Protein AF-Q4UHV6-F1 (afdb_monomer_lite)

Radius of gyration: 37.47 Å; chains: 1; bounding box: 93×58×111 Å

Structure (mmCIF, N/CA/C/O backbone):
data_AF-Q4UHV6-F1
#
_entry.id   AF-Q4UHV6-F1
#
loop_
_atom_site.group_PDB
_atom_site.id
_atom_site.type_symbol
_atom_site.label_atom_id
_atom_site.label_alt_id
_atom_site.label_comp_id
_atom_site.label_asym_id
_atom_site.label_entity_id
_atom_site.label_seq_id
_atom_site.pdbx_PDB_ins_code
_atom_site.Cartn_x
_atom_site.Cartn_y
_atom_site.Cartn_z
_atom_site.occupancy
_atom_site.B_iso_or_equiv
_atom_site.auth_seq_id
_atom_site.auth_comp_id
_atom_site.auth_asym_id
_atom_site.auth_atom_id
_atom_site.pdbx_PDB_model_num
ATOM 1 N N . MET A 1 1 ? -41.661 10.835 11.053 1.00 37.72 1 MET A N 1
ATOM 2 C CA . MET A 1 1 ? -41.386 9.582 11.796 1.00 37.72 1 MET A CA 1
ATOM 3 C C . MET A 1 1 ? -41.170 9.925 13.264 1.00 37.72 1 MET A C 1
ATOM 5 O O . MET A 1 1 ? -40.203 10.606 13.575 1.00 37.72 1 MET A O 1
ATOM 9 N N . ILE A 1 2 ? -42.080 9.527 14.154 1.00 36.09 2 ILE A N 1
ATOM 10 C CA . ILE A 1 2 ? -41.953 9.750 15.603 1.00 36.09 2 ILE A CA 1
ATOM 11 C C . ILE A 1 2 ? -40.998 8.675 16.144 1.00 36.09 2 ILE A C 1
ATOM 13 O O . ILE A 1 2 ? -41.341 7.493 16.120 1.00 36.09 2 ILE A O 1
ATOM 17 N N . ARG A 1 3 ? -39.787 9.051 16.585 1.00 42.56 3 ARG A N 1
ATOM 18 C CA . ARG A 1 3 ? -38.888 8.129 17.303 1.00 42.56 3 ARG A CA 1
ATOM 19 C C . ARG A 1 3 ? -39.591 7.716 18.600 1.00 42.56 3 ARG A C 1
ATOM 21 O O . ARG A 1 3 ? -39.816 8.559 19.463 1.00 42.56 3 ARG A O 1
ATOM 28 N N . ARG A 1 4 ? -39.970 6.440 18.734 1.00 50.12 4 ARG A N 1
ATOM 29 C CA . ARG A 1 4 ? -40.450 5.893 20.012 1.00 50.12 4 ARG A CA 1
ATOM 30 C C . ARG A 1 4 ? -39.335 6.077 21.044 1.00 50.12 4 ARG A C 1
ATOM 32 O O . ARG A 1 4 ? -38.224 5.607 20.822 1.00 50.12 4 ARG A O 1
ATOM 39 N N . TYR A 1 5 ? -39.625 6.775 22.139 1.00 57.53 5 TYR A N 1
ATOM 40 C CA . TYR A 1 5 ? -38.704 6.898 23.266 1.00 57.53 5 TYR A CA 1
ATOM 41 C C . TYR A 1 5 ? -38.498 5.516 23.888 1.00 57.53 5 TYR A C 1
ATOM 43 O O . TYR A 1 5 ? -39.408 4.965 24.508 1.00 57.53 5 TYR A O 1
ATOM 51 N N . GLN A 1 6 ? -37.314 4.945 23.690 1.00 74.44 6 GLN A N 1
ATOM 52 C CA . GLN A 1 6 ? -36.908 3.704 24.333 1.00 74.44 6 GLN A CA 1
ATOM 53 C C . GLN A 1 6 ? -36.461 4.029 25.764 1.00 74.44 6 GLN A C 1
ATOM 55 O O . GLN A 1 6 ? -35.695 4.968 25.975 1.00 74.44 6 GLN A O 1
ATOM 60 N N . LYS A 1 7 ? -37.004 3.313 26.753 1.00 81.81 7 LYS A N 1
ATOM 61 C CA . LYS A 1 7 ? -36.675 3.492 28.175 1.00 81.81 7 LYS A CA 1
ATOM 62 C C . LYS A 1 7 ? -35.759 2.361 28.630 1.00 81.81 7 LYS A C 1
ATOM 64 O O . LYS A 1 7 ? -36.013 1.206 28.297 1.00 81.81 7 LYS A O 1
ATOM 69 N N . TRP A 1 8 ? -34.748 2.703 29.421 1.00 88.06 8 TRP A N 1
ATOM 70 C CA . TRP A 1 8 ? -33.783 1.762 29.990 1.00 88.06 8 TRP A CA 1
ATOM 71 C C . TRP A 1 8 ? -34.006 1.665 31.505 1.00 88.06 8 TRP A C 1
ATOM 73 O O . TRP A 1 8 ? -34.128 2.709 32.150 1.00 88.06 8 TRP A O 1
ATOM 83 N N . PRO A 1 9 ? -34.116 0.461 32.090 1.00 89.81 9 PRO A N 1
ATOM 84 C CA . PRO A 1 9 ? -34.363 0.319 33.521 1.00 89.81 9 PRO A CA 1
ATOM 85 C C . PRO A 1 9 ? -33.141 0.742 34.353 1.00 89.81 9 PRO A C 1
ATOM 87 O O . PRO A 1 9 ? -32.004 0.416 34.013 1.00 89.81 9 PRO A O 1
ATOM 90 N N . ILE A 1 10 ? -33.387 1.450 35.460 1.00 90.25 10 ILE A N 1
ATOM 91 C CA . ILE A 1 10 ? -32.371 1.885 36.430 1.00 90.25 10 ILE A CA 1
ATOM 92 C C . ILE A 1 10 ? -32.625 1.167 37.757 1.00 90.25 10 ILE A C 1
ATOM 94 O O . ILE A 1 10 ? -33.736 1.210 38.287 1.00 90.25 10 ILE A O 1
ATOM 98 N N . TYR A 1 11 ? -31.595 0.533 38.307 1.00 89.19 11 TYR A N 1
ATOM 99 C CA . TYR A 1 11 ? -31.649 -0.213 39.563 1.00 89.19 11 TYR A CA 1
ATOM 100 C C . TYR A 1 11 ? -31.012 0.600 40.692 1.00 89.19 11 TYR A C 1
ATOM 102 O O . TYR A 1 11 ? -29.924 0.290 41.158 1.00 89.19 11 TYR A O 1
ATOM 110 N N . ALA A 1 12 ? -31.702 1.652 41.133 1.00 83.12 12 ALA A N 1
ATOM 111 C CA . ALA A 1 12 ? -31.141 2.659 42.038 1.00 83.12 12 ALA A CA 1
ATOM 112 C C . ALA A 1 12 ? -30.793 2.166 43.458 1.00 83.12 12 ALA A C 1
ATOM 114 O O . ALA A 1 12 ? -30.045 2.830 44.165 1.00 83.12 12 ALA A O 1
ATOM 115 N N . THR A 1 13 ? -31.354 1.037 43.901 1.00 84.56 13 THR A N 1
ATOM 116 C CA . THR A 1 13 ? -31.171 0.513 45.268 1.00 84.56 13 THR A CA 1
ATOM 117 C C . THR A 1 13 ? -30.154 -0.623 45.357 1.00 84.56 13 THR A C 1
ATOM 119 O O . THR A 1 13 ? -30.028 -1.229 46.417 1.00 84.56 13 THR A O 1
ATOM 122 N N . LYS A 1 14 ? -29.497 -0.979 44.251 1.00 86.81 14 LYS A N 1
ATOM 123 C CA . LYS A 1 14 ? -28.551 -2.098 44.183 1.00 86.81 14 LYS A CA 1
ATOM 124 C C . LYS A 1 14 ? -27.164 -1.590 43.830 1.00 86.81 14 LYS A C 1
ATOM 126 O O . LYS A 1 14 ? -27.046 -0.606 43.114 1.00 86.81 14 LYS A O 1
ATOM 131 N N . ARG A 1 15 ? -26.123 -2.279 44.296 1.00 88.31 15 ARG A N 1
ATOM 132 C CA . ARG A 1 15 ? -24.733 -1.956 43.931 1.00 88.31 15 ARG A CA 1
ATOM 133 C C . ARG A 1 15 ? -24.425 -2.385 42.496 1.00 88.31 15 ARG A C 1
ATOM 135 O O . ARG A 1 15 ? -25.055 -3.316 41.986 1.00 88.31 15 ARG A O 1
ATOM 142 N N . LEU A 1 16 ? -23.408 -1.788 41.865 1.00 90.81 16 LEU A N 1
ATOM 143 C CA . LEU A 1 16 ? -23.008 -2.162 40.500 1.00 90.81 16 LEU A CA 1
ATOM 144 C C . LEU A 1 16 ? -22.632 -3.646 40.413 1.00 90.81 16 LEU A C 1
ATOM 146 O O . LEU A 1 16 ? -23.067 -4.330 39.483 1.00 90.81 16 LEU A O 1
ATOM 150 N N . VAL A 1 17 ? -21.921 -4.161 41.421 1.00 91.31 17 VAL A N 1
ATOM 151 C CA . VAL A 1 17 ? -21.483 -5.566 41.486 1.00 91.31 17 VAL A CA 1
ATOM 152 C C . VAL A 1 17 ? -22.651 -6.560 41.512 1.00 91.31 17 VAL A C 1
ATOM 154 O O . VAL A 1 17 ? -22.508 -7.695 41.069 1.00 91.31 17 VAL A O 1
ATOM 157 N N . GLU A 1 18 ? -23.837 -6.143 41.960 1.00 88.44 18 GLU A N 1
ATOM 158 C CA . GLU A 1 18 ? -25.024 -7.003 42.036 1.00 88.44 18 GLU A CA 1
ATOM 159 C C . GLU A 1 18 ? -25.808 -7.048 40.717 1.00 88.44 18 GLU A C 1
ATOM 161 O O . GLU A 1 18 ? -26.431 -8.063 40.399 1.00 88.44 18 GLU A O 1
ATOM 166 N N . ILE A 1 19 ? -25.808 -5.947 39.955 1.00 91.88 19 ILE A N 1
ATOM 167 C CA . ILE A 1 19 ? -26.666 -5.782 38.769 1.00 91.88 19 ILE A CA 1
ATOM 168 C C . ILE A 1 19 ? -25.907 -5.934 37.457 1.00 91.88 19 ILE A C 1
ATOM 170 O O . ILE A 1 19 ? -26.386 -6.608 36.545 1.00 91.88 19 ILE A O 1
ATOM 174 N N . ILE A 1 20 ? -24.727 -5.321 37.337 1.00 93.00 20 ILE A N 1
ATOM 175 C CA . ILE A 1 20 ? -24.004 -5.226 36.068 1.00 93.00 20 ILE A CA 1
ATOM 176 C C . ILE A 1 20 ? -23.612 -6.615 35.559 1.00 93.00 20 ILE A C 1
ATOM 178 O O . ILE A 1 20 ? -23.829 -6.863 34.371 1.00 93.00 20 ILE A O 1
ATOM 182 N N . PRO A 1 21 ? -23.146 -7.563 36.400 1.00 90.56 21 PRO A N 1
ATOM 183 C CA . PRO A 1 21 ? -22.825 -8.902 35.923 1.00 90.56 21 PRO A CA 1
ATOM 184 C C . PRO A 1 21 ? -24.024 -9.638 35.317 1.00 90.56 21 PRO A C 1
ATOM 186 O O . PRO A 1 21 ? -23.878 -10.329 34.308 1.00 90.56 21 PRO A O 1
ATOM 189 N N . GLN A 1 22 ? -25.222 -9.464 35.883 1.00 88.56 22 GLN A N 1
ATOM 190 C CA . GLN A 1 22 ? -26.449 -10.069 35.357 1.00 88.56 22 GLN A CA 1
ATOM 191 C C . GLN A 1 22 ? -26.863 -9.420 34.032 1.00 88.56 22 GLN A C 1
ATOM 193 O O . GLN A 1 22 ? -27.198 -10.118 33.077 1.00 88.56 22 GLN A O 1
ATOM 198 N N . LEU A 1 23 ? -26.792 -8.090 33.952 1.00 90.31 23 LEU A N 1
ATOM 199 C CA . LEU A 1 23 ? -27.124 -7.339 32.740 1.00 90.31 23 LEU A CA 1
ATOM 200 C C . LEU A 1 23 ? -26.161 -7.642 31.581 1.00 90.31 23 LEU A C 1
ATOM 202 O O . LEU A 1 23 ? -26.598 -7.717 30.431 1.00 90.31 23 LEU A O 1
ATOM 206 N N . CYS A 1 24 ? -24.878 -7.867 31.882 1.00 90.38 24 CYS A N 1
ATOM 207 C CA . CYS A 1 24 ? -23.876 -8.312 30.914 1.00 90.38 24 CYS A CA 1
ATOM 208 C C . CYS A 1 24 ? -24.222 -9.699 30.352 1.00 90.38 24 CYS A C 1
ATOM 210 O O . CYS A 1 24 ? -24.294 -9.862 29.137 1.00 90.38 24 CYS A O 1
ATOM 212 N N . LEU A 1 25 ? -24.549 -10.678 31.208 1.00 84.81 25 LEU A N 1
ATOM 213 C CA . LEU A 1 25 ? -24.976 -12.015 30.757 1.00 84.81 25 LEU A CA 1
ATOM 214 C C . LEU A 1 25 ? -26.257 -11.990 29.910 1.00 84.81 25 LEU A C 1
ATOM 216 O O . LEU A 1 25 ? -26.430 -12.820 29.023 1.00 84.81 25 LEU A O 1
ATOM 220 N N . GLN A 1 26 ? -27.156 -11.042 30.174 1.00 86.69 26 GLN A N 1
ATOM 221 C CA . GLN A 1 26 ? -28.383 -10.851 29.398 1.00 86.69 26 GLN A CA 1
ATOM 222 C C . GLN A 1 26 ? -28.167 -10.078 28.086 1.00 86.69 26 GLN A C 1
ATOM 224 O O . GLN A 1 26 ? -29.124 -9.869 27.341 1.00 86.69 26 GLN A O 1
ATOM 229 N N . GLY A 1 27 ? -26.950 -9.607 27.799 1.00 86.12 27 GLY A N 1
ATOM 230 C CA . GLY A 1 27 ? -26.658 -8.850 26.583 1.00 86.12 27 GLY A CA 1
ATOM 231 C C . GLY A 1 27 ? -27.177 -7.403 26.581 1.00 86.12 27 GLY A C 1
ATOM 232 O O . GLY A 1 27 ? -27.245 -6.778 25.521 1.00 86.12 27 GLY A O 1
ATOM 233 N N . GLN A 1 28 ? -27.572 -6.841 27.731 1.00 89.12 28 GLN A N 1
ATOM 234 C CA . GLN A 1 28 ? -28.275 -5.552 27.801 1.00 89.12 28 GLN A CA 1
ATOM 235 C C . GLN A 1 28 ? -27.330 -4.335 27.807 1.00 89.12 28 GLN A C 1
ATOM 237 O O . GLN A 1 28 ? -27.234 -3.614 28.803 1.00 89.12 28 GLN A O 1
ATOM 242 N N . LYS A 1 29 ? -26.661 -4.064 26.677 1.00 92.06 29 LYS A N 1
ATOM 243 C CA . LYS A 1 29 ? -25.672 -2.970 26.545 1.00 92.06 29 LYS A CA 1
ATOM 244 C C . LYS A 1 29 ? -26.196 -1.606 27.014 1.00 92.06 29 LYS A C 1
ATOM 246 O O . LYS A 1 29 ? -25.578 -0.965 27.860 1.00 92.06 29 LYS A O 1
ATOM 251 N N . HIS A 1 30 ? -27.354 -1.173 26.512 1.00 93.94 30 HIS A N 1
ATOM 252 C CA . HIS A 1 30 ? -27.938 0.129 26.860 1.00 93.94 30 HIS A CA 1
ATOM 253 C C . HIS A 1 30 ? -28.314 0.242 28.341 1.00 93.94 30 HIS A C 1
ATOM 255 O O . HIS A 1 30 ? -28.083 1.282 28.953 1.00 93.94 30 HIS A O 1
ATOM 261 N N . THR A 1 31 ? -28.838 -0.832 28.941 1.00 93.94 31 THR A N 1
ATOM 262 C CA . THR A 1 31 ? -29.169 -0.872 30.373 1.00 93.94 31 THR A CA 1
ATOM 263 C C . THR A 1 31 ? -27.913 -0.793 31.240 1.00 93.94 31 THR A C 1
ATOM 265 O O . THR A 1 31 ? -27.913 -0.082 32.244 1.00 93.94 31 THR A O 1
ATOM 268 N N . VAL A 1 32 ? -26.827 -1.471 30.849 1.00 94.88 32 VAL A N 1
ATOM 269 C CA . VAL A 1 32 ? -25.524 -1.375 31.531 1.00 94.88 32 VAL A CA 1
ATOM 270 C C . VAL A 1 32 ? -25.020 0.067 31.521 1.00 94.88 32 VAL A C 1
ATOM 272 O O . VAL A 1 32 ? -24.715 0.610 32.580 1.00 94.88 32 VAL A O 1
ATOM 275 N N . VAL A 1 33 ? -25.025 0.724 30.356 1.00 94.44 33 VAL A N 1
ATOM 276 C CA . VAL A 1 33 ? -24.608 2.131 30.232 1.00 94.44 33 VAL A CA 1
ATOM 277 C C . VAL A 1 33 ? -25.484 3.059 31.078 1.00 94.44 33 VAL A C 1
ATOM 279 O O . VAL A 1 33 ? -24.951 3.911 31.784 1.00 94.44 33 VAL A O 1
ATOM 282 N N . ALA A 1 34 ? -26.808 2.872 31.067 1.00 93.31 34 ALA A N 1
ATOM 283 C CA . ALA A 1 34 ? -27.735 3.678 31.862 1.00 93.31 34 ALA A CA 1
ATOM 284 C C . ALA A 1 34 ? -27.472 3.559 33.371 1.00 93.31 34 ALA A C 1
ATOM 286 O O . ALA A 1 34 ? -27.480 4.563 34.081 1.00 93.31 34 ALA A O 1
ATOM 287 N N . ASN A 1 35 ? -27.209 2.344 33.859 1.00 94.19 35 ASN A N 1
ATOM 288 C CA . ASN A 1 35 ? -26.928 2.122 35.274 1.00 94.19 35 ASN A CA 1
ATOM 289 C C . ASN A 1 35 ? -25.551 2.657 35.670 1.00 94.19 35 ASN A C 1
ATOM 291 O O . ASN A 1 35 ? -25.449 3.293 36.711 1.00 94.19 35 ASN A O 1
ATOM 295 N N . ILE A 1 36 ? -24.516 2.481 34.846 1.00 94.06 36 ILE A N 1
ATOM 296 C CA . ILE A 1 36 ? -23.184 3.040 35.130 1.00 94.06 36 ILE A CA 1
ATOM 297 C C . ILE A 1 36 ? -23.235 4.574 35.177 1.00 94.06 36 ILE A C 1
ATOM 299 O O . ILE A 1 36 ? -22.705 5.176 36.107 1.00 94.06 36 ILE A O 1
ATOM 303 N N . LEU A 1 37 ? -23.939 5.202 34.230 1.00 91.31 37 LEU A N 1
ATOM 304 C CA . LEU A 1 37 ? -24.195 6.644 34.241 1.00 91.31 37 LEU A CA 1
ATOM 305 C C . LEU A 1 37 ? -24.893 7.099 35.525 1.00 91.31 37 LEU A C 1
ATOM 307 O O . LEU A 1 37 ? -24.465 8.072 36.140 1.00 91.31 37 LEU A O 1
ATOM 311 N N . PHE A 1 38 ? -25.960 6.401 35.918 1.00 89.62 38 PHE A N 1
ATOM 312 C CA . PHE A 1 38 ? -26.745 6.738 37.103 1.00 89.62 38 PHE A CA 1
ATOM 313 C C . PHE A 1 38 ? -25.935 6.627 38.400 1.00 89.62 38 PHE A C 1
ATOM 315 O O . PHE A 1 38 ? -26.073 7.474 39.273 1.00 89.62 38 PHE A O 1
ATOM 322 N N . HIS A 1 39 ? -25.086 5.604 38.528 1.00 88.06 39 HIS A N 1
ATOM 323 C CA . HIS A 1 39 ? -24.294 5.386 39.743 1.00 88.06 39 HIS A CA 1
ATOM 324 C C . HIS A 1 39 ? -23.100 6.336 39.870 1.00 88.06 39 HIS A C 1
ATOM 326 O O . HIS A 1 39 ? -22.595 6.518 40.974 1.00 88.06 39 HIS A O 1
ATOM 332 N N . LEU A 1 40 ? -22.638 6.930 38.766 1.00 86.00 40 LEU A N 1
ATOM 333 C CA . LEU A 1 40 ? -21.572 7.927 38.809 1.00 86.00 40 LEU A CA 1
ATOM 334 C C . LEU A 1 40 ? -22.102 9.353 38.981 1.00 86.00 40 LEU A C 1
ATOM 336 O O . LEU A 1 40 ? -21.521 10.139 39.728 1.00 86.00 40 LEU A O 1
ATOM 340 N N . LEU A 1 41 ? -23.143 9.728 38.233 1.00 79.50 41 LEU A N 1
ATOM 341 C CA . LEU A 1 41 ? -23.603 11.111 38.196 1.00 79.50 41 LEU A CA 1
ATOM 342 C C . LEU A 1 41 ? -24.514 11.397 39.399 1.00 79.50 41 LEU A C 1
ATOM 344 O O . LEU A 1 41 ? -25.556 10.753 39.530 1.00 79.50 41 LEU A O 1
ATOM 348 N N . PRO A 1 42 ? -24.181 12.380 40.256 1.00 65.94 42 PRO A N 1
ATOM 349 C CA . PRO A 1 42 ? -25.038 12.734 41.377 1.00 65.94 42 PRO A CA 1
ATOM 350 C C . PRO A 1 42 ? -26.391 13.238 40.865 1.00 65.94 42 PRO A C 1
ATOM 352 O O . PRO A 1 42 ? -26.470 13.988 39.891 1.00 65.94 42 PRO A O 1
ATOM 355 N N . THR A 1 43 ? -27.470 12.870 41.554 1.00 57.75 43 THR A N 1
ATOM 356 C CA . THR A 1 43 ? -28.850 13.228 41.185 1.00 57.75 43 THR A CA 1
ATOM 357 C C . THR A 1 43 ? -29.140 14.737 41.209 1.00 57.75 43 THR A C 1
ATOM 359 O O . THR A 1 43 ? -30.160 15.154 40.669 1.00 57.75 43 THR A O 1
ATOM 362 N N . ASN A 1 44 ? -28.247 15.565 41.770 1.00 50.34 44 ASN A N 1
ATOM 363 C CA . ASN A 1 44 ? -28.416 17.014 41.927 1.00 50.34 44 ASN A CA 1
ATOM 364 C C . ASN A 1 44 ? -27.239 17.797 41.313 1.00 50.34 44 ASN A C 1
ATOM 366 O O . ASN A 1 44 ? -26.340 18.235 42.017 1.00 50.34 44 ASN A O 1
ATOM 370 N N . SER A 1 45 ? -27.231 18.021 39.998 1.00 45.12 45 SER A N 1
ATOM 371 C CA . SER A 1 45 ? -26.162 18.774 39.313 1.00 45.12 45 SER A CA 1
ATOM 372 C C . SER A 1 45 ? -26.364 20.303 39.285 1.00 45.12 45 SER A C 1
ATOM 374 O O . SER A 1 45 ? -25.945 20.955 38.329 1.00 45.12 45 SER A O 1
ATOM 376 N N . HIS A 1 46 ? -27.031 20.891 40.286 1.00 42.62 46 HIS A N 1
ATOM 377 C CA . HIS A 1 46 ? -27.346 22.333 40.326 1.00 42.62 46 HIS A CA 1
ATOM 378 C C . HIS A 1 46 ? -26.809 23.093 41.549 1.00 42.62 46 HIS A C 1
ATOM 380 O O . HIS A 1 46 ? -27.180 24.248 41.748 1.00 42.62 46 HIS A O 1
ATOM 386 N N . THR A 1 47 ? -25.917 22.512 42.349 1.00 39.53 47 THR A N 1
ATOM 387 C CA . THR A 1 47 ? -25.412 23.163 43.567 1.00 39.53 47 THR A CA 1
ATOM 388 C C . THR A 1 47 ? -23.989 23.706 43.415 1.00 39.53 47 THR A C 1
ATOM 390 O O . THR A 1 47 ? -23.100 23.111 42.814 1.00 39.53 47 THR A O 1
ATOM 393 N N . SER A 1 48 ? -23.828 24.935 43.899 1.00 37.50 48 SER A N 1
ATOM 394 C CA . SER A 1 48 ? -22.684 25.838 43.779 1.00 37.50 48 SER A CA 1
ATOM 395 C C . SER A 1 48 ? -21.421 25.357 44.500 1.00 37.50 48 SER A C 1
ATOM 397 O O . SER A 1 48 ? -21.501 24.997 45.665 1.00 37.50 48 SER A O 1
ATOM 399 N N . SER A 1 49 ? -20.278 25.445 43.806 1.00 39.03 49 SER A N 1
ATOM 400 C CA . SER A 1 49 ? -18.879 25.742 44.211 1.00 39.03 49 SER A CA 1
ATOM 401 C C . SER A 1 49 ? -18.249 25.279 45.546 1.00 39.03 49 SER A C 1
ATOM 403 O O . SER A 1 49 ? -17.044 25.469 45.696 1.00 39.03 49 SER A O 1
ATOM 405 N N . THR A 1 50 ? -18.945 24.636 46.483 1.00 40.47 50 THR A N 1
ATOM 406 C CA . THR A 1 50 ? -18.374 24.108 47.743 1.00 40.47 50 THR A CA 1
ATOM 407 C C . THR A 1 50 ? -18.263 22.575 47.787 1.00 40.47 50 THR A C 1
ATOM 409 O O . THR A 1 50 ? -17.716 22.031 48.741 1.00 40.47 50 THR A O 1
ATOM 412 N N . GLU A 1 51 ? -18.685 21.859 46.739 1.00 44.47 51 GLU A N 1
ATOM 413 C CA . GLU A 1 51 ? -18.763 20.382 46.695 1.00 44.47 51 GLU A CA 1
ATOM 414 C C . GLU A 1 51 ? -17.583 19.673 45.998 1.00 44.47 51 GLU A C 1
ATOM 416 O O . GLU A 1 51 ? -17.684 18.500 45.644 1.00 44.47 51 GLU A O 1
ATOM 421 N N . ILE A 1 52 ? -16.432 20.328 45.811 1.00 46.19 52 ILE A N 1
ATOM 422 C CA . ILE A 1 52 ? -15.273 19.681 45.156 1.00 46.19 52 ILE A CA 1
ATOM 423 C C . ILE A 1 52 ? -14.765 18.475 45.979 1.00 46.19 52 ILE A C 1
ATOM 425 O O . ILE A 1 52 ? -14.354 17.473 45.399 1.00 46.19 52 ILE A O 1
ATOM 429 N N . ALA A 1 53 ? -14.881 18.520 47.313 1.00 39.53 53 ALA A N 1
ATOM 430 C CA . ALA A 1 53 ? -14.506 17.416 48.206 1.00 39.53 53 ALA A CA 1
ATOM 431 C C . ALA A 1 53 ? -15.552 16.279 48.265 1.00 39.53 53 ALA A C 1
ATOM 433 O O . ALA A 1 53 ? -15.192 15.105 48.281 1.00 39.53 53 ALA A O 1
ATOM 434 N N . HIS A 1 54 ? -16.853 16.593 48.220 1.00 46.41 54 HIS A N 1
ATOM 435 C CA . HIS A 1 54 ? -17.894 15.557 48.148 1.00 46.41 54 HIS A CA 1
ATOM 436 C C . HIS A 1 54 ? -17.884 14.839 46.792 1.00 46.41 54 HIS A C 1
ATOM 438 O O . HIS A 1 54 ? -18.092 13.630 46.731 1.00 46.41 54 HIS A O 1
ATOM 444 N N . CYS A 1 55 ? -17.562 15.554 45.712 1.00 55.22 55 CYS A N 1
ATOM 445 C CA . CYS A 1 55 ? -17.411 14.970 44.384 1.00 55.22 55 CYS A CA 1
ATOM 446 C C . CYS A 1 55 ? -16.250 13.954 44.325 1.00 55.22 55 CYS A C 1
ATOM 448 O O . CYS A 1 55 ? -16.383 12.924 43.665 1.00 55.22 55 CYS A O 1
ATOM 450 N N . SER A 1 56 ? -15.144 14.172 45.058 1.00 63.84 56 SER A N 1
ATOM 451 C CA . SER A 1 56 ? -14.035 13.207 45.092 1.00 63.84 56 SER A CA 1
ATOM 452 C C . SER A 1 56 ? -14.371 11.919 45.843 1.00 63.84 56 SER A C 1
ATOM 454 O O . SER A 1 56 ? -14.007 10.843 45.372 1.00 63.84 56 SER A O 1
ATOM 456 N N . ASP A 1 57 ? -15.091 11.994 46.965 1.00 70.25 57 ASP A N 1
ATOM 457 C CA . ASP A 1 57 ? -15.442 10.801 47.752 1.00 70.25 57 ASP A CA 1
ATOM 458 C C . ASP A 1 57 ? -16.473 9.923 47.038 1.00 70.25 57 ASP A C 1
ATOM 460 O O . ASP A 1 57 ? -16.309 8.703 46.966 1.00 70.25 57 ASP A O 1
ATOM 464 N N . TRP A 1 58 ? -17.489 10.541 46.428 1.00 73.06 58 TRP A N 1
ATOM 465 C CA . TRP A 1 58 ? -18.463 9.834 45.592 1.00 73.06 58 TRP A CA 1
ATOM 466 C C . TRP A 1 58 ? -17.805 9.171 44.384 1.00 73.06 58 TRP A C 1
ATOM 468 O O . TRP A 1 58 ? -18.073 8.006 44.088 1.00 73.06 58 TRP A O 1
ATOM 478 N N . ASN A 1 59 ? -16.886 9.877 43.725 1.00 81.06 59 ASN A N 1
ATOM 479 C CA . ASN A 1 59 ? -16.142 9.311 42.611 1.00 81.06 59 ASN A CA 1
ATOM 480 C C . ASN A 1 59 ? -15.252 8.136 43.055 1.00 81.06 59 ASN A C 1
ATOM 482 O O . ASN A 1 59 ? -15.192 7.113 42.377 1.00 81.06 59 ASN A O 1
ATOM 486 N N . ASN A 1 60 ? -14.608 8.234 44.223 1.00 83.88 60 ASN A N 1
ATOM 487 C CA . ASN A 1 60 ? -13.813 7.142 44.790 1.00 83.88 60 ASN A CA 1
ATOM 488 C C . ASN A 1 60 ? -14.667 5.902 45.099 1.00 83.88 60 ASN A C 1
ATOM 490 O O . ASN A 1 60 ? -14.240 4.785 44.799 1.00 83.88 60 ASN A O 1
ATOM 494 N N . LEU A 1 61 ? -15.868 6.087 45.658 1.00 86.12 61 LEU A N 1
ATOM 495 C CA . LEU A 1 61 ? -16.823 5.003 45.907 1.00 86.12 61 LEU A CA 1
ATOM 496 C C . LEU A 1 61 ? -17.246 4.321 44.606 1.00 86.12 61 LEU A C 1
ATOM 498 O O . LEU A 1 61 ? -17.141 3.099 44.508 1.00 86.12 61 LEU A O 1
ATOM 502 N N . PHE A 1 62 ? -17.642 5.100 43.594 1.00 90.31 62 PHE A N 1
ATOM 503 C CA . PHE A 1 62 ? -17.968 4.568 42.271 1.00 90.31 62 PHE A CA 1
ATOM 504 C C . PHE A 1 62 ? -16.792 3.789 41.673 1.00 90.31 62 PHE A C 1
ATOM 506 O O . PHE A 1 62 ? -16.968 2.660 41.220 1.00 90.31 62 PHE A O 1
ATOM 513 N N . CYS A 1 63 ? -15.581 4.357 41.703 1.00 89.38 63 CYS A N 1
ATOM 514 C CA . CYS A 1 63 ? -14.398 3.713 41.136 1.00 89.38 63 CYS A CA 1
ATOM 515 C C . CYS A 1 63 ? -14.101 2.372 41.822 1.00 89.38 63 CYS A C 1
ATOM 517 O O . CYS A 1 63 ? -13.763 1.392 41.157 1.00 89.38 63 CYS A O 1
ATOM 519 N N . ASN A 1 64 ? -14.249 2.305 43.148 1.00 89.62 64 ASN A N 1
ATOM 520 C CA . ASN A 1 64 ? -14.076 1.067 43.903 1.00 89.62 64 ASN A CA 1
ATOM 521 C C . ASN A 1 64 ? -15.160 0.034 43.563 1.00 89.62 64 ASN A C 1
ATOM 523 O O . ASN A 1 64 ? -14.819 -1.121 43.312 1.00 89.62 64 ASN A O 1
ATOM 527 N N . ASP A 1 65 ? -16.431 0.441 43.486 1.00 91.62 65 ASP A N 1
ATOM 528 C CA . ASP A 1 65 ? -17.549 -0.454 43.146 1.00 91.62 65 ASP A CA 1
ATOM 529 C C . ASP A 1 65 ? -17.434 -0.982 41.704 1.00 91.62 65 ASP A C 1
ATOM 531 O O . ASP A 1 65 ? -17.669 -2.162 41.431 1.00 91.62 65 ASP A O 1
ATOM 535 N N . TYR A 1 66 ? -16.981 -0.141 40.770 1.00 94.06 66 TYR A N 1
ATOM 536 C CA . TYR A 1 66 ? -16.720 -0.535 39.387 1.00 94.06 66 TYR A CA 1
ATOM 537 C C . TYR A 1 66 ? -15.545 -1.521 39.280 1.00 9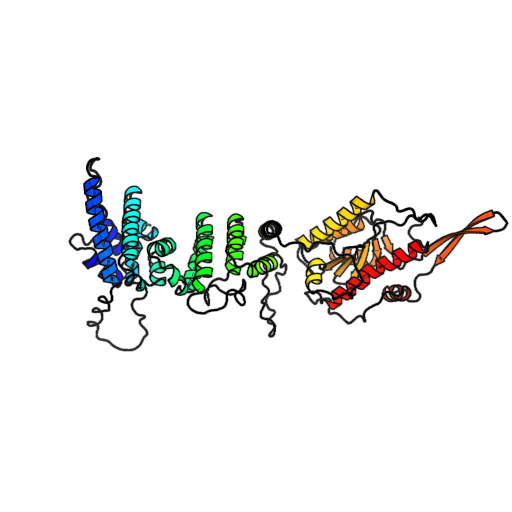4.06 66 TYR A C 1
ATOM 539 O O . TYR A 1 66 ? -15.648 -2.532 38.582 1.00 94.06 66 TYR A O 1
ATOM 547 N N . MET A 1 67 ? -14.448 -1.295 40.014 1.00 92.88 67 MET A N 1
ATOM 548 C CA . MET A 1 67 ? -13.336 -2.254 40.097 1.00 92.88 67 MET A CA 1
ATOM 549 C C . MET A 1 67 ? -13.750 -3.587 40.728 1.00 92.88 67 MET A C 1
ATOM 551 O O . MET A 1 67 ? -13.340 -4.640 40.242 1.00 92.88 67 MET A O 1
ATOM 555 N N . GLU A 1 68 ? -14.555 -3.560 41.793 1.00 91.69 68 GLU A N 1
ATOM 556 C CA . GLU A 1 68 ? -15.096 -4.766 42.431 1.00 91.69 68 GLU A CA 1
ATOM 557 C C . GLU A 1 68 ? -15.973 -5.548 41.448 1.00 91.69 68 GLU A C 1
ATOM 559 O O . GLU A 1 68 ? -15.828 -6.763 41.326 1.00 91.69 68 GLU A O 1
ATOM 564 N N . THR A 1 69 ? -16.796 -4.845 40.665 1.00 93.12 69 THR A N 1
ATOM 565 C CA . THR A 1 69 ? -17.616 -5.428 39.593 1.00 93.12 69 THR A CA 1
ATOM 566 C C . THR A 1 69 ? -16.762 -6.095 38.511 1.00 93.12 69 THR A C 1
ATOM 568 O O . THR A 1 69 ? -17.056 -7.221 38.103 1.00 93.12 69 THR A O 1
ATOM 571 N N . LEU A 1 70 ? -15.686 -5.441 38.055 1.00 92.81 70 LEU A N 1
ATOM 572 C CA . LEU A 1 70 ? -14.742 -6.017 37.088 1.00 92.81 70 LEU A CA 1
ATOM 573 C C . LEU A 1 70 ? -14.059 -7.266 37.650 1.00 92.81 70 LEU A C 1
ATOM 575 O O . LEU A 1 70 ? -14.028 -8.305 36.990 1.00 92.81 70 LEU A O 1
ATOM 579 N N . ASN A 1 71 ? -13.549 -7.190 38.881 1.00 90.62 71 ASN A N 1
ATOM 580 C CA . ASN A 1 71 ? -12.941 -8.337 39.545 1.00 90.62 71 ASN A CA 1
ATOM 581 C C . ASN A 1 71 ? -13.947 -9.487 39.667 1.00 90.62 71 ASN A C 1
ATOM 583 O O . ASN A 1 71 ? -13.625 -10.619 39.335 1.00 90.62 71 ASN A O 1
ATOM 587 N N . TYR A 1 72 ? -15.187 -9.203 40.057 1.00 89.12 72 TYR A N 1
ATOM 588 C CA . TYR A 1 72 ? -16.238 -10.207 40.164 1.00 89.12 72 TYR A CA 1
ATOM 589 C C . TYR A 1 72 ? -16.554 -10.890 38.820 1.00 89.12 72 TYR A C 1
ATOM 591 O O . TYR A 1 72 ? -16.631 -12.115 38.764 1.00 89.12 72 TYR A O 1
ATOM 599 N N . LEU A 1 73 ? -16.670 -10.128 37.725 1.00 89.56 73 LEU A N 1
ATOM 600 C CA . LEU A 1 73 ? -16.938 -10.653 36.377 1.00 89.56 73 LEU A CA 1
ATOM 601 C C . LEU A 1 73 ? -15.832 -11.577 35.848 1.00 89.56 73 LEU A C 1
ATOM 603 O O . LEU A 1 73 ? -16.113 -12.613 35.226 1.00 89.56 73 LEU A O 1
ATOM 607 N N . TYR A 1 74 ? -14.577 -11.177 36.049 1.00 88.44 74 TYR A N 1
ATOM 608 C CA . TYR A 1 74 ? -13.417 -11.830 35.443 1.00 88.44 74 TYR A CA 1
ATOM 609 C C . TYR A 1 74 ? -12.719 -12.819 36.376 1.00 88.44 74 TYR A C 1
ATOM 611 O O . TYR A 1 74 ? -11.923 -13.630 35.907 1.00 88.44 74 TYR A O 1
ATOM 619 N N . ASN A 1 75 ? -13.017 -12.820 37.674 1.00 84.62 75 ASN A N 1
ATOM 620 C CA . ASN A 1 75 ? -12.529 -13.844 38.586 1.00 84.62 75 ASN A CA 1
ATOM 621 C C . ASN A 1 75 ? -13.307 -15.160 38.374 1.00 84.62 75 ASN A C 1
ATOM 623 O O . ASN A 1 75 ? -14.503 -15.175 38.073 1.00 84.62 75 ASN A O 1
ATOM 627 N N . ASN A 1 76 ? -12.621 -16.295 38.529 1.00 61.78 76 ASN A N 1
ATOM 628 C CA . ASN A 1 76 ? -13.096 -17.637 38.162 1.00 61.78 76 ASN A CA 1
ATOM 629 C C . ASN A 1 76 ? -14.383 -18.094 38.882 1.00 61.78 76 ASN A C 1
ATOM 631 O O . ASN A 1 76 ? -14.967 -19.104 38.494 1.00 61.78 76 ASN A O 1
ATOM 635 N N . HIS A 1 77 ? -14.847 -17.355 39.893 1.00 54.22 77 HIS A N 1
ATOM 636 C CA . HIS A 1 77 ? -16.089 -17.621 40.620 1.00 54.22 77 HIS A CA 1
ATOM 637 C C . HIS A 1 77 ? -17.359 -17.407 39.786 1.00 54.22 77 HIS A C 1
ATOM 639 O O . HIS A 1 77 ? -18.388 -17.991 40.108 1.00 54.22 77 HIS A O 1
ATOM 645 N N . TYR A 1 78 ? -17.303 -16.624 38.703 1.00 57.59 78 TYR A N 1
ATOM 646 C CA . TYR A 1 78 ? -18.478 -16.333 37.872 1.00 57.59 78 TYR A CA 1
ATOM 647 C C . TYR A 1 78 ? -18.717 -17.355 36.739 1.00 57.59 78 TYR A C 1
ATOM 649 O O . TYR A 1 78 ? -19.500 -17.103 35.823 1.00 57.59 78 TYR A O 1
ATOM 657 N N . LYS A 1 79 ? -18.051 -18.522 36.764 1.00 52.16 79 LYS A N 1
ATOM 658 C CA . LYS A 1 79 ? -18.369 -19.636 35.852 1.00 52.16 79 LYS A CA 1
ATOM 659 C C . LYS A 1 79 ? -19.728 -20.249 36.227 1.00 52.16 79 LYS A C 1
ATOM 661 O O . LYS A 1 79 ? -19.799 -21.103 37.098 1.00 52.16 79 LYS A O 1
ATOM 666 N N . LEU A 1 80 ? -20.781 -19.800 35.539 1.00 45.56 80 LEU A N 1
ATOM 667 C CA . LEU A 1 80 ? -22.050 -20.498 35.283 1.00 45.56 80 LEU A CA 1
ATOM 668 C C . LEU A 1 80 ? -22.685 -21.266 36.470 1.00 45.56 80 LEU A C 1
ATOM 670 O O . LEU A 1 80 ? -22.656 -22.491 36.527 1.00 45.56 80 LEU A O 1
ATOM 674 N N . ASN A 1 81 ? -23.423 -20.554 37.323 1.00 37.19 81 ASN A N 1
ATOM 675 C CA . ASN A 1 81 ? -24.562 -21.138 38.055 1.00 37.19 81 ASN A CA 1
ATOM 676 C C . ASN A 1 81 ? -25.905 -20.923 37.313 1.00 37.19 81 ASN A C 1
ATOM 678 O O . ASN A 1 81 ? -26.968 -21.074 37.905 1.00 37.19 81 ASN A O 1
ATOM 682 N N . SER A 1 82 ? -25.896 -20.546 36.026 1.00 41.97 82 SER A N 1
ATOM 683 C CA . SER A 1 82 ? -27.099 -20.062 35.322 1.00 41.97 82 SER A CA 1
ATOM 684 C C . SER A 1 82 ? -27.710 -20.997 34.266 1.00 41.97 82 SER A C 1
ATOM 686 O O . SER A 1 82 ? -28.660 -20.584 33.609 1.00 41.97 82 SER A O 1
ATOM 688 N N . VAL A 1 83 ? -27.252 -22.248 34.102 1.00 41.94 83 VAL A N 1
ATOM 689 C CA . VAL A 1 83 ? -27.842 -23.177 33.099 1.00 41.94 83 VAL A CA 1
ATOM 690 C C . VAL A 1 83 ? -28.721 -24.285 33.705 1.00 41.94 83 VAL A C 1
ATOM 692 O O . VAL A 1 83 ? -29.444 -24.967 32.986 1.00 41.94 83 VAL A O 1
ATOM 695 N N . SER A 1 84 ? -28.796 -24.444 35.026 1.00 35.38 84 SER A N 1
ATOM 696 C CA . SER A 1 84 ? -29.546 -25.558 35.630 1.00 35.38 84 SER A CA 1
ATOM 697 C C . SER A 1 84 ? -31.035 -25.292 35.900 1.00 35.38 84 SER A C 1
ATOM 699 O O . SER A 1 84 ? -31.554 -25.826 36.871 1.00 35.38 84 SER A O 1
ATOM 701 N N . ASN A 1 85 ? -31.734 -24.506 35.069 1.00 32.44 85 ASN A N 1
ATOM 702 C CA . ASN A 1 85 ? -33.209 -24.423 35.113 1.00 32.44 85 ASN A CA 1
ATOM 703 C C . ASN A 1 85 ? -33.909 -24.494 33.742 1.00 32.44 85 ASN A C 1
ATOM 705 O O . ASN A 1 85 ? -35.116 -24.279 33.663 1.00 32.44 85 ASN A O 1
ATOM 709 N N . SER A 1 86 ? -33.206 -24.851 32.666 1.00 34.91 86 SER A N 1
ATOM 710 C CA . SER A 1 86 ? -33.859 -25.228 31.407 1.00 34.91 86 SER A CA 1
ATOM 711 C C . SER A 1 86 ? -33.438 -26.635 31.008 1.00 34.91 86 SER A C 1
ATOM 713 O O . SER A 1 86 ? -32.445 -26.854 30.316 1.00 34.91 86 SER A O 1
ATOM 715 N N . THR A 1 87 ? -34.207 -27.605 31.484 1.00 36.16 87 THR A N 1
ATOM 716 C CA . THR A 1 87 ? -34.265 -28.969 30.970 1.00 36.16 87 THR A CA 1
ATOM 717 C C . THR A 1 87 ? -34.592 -28.905 29.481 1.00 36.16 87 THR A C 1
ATOM 719 O O . THR A 1 87 ? -35.724 -28.610 29.139 1.00 36.16 87 THR A O 1
ATOM 722 N N . TYR A 1 88 ? -33.603 -29.102 28.612 1.00 33.22 88 TYR A N 1
ATOM 723 C CA . TYR A 1 88 ? -33.676 -29.901 27.383 1.00 33.22 88 TYR A CA 1
ATOM 724 C C . TYR A 1 88 ? -32.272 -29.952 26.780 1.00 33.22 88 TYR A C 1
ATOM 726 O O . TYR A 1 88 ? -31.708 -28.962 26.323 1.00 33.22 88 TYR A O 1
ATOM 734 N N . SER A 1 89 ? -31.684 -31.136 26.867 1.00 32.69 89 SER A N 1
ATOM 735 C CA . SER A 1 89 ? -30.356 -31.457 26.379 1.00 32.69 89 SER A CA 1
ATOM 736 C C . SER A 1 89 ? -30.357 -31.767 24.884 1.00 32.69 89 SER A C 1
ATOM 738 O O . SER A 1 89 ? -31.299 -32.391 24.401 1.00 32.69 89 SER A O 1
ATOM 740 N N . LEU A 1 90 ? -29.189 -31.513 24.285 1.00 31.52 90 LEU A N 1
ATOM 741 C CA . LEU A 1 90 ? -28.521 -32.231 23.188 1.00 31.52 90 LEU A CA 1
ATOM 742 C C . LEU A 1 90 ? -28.407 -31.494 21.842 1.00 31.52 90 LEU A C 1
ATOM 744 O O . LEU A 1 90 ? -29.345 -31.412 21.062 1.00 31.52 90 LEU A O 1
ATOM 748 N N . ILE A 1 91 ? -27.141 -31.139 21.575 1.00 33.03 91 ILE A N 1
ATOM 749 C CA . ILE A 1 91 ? -26.486 -31.016 20.265 1.00 33.03 91 ILE A CA 1
ATOM 750 C C . ILE A 1 91 ? -26.782 -29.707 19.517 1.00 33.03 91 ILE A C 1
ATOM 752 O O . ILE A 1 91 ? -27.564 -29.674 18.582 1.00 33.03 91 ILE A O 1
ATOM 756 N N . ASP A 1 92 ? -26.091 -28.632 19.917 1.00 28.75 92 ASP A N 1
ATOM 757 C CA . ASP A 1 92 ? -25.253 -27.837 19.003 1.00 28.75 92 ASP A CA 1
ATOM 758 C C . ASP A 1 92 ? -24.472 -26.739 19.754 1.00 28.75 92 ASP A C 1
ATOM 760 O O . ASP A 1 92 ? -25.037 -25.826 20.341 1.00 28.75 92 ASP A O 1
ATOM 764 N N . ARG A 1 93 ? -23.139 -26.869 19.752 1.00 29.25 93 ARG A N 1
ATOM 765 C CA . ARG A 1 93 ? -22.091 -25.823 19.809 1.00 29.25 93 ARG A CA 1
ATOM 766 C C . ARG A 1 93 ? -22.463 -24.412 20.326 1.00 29.25 93 ARG A C 1
ATOM 768 O O . ARG A 1 93 ? -22.164 -23.421 19.657 1.00 29.25 93 ARG A O 1
ATOM 775 N N . VAL A 1 94 ? -22.993 -24.272 21.540 1.00 33.56 94 VAL A N 1
ATOM 776 C CA . VAL A 1 94 ? -23.040 -22.958 22.203 1.00 33.56 94 VAL A CA 1
ATOM 777 C C . VAL A 1 94 ? -21.622 -22.631 22.676 1.00 33.56 94 VAL A C 1
ATOM 779 O O . VAL A 1 94 ? -21.122 -23.219 23.634 1.00 33.56 94 VAL A O 1
ATOM 782 N N . LYS A 1 95 ? -20.932 -21.744 21.945 1.00 37.19 95 LYS A N 1
ATOM 783 C CA . LYS A 1 95 ? -19.643 -21.172 22.365 1.00 37.19 95 LYS A CA 1
ATOM 784 C C . LYS A 1 95 ? -19.794 -20.598 23.786 1.00 37.19 95 LYS A C 1
ATOM 786 O O . LYS A 1 95 ? -20.773 -19.895 24.023 1.00 37.19 95 LYS A O 1
ATOM 791 N N . PRO A 1 96 ? -18.849 -20.852 24.705 1.00 41.50 96 PRO A N 1
ATOM 792 C CA . PRO A 1 96 ? -18.917 -20.307 26.057 1.00 41.50 96 PRO A CA 1
ATOM 793 C C . PRO A 1 96 ? -18.840 -18.778 25.980 1.00 41.50 96 PRO A C 1
ATOM 795 O O . PRO A 1 96 ? -17.887 -18.284 25.392 1.00 41.50 96 PRO A O 1
ATOM 798 N N . ASP A 1 97 ? -19.846 -18.068 26.504 1.00 54.59 97 ASP A N 1
ATOM 799 C CA . ASP A 1 97 ? -19.889 -16.648 26.923 1.00 54.59 97 ASP A CA 1
ATOM 800 C C . ASP A 1 97 ? -19.083 -15.585 26.134 1.00 54.59 97 ASP A C 1
ATOM 802 O O . ASP A 1 97 ? -18.769 -14.527 26.679 1.00 54.59 97 ASP A O 1
ATOM 806 N N . CYS A 1 98 ? -18.739 -15.829 24.868 1.00 60.19 98 CYS A N 1
ATOM 807 C CA . CYS A 1 98 ? -17.786 -15.021 24.105 1.00 60.19 98 CYS A CA 1
ATOM 808 C C . CYS A 1 98 ? -18.298 -13.581 23.968 1.00 60.19 98 CYS A C 1
ATOM 810 O O . CYS A 1 98 ? -19.258 -13.315 23.244 1.00 60.19 98 CYS A O 1
ATOM 812 N N . GLY A 1 99 ? -17.675 -12.663 24.709 1.00 72.06 99 GLY A N 1
ATOM 813 C CA . GLY A 1 99 ? -17.924 -11.228 24.649 1.00 72.06 99 GLY A CA 1
ATOM 814 C C . GLY A 1 99 ? -19.050 -10.658 25.514 1.00 72.06 99 GLY A C 1
ATOM 815 O O . GLY A 1 99 ? -19.273 -9.448 25.465 1.00 72.06 99 GLY A O 1
ATOM 816 N N . MET A 1 100 ? -19.781 -11.470 26.289 1.00 85.75 100 MET A N 1
ATOM 817 C CA . MET A 1 100 ? -20.902 -10.955 27.097 1.00 85.75 100 MET A CA 1
ATOM 818 C C . MET A 1 100 ? -20.431 -10.176 28.327 1.00 85.75 100 MET A C 1
ATOM 820 O O . MET A 1 100 ? -21.055 -9.187 28.704 1.00 85.75 100 MET A O 1
ATOM 824 N N . LYS A 1 101 ? -19.316 -10.581 28.946 1.00 90.06 101 LYS A N 1
ATOM 825 C CA . LYS A 1 101 ? -18.747 -9.890 30.119 1.00 90.06 101 LYS A CA 1
ATOM 826 C C . LYS A 1 101 ? -18.214 -8.513 29.748 1.00 90.06 101 LYS A C 1
ATOM 828 O O . LYS A 1 101 ? -18.331 -7.564 30.518 1.00 90.06 101 LYS A O 1
ATOM 833 N N . GLU A 1 102 ? -17.699 -8.397 28.535 1.00 93.44 102 GLU A N 1
ATOM 834 C CA . GLU A 1 102 ? -17.087 -7.202 27.979 1.00 93.44 102 GLU A CA 1
ATOM 835 C C . GLU A 1 102 ? -18.106 -6.082 27.722 1.00 93.44 102 GLU A C 1
ATOM 837 O O . GLU A 1 102 ? -17.723 -4.925 27.545 1.00 93.44 102 GLU A O 1
ATOM 842 N N . ILE A 1 103 ? -19.408 -6.376 27.817 1.00 94.00 103 ILE A N 1
ATOM 843 C CA . ILE A 1 103 ? -20.475 -5.372 27.796 1.00 94.00 103 ILE A CA 1
ATOM 844 C C . ILE A 1 103 ? -20.302 -4.335 28.910 1.00 94.00 103 ILE A C 1
ATOM 846 O O . ILE A 1 103 ? -20.718 -3.191 28.717 1.00 94.00 103 ILE A O 1
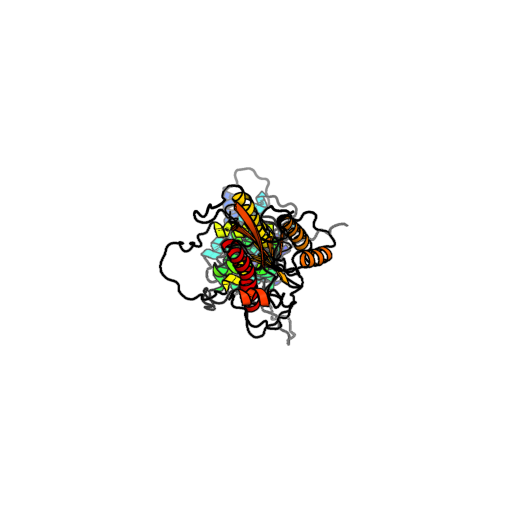ATOM 850 N N . ILE A 1 104 ? -19.636 -4.669 30.021 1.00 94.69 104 ILE A N 1
ATOM 851 C CA . ILE A 1 104 ? -19.297 -3.698 31.070 1.00 94.69 104 ILE A CA 1
ATOM 852 C C . ILE A 1 104 ? -18.533 -2.480 30.527 1.00 94.69 104 ILE A C 1
ATOM 854 O O . ILE A 1 104 ? -18.709 -1.378 31.035 1.00 94.69 104 ILE A O 1
ATOM 858 N N . PHE A 1 105 ? -17.765 -2.643 29.444 1.00 95.69 105 PHE A N 1
ATOM 859 C CA . PHE A 1 105 ? -17.014 -1.564 28.800 1.00 95.69 105 PHE A CA 1
ATOM 860 C C . PHE A 1 105 ? -17.852 -0.716 27.828 1.00 95.69 105 PHE A C 1
ATOM 862 O O . PHE A 1 105 ? -17.373 0.302 27.332 1.00 95.69 105 PHE A O 1
ATOM 869 N N . SER A 1 106 ? -19.121 -1.061 27.583 1.00 94.75 106 SER A N 1
ATOM 870 C CA . SER A 1 106 ? -20.018 -0.313 26.682 1.00 94.75 106 SER A CA 1
ATOM 871 C C . SER A 1 106 ? -20.152 1.196 26.965 1.00 94.75 106 SER A C 1
ATOM 873 O O . SER A 1 106 ? -20.445 1.911 26.010 1.00 94.75 106 SER A O 1
ATOM 875 N N . PRO A 1 107 ? -19.945 1.739 28.188 1.00 94.44 107 PRO A N 1
ATOM 876 C CA . PRO A 1 107 ? -19.960 3.191 28.397 1.00 94.44 107 PRO A CA 1
ATOM 877 C C . PRO A 1 107 ? -18.910 3.961 27.589 1.00 94.44 107 PRO A C 1
ATOM 879 O O . PRO A 1 107 ? -19.117 5.139 27.310 1.00 94.44 107 PRO A O 1
ATOM 882 N N . PHE A 1 108 ? -17.818 3.306 27.177 1.00 94.25 108 PHE A N 1
ATOM 883 C CA . PHE A 1 108 ? -16.823 3.892 26.275 1.00 94.25 108 PHE A CA 1
ATOM 884 C C . PHE A 1 108 ? -17.322 3.994 24.828 1.00 94.25 108 PHE A C 1
ATOM 886 O O . PHE A 1 108 ? -16.785 4.770 24.045 1.00 94.25 108 PHE A O 1
ATOM 893 N N . ASN A 1 109 ? -18.375 3.258 24.461 1.00 93.25 109 ASN A N 1
ATOM 894 C CA . ASN A 1 109 ? -18.991 3.370 23.149 1.00 93.25 109 ASN A CA 1
ATOM 895 C C . ASN A 1 109 ? -19.866 4.628 23.086 1.00 93.25 109 ASN A C 1
ATOM 897 O O . ASN A 1 109 ? -21.037 4.631 23.481 1.00 93.25 109 ASN A O 1
ATOM 901 N N . MET A 1 110 ? -19.304 5.696 22.526 1.00 89.31 110 MET A N 1
ATOM 902 C CA . MET A 1 110 ? -19.953 7.005 22.437 1.00 89.31 110 MET A CA 1
ATOM 903 C C . MET A 1 110 ? -21.298 6.982 21.706 1.00 89.31 110 MET A C 1
ATOM 905 O O . MET A 1 110 ? -22.183 7.785 22.006 1.00 89.31 110 MET A O 1
ATOM 909 N N . LYS A 1 111 ? -21.496 6.048 20.770 1.00 91.00 111 LYS A N 1
ATOM 910 C CA . LYS A 1 111 ? -22.784 5.885 20.093 1.00 91.00 111 LYS A CA 1
ATOM 911 C C . LYS A 1 111 ? -23.855 5.399 21.070 1.00 91.00 111 LYS A C 1
ATOM 913 O O . LYS A 1 111 ? -24.917 6.009 21.145 1.00 91.00 111 LYS A O 1
ATOM 918 N N . ILE A 1 112 ? -23.559 4.357 21.849 1.00 92.19 112 ILE A N 1
ATOM 919 C CA . ILE A 1 112 ? -24.484 3.821 22.860 1.00 92.19 112 ILE A CA 1
ATOM 920 C C . ILE A 1 112 ? -24.729 4.866 23.951 1.00 92.19 112 ILE A C 1
ATOM 922 O O . ILE A 1 112 ? -25.873 5.082 24.347 1.00 92.19 112 ILE A O 1
ATOM 926 N N . LEU A 1 113 ? -23.679 5.565 24.390 1.00 91.56 113 LEU A N 1
ATOM 927 C CA . LEU A 1 113 ? -23.794 6.624 25.388 1.00 91.56 113 LEU A CA 1
ATOM 928 C C . LEU A 1 113 ? -24.766 7.728 24.944 1.00 91.56 113 LEU A C 1
ATOM 930 O O . LEU A 1 113 ? -25.658 8.107 25.702 1.00 91.56 113 LEU A O 1
ATOM 934 N N . ASN A 1 114 ? -24.649 8.183 23.695 1.00 90.94 114 ASN A N 1
ATOM 935 C CA . ASN A 1 114 ? -25.532 9.198 23.118 1.00 90.94 114 ASN A CA 1
ATOM 936 C C . ASN A 1 114 ? -26.956 8.678 22.848 1.00 90.94 114 ASN A C 1
ATOM 938 O O . ASN A 1 114 ? -27.896 9.467 22.821 1.00 90.94 114 ASN A O 1
ATOM 942 N N . GLU A 1 115 ? -27.145 7.373 22.640 1.00 91.94 115 GLU A N 1
ATOM 943 C CA . GLU A 1 115 ? -28.477 6.760 22.536 1.00 91.94 115 GLU A CA 1
ATOM 944 C C . GLU A 1 115 ? -29.172 6.674 23.904 1.00 91.94 115 GLU A C 1
ATOM 946 O O . GLU A 1 115 ? -30.378 6.905 24.004 1.00 91.94 115 GLU A O 1
ATOM 951 N N . VAL A 1 116 ? -28.415 6.368 24.963 1.00 90.94 116 VAL A N 1
ATOM 952 C CA . VAL A 1 116 ? -28.919 6.269 26.341 1.00 90.94 116 VAL A CA 1
ATOM 953 C C . VAL A 1 116 ? -29.172 7.645 26.953 1.00 90.94 116 VAL A C 1
ATOM 955 O O . VAL A 1 116 ? -30.217 7.853 27.570 1.00 90.94 116 VAL A O 1
ATOM 958 N N . SER A 1 117 ? -28.252 8.593 26.765 1.00 88.88 117 SER A N 1
ATOM 959 C CA . SER A 1 117 ? -28.361 9.960 27.280 1.00 88.88 117 SER A CA 1
ATOM 960 C C . SER A 1 117 ? -28.030 10.998 26.195 1.00 88.88 117 SER A C 1
ATOM 962 O O . SER A 1 117 ? -26.952 11.592 26.198 1.00 88.88 117 SER A O 1
ATOM 964 N N . PRO A 1 118 ? -28.967 11.285 25.266 1.00 86.31 118 PRO A N 1
ATOM 965 C CA . PRO A 1 118 ? -28.725 12.200 24.141 1.00 86.31 118 PRO A CA 1
ATOM 966 C C . PRO A 1 118 ? -28.420 13.651 24.534 1.00 86.31 118 PRO A C 1
ATOM 968 O O . PRO A 1 118 ? -27.972 14.432 23.700 1.00 86.31 118 PRO A O 1
ATOM 971 N N . LYS A 1 119 ? -28.734 14.036 25.778 1.00 86.31 119 LYS A N 1
ATOM 972 C CA . LYS A 1 119 ? -28.559 15.393 26.319 1.00 86.31 119 LYS A CA 1
ATOM 973 C C . LYS A 1 119 ? -27.485 15.460 27.409 1.00 86.31 119 LYS A C 1
ATOM 975 O O . LYS A 1 119 ? -27.487 16.409 28.187 1.00 86.31 119 LYS A O 1
ATOM 980 N N . ILE A 1 120 ? -26.610 14.456 27.503 1.00 84.75 120 ILE A N 1
ATOM 981 C CA . ILE A 1 120 ? -25.512 14.475 28.470 1.00 84.75 120 ILE A CA 1
ATOM 982 C C . ILE A 1 120 ? -24.612 15.696 28.231 1.00 84.75 120 ILE A C 1
ATOM 984 O O . ILE A 1 120 ? -24.207 15.973 27.100 1.00 84.75 120 ILE A O 1
ATOM 988 N N . TYR A 1 121 ? -24.315 16.444 29.294 1.00 84.44 121 TYR A N 1
ATOM 989 C CA . TYR A 1 121 ? -23.398 17.580 29.210 1.00 84.44 121 TYR A CA 1
ATOM 990 C C . TYR A 1 121 ? -21.963 17.089 28.984 1.00 84.44 121 TYR A C 1
ATOM 992 O O . TYR A 1 121 ? -21.573 16.041 29.502 1.00 84.44 121 TYR A O 1
ATOM 1000 N N . SER A 1 122 ? -21.149 17.861 28.257 1.00 83.88 122 SER A N 1
ATOM 1001 C CA . SER A 1 122 ? -19.743 17.512 28.004 1.00 83.88 122 SER A CA 1
ATOM 1002 C C . SER A 1 122 ? -18.965 17.277 29.299 1.00 83.88 122 SER A C 1
ATOM 1004 O O . SER A 1 122 ? -18.291 16.265 29.412 1.00 83.88 122 SER A O 1
ATOM 1006 N N . SER A 1 123 ? -19.149 18.123 30.315 1.00 83.81 123 SER A N 1
ATOM 1007 C CA . SER A 1 123 ? -18.501 17.969 31.625 1.00 83.81 123 SER A CA 1
ATOM 1008 C C . SER A 1 123 ? -18.860 16.659 32.336 1.00 83.81 123 SER A C 1
ATOM 1010 O O . SER A 1 123 ? -17.992 16.020 32.922 1.00 83.81 123 SER A O 1
ATOM 1012 N N . GLN A 1 124 ? -20.122 16.227 32.264 1.00 86.00 124 GLN A N 1
ATOM 1013 C CA . GLN A 1 124 ? -20.579 14.961 32.850 1.00 86.00 124 GLN A CA 1
ATOM 1014 C C . GLN A 1 124 ? -20.022 13.757 32.097 1.00 86.00 124 GLN A C 1
ATOM 1016 O O . GLN A 1 124 ? -19.659 12.749 32.699 1.00 86.00 124 GLN A O 1
ATOM 1021 N N . ARG A 1 125 ? -19.942 13.867 30.772 1.00 87.69 125 ARG A N 1
ATOM 1022 C CA . ARG A 1 125 ? -19.328 12.850 29.930 1.00 87.69 125 ARG A CA 1
ATOM 1023 C C . ARG A 1 125 ? -17.832 12.727 30.211 1.00 87.69 125 ARG A C 1
ATOM 1025 O O . ARG A 1 125 ? -17.337 11.617 30.351 1.00 87.69 125 ARG A O 1
ATOM 1032 N N . ASP A 1 126 ? -17.124 13.843 30.318 1.00 86.00 126 ASP A N 1
ATOM 1033 C CA . ASP A 1 126 ? -15.685 13.845 30.573 1.00 86.00 126 ASP A CA 1
ATOM 1034 C C . ASP A 1 126 ? -15.385 13.313 31.991 1.00 86.00 126 ASP A C 1
ATOM 1036 O O . ASP A 1 126 ? -14.436 12.548 32.180 1.00 86.00 126 ASP A O 1
ATOM 1040 N N . LEU A 1 127 ? -16.252 13.609 32.972 1.00 87.50 127 LEU A N 1
ATOM 1041 C CA . LEU A 1 127 ? -16.227 12.973 34.294 1.00 87.50 127 LEU A CA 1
ATOM 1042 C C . LEU A 1 127 ? -16.427 11.452 34.190 1.00 87.50 127 LEU A C 1
ATOM 1044 O O . LEU A 1 127 ? -15.627 10.703 34.735 1.00 87.50 127 LEU A O 1
ATOM 1048 N N . LEU A 1 128 ? -17.432 10.984 33.439 1.00 90.38 128 LEU A N 1
ATOM 1049 C CA . LEU A 1 128 ? -17.652 9.551 33.206 1.00 90.38 128 LEU A CA 1
ATOM 1050 C C . LEU A 1 128 ? -16.427 8.849 32.646 1.00 90.38 128 LEU A C 1
ATOM 1052 O O . LEU A 1 128 ? -15.979 7.848 33.204 1.00 90.38 128 LEU A O 1
ATOM 1056 N N . ILE A 1 129 ? -15.887 9.376 31.554 1.00 91.19 129 ILE A N 1
ATOM 1057 C CA . ILE A 1 129 ? -14.744 8.771 30.886 1.00 91.19 129 ILE A CA 1
ATOM 1058 C C . ILE A 1 129 ? -13.521 8.772 31.813 1.00 91.19 129 ILE A C 1
ATOM 1060 O O . ILE A 1 129 ? -12.916 7.722 32.005 1.00 91.19 129 ILE A O 1
ATOM 1064 N N . SER A 1 130 ? -13.204 9.891 32.472 1.00 90.06 130 SER A N 1
ATOM 1065 C CA . SER A 1 130 ? -12.051 9.965 33.386 1.00 90.06 130 SER A CA 1
ATOM 1066 C C . SER A 1 130 ? -12.174 9.039 34.606 1.00 90.06 130 SER A C 1
ATOM 1068 O O . SER A 1 130 ? -11.199 8.375 34.964 1.00 90.06 130 SER A O 1
ATOM 1070 N N . SER A 1 131 ? -13.359 8.917 35.210 1.00 91.12 131 SER A N 1
ATOM 1071 C CA . SER A 1 131 ? -13.612 7.997 36.329 1.00 91.12 131 SER A CA 1
ATOM 1072 C C . SER A 1 131 ? -13.488 6.528 35.926 1.00 91.12 131 SER A C 1
ATOM 1074 O O . SER A 1 131 ? -12.894 5.720 36.650 1.00 91.12 131 SER A O 1
ATOM 1076 N N . LEU A 1 132 ? -14.012 6.166 34.752 1.00 94.00 132 LEU A N 1
ATOM 1077 C CA . LEU A 1 132 ? -13.868 4.816 34.216 1.00 94.00 132 LEU A CA 1
ATOM 1078 C C . LEU A 1 132 ? -12.401 4.510 33.893 1.00 94.00 132 LEU A C 1
ATOM 1080 O O . LEU A 1 132 ? -11.899 3.474 34.317 1.00 94.00 132 LEU A O 1
ATOM 1084 N N . GLU A 1 133 ? -11.686 5.413 33.219 1.00 93.19 133 GLU A N 1
ATOM 1085 C CA . GLU A 1 133 ? -10.260 5.249 32.894 1.00 93.19 133 GLU A CA 1
ATOM 1086 C C . GLU A 1 133 ? -9.399 5.074 34.142 1.00 93.19 133 GLU A C 1
ATOM 1088 O O . GLU A 1 133 ? -8.564 4.170 34.197 1.00 93.19 133 GLU A O 1
ATOM 1093 N N . TYR A 1 134 ? -9.648 5.876 35.178 1.00 90.88 134 TYR A N 1
ATOM 1094 C CA . TYR A 1 134 ? -8.971 5.742 36.464 1.00 90.88 134 TYR A CA 1
ATOM 1095 C C . TYR A 1 134 ? -9.229 4.376 37.116 1.00 90.88 134 TYR A C 1
ATOM 1097 O O . TYR A 1 134 ? -8.305 3.742 37.637 1.00 90.88 134 TYR A O 1
ATOM 1105 N N . SER A 1 135 ? -10.470 3.891 37.042 1.00 92.94 135 SER A N 1
ATOM 1106 C CA . SER A 1 135 ? -10.847 2.569 37.549 1.00 92.94 135 SER A CA 1
ATOM 1107 C C . SER A 1 135 ? -10.170 1.443 36.767 1.00 92.94 135 SER A C 1
ATOM 1109 O O . SER A 1 135 ? -9.667 0.499 37.374 1.00 92.94 135 SER A O 1
ATOM 1111 N N . LEU A 1 136 ? -10.092 1.549 35.436 1.00 93.94 136 LEU A N 1
ATOM 1112 C CA . LEU A 1 136 ? -9.408 0.570 34.584 1.00 93.94 136 LEU A CA 1
ATOM 1113 C C . LEU A 1 136 ? -7.899 0.550 34.821 1.00 93.94 136 LEU A C 1
ATOM 1115 O O . LEU A 1 136 ? -7.317 -0.529 34.916 1.00 93.94 136 LEU A O 1
ATOM 1119 N N . LEU A 1 137 ? -7.275 1.718 34.987 1.00 90.19 137 LEU A N 1
ATOM 1120 C CA . LEU A 1 137 ? -5.851 1.830 35.298 1.00 90.19 137 LEU A CA 1
ATOM 1121 C C . LEU A 1 137 ? -5.522 1.150 36.635 1.00 90.19 137 LEU A C 1
ATOM 1123 O O . LEU A 1 137 ? -4.568 0.374 36.732 1.00 90.19 137 LEU A O 1
ATOM 1127 N N . LYS A 1 138 ? -6.332 1.399 37.672 1.00 87.00 138 LYS A N 1
ATOM 1128 C CA . LYS A 1 138 ? -6.190 0.706 38.958 1.00 87.00 138 LYS A CA 1
ATOM 1129 C C . LYS A 1 138 ? -6.450 -0.791 38.821 1.00 87.00 138 LYS A C 1
ATOM 1131 O O . LYS A 1 138 ? -5.668 -1.579 39.348 1.00 87.00 138 LYS A O 1
ATOM 1136 N N . PHE A 1 139 ? -7.496 -1.190 38.100 1.00 90.19 139 PHE A N 1
ATOM 1137 C CA . PHE A 1 139 ? -7.813 -2.598 37.877 1.00 90.19 139 PHE A CA 1
ATOM 1138 C C . PHE A 1 139 ? -6.644 -3.338 37.210 1.00 90.19 139 PHE A C 1
ATOM 1140 O O . PHE A 1 139 ? -6.194 -4.362 37.716 1.00 90.19 139 PHE A O 1
ATOM 1147 N N . SER A 1 140 ? -6.083 -2.756 36.149 1.00 88.38 140 SER A N 1
ATOM 1148 C CA . SER A 1 140 ? -4.897 -3.247 35.440 1.00 88.38 140 SER A CA 1
ATOM 1149 C C . SER A 1 140 ? -3.686 -3.420 36.364 1.00 88.38 140 SER A C 1
ATOM 1151 O O . SER A 1 140 ? -2.982 -4.429 36.293 1.00 88.38 140 SER A O 1
ATOM 1153 N N . LYS A 1 141 ? -3.474 -2.462 37.277 1.00 86.81 141 LYS A N 1
ATOM 1154 C CA . LYS A 1 141 ? -2.353 -2.454 38.226 1.00 86.81 141 LYS A CA 1
ATOM 1155 C C . LYS A 1 141 ? -2.501 -3.472 39.362 1.00 86.81 141 LYS A C 1
ATOM 1157 O O . LYS A 1 141 ? -1.507 -4.080 39.749 1.00 86.81 141 LYS A O 1
ATOM 1162 N N . TYR A 1 142 ? -3.699 -3.626 39.927 1.00 86.62 142 TYR A N 1
ATOM 1163 C CA . TYR A 1 142 ? -3.925 -4.450 41.124 1.00 86.62 142 TYR A CA 1
ATOM 1164 C C . TYR A 1 142 ? -4.387 -5.880 40.817 1.00 86.62 142 TYR A C 1
ATOM 1166 O O . TYR A 1 142 ? -4.118 -6.783 41.605 1.00 86.62 142 TYR A O 1
ATOM 1174 N N . TYR A 1 143 ? -5.043 -6.111 39.677 1.00 85.50 143 TYR A N 1
ATOM 1175 C CA . TYR A 1 143 ? -5.634 -7.400 39.308 1.00 85.50 143 TYR A CA 1
ATOM 1176 C C . TYR A 1 143 ? -4.990 -7.985 38.043 1.00 85.50 143 TYR A C 1
ATOM 1178 O O . TYR A 1 143 ? -5.667 -8.365 37.084 1.00 85.50 143 TYR A O 1
ATOM 1186 N N . THR A 1 144 ? -3.659 -8.088 38.054 1.00 83.25 144 THR A N 1
ATOM 1187 C CA . THR A 1 144 ? -2.841 -8.503 36.901 1.00 83.25 144 THR A CA 1
ATOM 1188 C C . THR A 1 144 ? -3.210 -9.871 36.334 1.00 83.25 144 THR A C 1
ATOM 1190 O O . THR A 1 144 ? -3.167 -10.031 35.125 1.00 83.25 144 THR A O 1
ATOM 1193 N N . ASN A 1 145 ? -3.612 -10.835 37.168 1.00 84.31 145 ASN A N 1
ATOM 1194 C CA . ASN A 1 145 ? -4.026 -12.167 36.705 1.00 84.31 145 ASN A CA 1
ATOM 1195 C C . ASN A 1 145 ? -5.483 -12.202 36.226 1.00 84.31 145 ASN A C 1
ATOM 1197 O O . ASN A 1 145 ? -5.844 -13.010 35.380 1.00 84.31 145 ASN A O 1
ATOM 1201 N N . VAL A 1 146 ? -6.340 -11.351 36.791 1.00 86.62 146 VAL A N 1
ATOM 1202 C CA . VAL A 1 146 ? -7.783 -11.372 36.514 1.00 86.62 146 VAL A CA 1
ATOM 1203 C C . VAL A 1 146 ? -8.079 -10.682 35.186 1.00 86.62 146 VAL A C 1
ATOM 1205 O O . VAL A 1 146 ? -8.906 -11.169 34.418 1.00 86.62 146 VAL A O 1
ATOM 1208 N N . LYS A 1 147 ? -7.365 -9.592 34.868 1.00 87.06 147 LYS A N 1
ATOM 1209 C CA . LYS A 1 147 ? -7.492 -8.899 33.575 1.00 87.06 147 LYS A CA 1
ATOM 1210 C C . LYS A 1 147 ? -7.147 -9.801 32.382 1.00 87.06 147 LYS A C 1
ATOM 1212 O O . LYS A 1 147 ? -7.662 -9.592 31.290 1.00 87.06 147 LYS A O 1
ATOM 1217 N N . GLU A 1 148 ? -6.344 -10.844 32.596 1.00 87.94 148 GLU A N 1
ATOM 1218 C CA . GLU A 1 148 ? -6.022 -11.840 31.570 1.00 87.94 148 GLU A CA 1
ATOM 1219 C C . GLU A 1 148 ? -7.219 -12.719 31.180 1.00 87.94 148 GLU A C 1
ATOM 1221 O O . GLU A 1 148 ? -7.145 -13.433 30.188 1.00 87.94 148 GLU A O 1
ATOM 1226 N N . ASN A 1 149 ? -8.351 -12.640 31.882 1.00 89.19 149 ASN A N 1
ATOM 1227 C CA . ASN A 1 149 ? -9.586 -13.317 31.479 1.00 89.19 149 ASN A CA 1
ATOM 1228 C C . ASN A 1 149 ? -10.474 -12.470 30.552 1.00 89.19 149 ASN A C 1
ATOM 1230 O O . ASN A 1 149 ? -11.541 -12.938 30.161 1.00 89.19 149 ASN A O 1
ATOM 1234 N N . ILE A 1 150 ? -10.060 -11.244 30.209 1.00 90.69 150 ILE A N 1
ATOM 1235 C CA . ILE A 1 150 ? -10.778 -10.384 29.259 1.00 90.69 150 ILE A CA 1
ATOM 1236 C C . ILE A 1 150 ? -10.623 -10.949 27.841 1.00 90.69 150 ILE A C 1
ATOM 1238 O O . ILE A 1 150 ? -9.495 -11.195 27.394 1.00 90.69 150 ILE A O 1
ATOM 1242 N N . ASP A 1 151 ? -11.746 -11.123 27.136 1.00 90.56 151 ASP A N 1
ATOM 1243 C CA . ASP A 1 151 ? -11.789 -11.484 25.716 1.00 90.56 151 ASP A CA 1
ATOM 1244 C C . ASP A 1 151 ? -11.590 -10.234 24.846 1.00 90.56 151 ASP A C 1
ATOM 1246 O O . ASP A 1 151 ? -12.424 -9.326 24.803 1.00 90.56 151 ASP A O 1
ATOM 1250 N N . ILE A 1 152 ? -10.484 -10.205 24.101 1.00 91.44 152 ILE A N 1
ATOM 1251 C CA . ILE A 1 152 ? -10.110 -9.075 23.245 1.00 91.44 152 ILE A CA 1
ATOM 1252 C C . ILE A 1 152 ? -11.142 -8.806 22.136 1.00 91.44 152 ILE A C 1
ATOM 1254 O O . ILE A 1 152 ? -11.386 -7.658 21.760 1.00 91.44 152 ILE A O 1
ATOM 1258 N N . ASN A 1 153 ? -11.801 -9.857 21.638 1.00 91.44 153 ASN A N 1
ATOM 1259 C CA . ASN A 1 153 ? -12.823 -9.748 20.599 1.00 91.44 153 ASN A CA 1
ATOM 1260 C C . ASN A 1 153 ? -14.152 -9.255 21.174 1.00 91.44 153 ASN A C 1
ATOM 1262 O O . ASN A 1 153 ? -14.844 -8.444 20.548 1.00 91.44 153 ASN A O 1
ATOM 1266 N N . GLY A 1 154 ? -14.485 -9.711 22.381 1.00 91.31 154 GLY A N 1
ATOM 1267 C CA . GLY A 1 154 ? -15.607 -9.210 23.166 1.00 91.31 154 GLY A CA 1
ATOM 1268 C C . GLY A 1 154 ? -15.496 -7.720 23.469 1.00 91.31 154 GLY A C 1
ATOM 1269 O O . GLY A 1 154 ? -16.468 -6.970 23.323 1.00 91.31 154 GLY A O 1
ATOM 1270 N N . LEU A 1 155 ? -14.285 -7.283 23.825 1.00 93.44 155 LEU A N 1
ATOM 1271 C CA . LEU A 1 155 ? -13.972 -5.893 24.133 1.00 93.44 155 LEU A CA 1
ATOM 1272 C C . LEU A 1 155 ? -14.217 -5.002 22.913 1.00 93.44 155 LEU A C 1
ATOM 1274 O O . LEU A 1 155 ? -14.978 -4.036 23.002 1.00 93.44 155 LEU A O 1
ATOM 1278 N N . TYR A 1 156 ? -13.669 -5.382 21.754 1.00 93.31 156 TYR A N 1
ATOM 1279 C CA . TYR A 1 156 ? -13.929 -4.683 20.495 1.00 93.31 156 TYR A CA 1
ATOM 1280 C C . TYR A 1 156 ? -15.427 -4.641 20.151 1.00 93.31 156 TYR A C 1
ATOM 1282 O O . TYR A 1 156 ? -15.962 -3.583 19.832 1.00 93.31 156 TYR A O 1
ATOM 1290 N N . THR A 1 157 ? -16.140 -5.760 20.294 1.00 90.94 157 THR A N 1
ATOM 1291 C CA . THR A 1 157 ? -17.584 -5.853 19.990 1.00 90.94 157 THR A CA 1
ATOM 1292 C C . THR A 1 157 ? -18.445 -4.958 20.892 1.00 90.94 157 THR A C 1
ATOM 1294 O O . THR A 1 157 ? -19.545 -4.528 20.517 1.00 90.94 157 THR A O 1
ATOM 1297 N N . SER A 1 158 ? -17.981 -4.686 22.108 1.00 91.62 158 SER A N 1
ATOM 1298 C CA . SER A 1 158 ? -18.693 -3.850 23.077 1.00 91.62 158 SER A CA 1
ATOM 1299 C C . SER A 1 158 ? -18.398 -2.366 22.869 1.00 91.62 158 SER A C 1
ATOM 1301 O O . SER A 1 158 ? -19.317 -1.544 22.888 1.00 91.62 158 SER A O 1
ATOM 1303 N N . VAL A 1 159 ? -17.137 -2.030 22.599 1.00 92.06 159 VAL A N 1
ATOM 1304 C CA . VAL A 1 159 ? -16.646 -0.647 22.623 1.00 92.06 159 VAL A CA 1
ATOM 1305 C C . VAL A 1 159 ? -16.511 -0.029 21.229 1.00 92.06 159 VAL A C 1
ATOM 1307 O O . VAL A 1 159 ? -16.786 1.155 21.058 1.00 92.06 159 VAL A O 1
ATOM 1310 N N . GLY A 1 160 ? -16.161 -0.813 20.211 1.00 89.50 160 GLY A N 1
ATOM 1311 C CA . GLY A 1 160 ? -15.783 -0.314 18.888 1.00 89.50 160 GLY A CA 1
ATOM 1312 C C . GLY A 1 160 ? -14.321 0.135 18.845 1.00 89.50 160 GLY A C 1
ATOM 1313 O O . GLY A 1 160 ? -13.487 -0.420 19.550 1.00 89.50 160 GLY A O 1
ATOM 1314 N N . ILE A 1 161 ? -13.996 1.133 18.015 1.00 87.00 161 ILE A N 1
ATOM 1315 C CA . ILE A 1 161 ? -12.615 1.617 17.797 1.00 87.00 161 ILE A CA 1
ATOM 1316 C C . ILE A 1 161 ? -11.932 2.073 19.093 1.00 87.00 161 ILE A C 1
ATOM 1318 O O . ILE A 1 161 ? -10.735 1.835 19.263 1.00 87.00 161 ILE A O 1
ATOM 1322 N N . ASP A 1 162 ? -12.686 2.671 20.020 1.00 86.62 162 ASP A N 1
ATOM 1323 C CA . ASP A 1 162 ? -12.153 3.176 21.291 1.00 86.62 162 ASP A CA 1
ATOM 1324 C C . ASP A 1 162 ? -11.555 2.061 22.171 1.00 86.62 162 ASP A C 1
ATOM 1326 O O . ASP A 1 162 ? -10.840 2.348 23.133 1.00 86.62 162 ASP A O 1
ATOM 1330 N N . PHE A 1 163 ? -11.759 0.781 21.817 1.00 91.31 163 PHE A N 1
ATOM 1331 C CA . PHE A 1 163 ? -11.093 -0.337 22.477 1.00 91.31 163 PHE A CA 1
ATOM 1332 C C . PHE A 1 163 ? -9.564 -0.222 22.436 1.00 91.31 163 PHE A C 1
ATOM 1334 O O . PHE A 1 163 ? -8.934 -0.666 23.387 1.00 91.31 163 PHE A O 1
ATOM 1341 N N . LEU A 1 164 ? -8.966 0.399 21.405 1.00 90.88 164 LEU A N 1
ATOM 1342 C CA . LEU A 1 164 ? -7.508 0.561 21.304 1.00 90.88 164 LEU A CA 1
ATOM 1343 C C . LEU A 1 164 ? -6.945 1.321 22.510 1.00 90.88 164 LEU A C 1
ATOM 1345 O O . LEU A 1 164 ? -5.950 0.902 23.086 1.00 90.88 164 LEU A O 1
ATOM 1349 N N . LYS A 1 165 ? -7.643 2.365 22.970 1.00 90.81 165 LYS A N 1
ATOM 1350 C CA . LYS A 1 165 ? -7.275 3.088 24.196 1.00 90.81 165 LYS A CA 1
ATOM 1351 C C . LYS A 1 165 ? -7.379 2.191 25.435 1.00 90.81 165 LYS A C 1
ATOM 1353 O O . LYS A 1 165 ? -6.592 2.314 26.371 1.00 90.81 165 LYS A O 1
ATOM 1358 N N . LEU A 1 166 ? -8.360 1.289 25.455 1.00 92.88 166 LEU A N 1
ATOM 1359 C CA . LEU A 1 166 ? -8.546 0.349 26.559 1.00 92.88 166 LEU A CA 1
ATOM 1360 C C . LEU A 1 166 ? -7.467 -0.736 26.592 1.00 92.88 166 LEU A C 1
ATOM 1362 O O . LEU A 1 166 ? -7.123 -1.177 27.685 1.00 92.88 166 LEU A O 1
ATOM 1366 N N . ILE A 1 167 ? -6.915 -1.139 25.440 1.00 92.44 167 ILE A N 1
ATOM 1367 C CA . ILE A 1 167 ? -5.760 -2.049 25.370 1.00 92.44 167 ILE A CA 1
ATOM 1368 C C . ILE A 1 167 ? -4.589 -1.472 26.161 1.00 92.44 167 ILE A C 1
ATOM 1370 O O . ILE A 1 167 ? -4.049 -2.168 27.024 1.00 92.44 167 ILE A O 1
ATOM 1374 N N . ASP A 1 168 ? -4.270 -0.198 25.922 1.00 88.56 168 ASP A N 1
ATOM 1375 C CA . ASP A 1 168 ? -3.178 0.503 26.600 1.00 88.56 168 ASP A CA 1
ATOM 1376 C C . ASP A 1 168 ? -3.450 0.611 28.109 1.00 88.56 168 ASP A C 1
ATOM 1378 O O . ASP A 1 168 ? -2.614 0.247 28.934 1.00 88.56 168 ASP A O 1
ATOM 1382 N N . LEU A 1 169 ? -4.657 1.040 28.502 1.00 91.00 169 LEU A N 1
ATOM 1383 C CA . LEU A 1 169 ? -5.030 1.183 29.918 1.00 91.00 169 LEU A CA 1
ATOM 1384 C C . LEU A 1 169 ? -5.001 -0.153 30.681 1.00 91.00 169 LEU A C 1
ATOM 1386 O O . LEU A 1 169 ? -4.615 -0.207 31.853 1.00 91.00 169 LEU A O 1
ATOM 1390 N N . LEU A 1 170 ? -5.410 -1.240 30.026 1.00 92.06 170 LEU A N 1
ATOM 1391 C CA . LEU A 1 170 ? -5.463 -2.583 30.607 1.00 92.06 170 LEU A CA 1
ATOM 1392 C C . LEU A 1 170 ? -4.154 -3.372 30.433 1.00 92.06 170 LEU A C 1
ATOM 1394 O O . LEU A 1 170 ? -4.047 -4.491 30.947 1.00 92.06 170 LEU A O 1
ATOM 1398 N N . ASN A 1 171 ? -3.151 -2.799 29.758 1.00 89.31 171 ASN A N 1
ATOM 1399 C CA . ASN A 1 171 ? -1.901 -3.462 29.385 1.00 89.31 171 ASN A CA 1
ATOM 1400 C C . ASN A 1 171 ? -2.165 -4.837 28.736 1.00 89.31 171 ASN A C 1
ATOM 1402 O O . ASN A 1 171 ? -1.734 -5.867 29.265 1.00 89.31 171 ASN A O 1
ATOM 1406 N N . LEU A 1 172 ? -2.957 -4.858 27.657 1.00 90.31 172 LEU A N 1
ATOM 1407 C CA . LEU A 1 172 ? -3.379 -6.079 26.944 1.00 90.31 172 LEU A CA 1
ATOM 1408 C C . LEU A 1 172 ? -2.754 -6.217 25.547 1.00 90.31 172 LEU A C 1
ATOM 1410 O O . LEU A 1 172 ? -3.243 -6.989 24.724 1.00 90.31 172 LEU A O 1
ATOM 1414 N N . ASP A 1 173 ? -1.670 -5.495 25.267 1.00 87.88 173 ASP A N 1
ATOM 1415 C CA . ASP A 1 173 ? -0.971 -5.514 23.975 1.00 87.88 173 ASP A CA 1
ATOM 1416 C C . ASP A 1 173 ? -0.593 -6.923 23.500 1.00 87.88 173 ASP A C 1
ATOM 1418 O O . ASP A 1 173 ? -0.700 -7.252 22.314 1.00 87.88 173 ASP A O 1
ATOM 1422 N N . HIS A 1 174 ? -0.195 -7.794 24.430 1.00 85.19 174 HIS A N 1
ATOM 1423 C CA . HIS A 1 174 ? 0.170 -9.179 24.130 1.00 85.19 174 HIS A CA 1
ATOM 1424 C C . HIS A 1 174 ? -1.003 -10.011 23.604 1.00 85.19 174 HIS A C 1
ATOM 1426 O O . HIS A 1 174 ? -0.763 -11.000 22.919 1.00 85.19 174 HIS A O 1
ATOM 1432 N N . LYS A 1 175 ? -2.251 -9.601 23.864 1.00 88.25 175 LYS A N 1
ATOM 1433 C CA . LYS A 1 175 ? -3.465 -10.276 23.384 1.00 88.25 175 LYS A CA 1
ATOM 1434 C C . LYS A 1 175 ? -3.907 -9.850 21.990 1.00 88.25 175 LYS A C 1
ATOM 1436 O O . LYS A 1 175 ? -4.848 -10.425 21.451 1.00 88.25 175 LYS A O 1
ATOM 1441 N N . LEU A 1 176 ? -3.248 -8.874 21.361 1.00 88.06 176 LEU A N 1
ATOM 1442 C CA . LEU A 1 176 ? -3.610 -8.450 20.002 1.00 88.06 176 LEU A CA 1
ATOM 1443 C C . LEU A 1 176 ? -3.484 -9.585 18.969 1.00 88.06 176 LEU A C 1
ATOM 1445 O O . LEU A 1 176 ? -4.159 -9.553 17.943 1.00 88.06 176 LEU A O 1
ATOM 1449 N N . CYS A 1 177 ? -2.674 -10.612 19.245 1.00 82.25 177 CYS A N 1
ATOM 1450 C CA . CYS A 1 177 ? -2.574 -11.816 18.417 1.00 82.25 177 CYS A CA 1
ATOM 1451 C C . CYS A 1 177 ? -3.815 -12.732 18.494 1.00 82.25 177 CYS A C 1
ATOM 1453 O O . CYS A 1 177 ? -3.990 -13.583 17.624 1.00 82.25 177 CYS A O 1
ATOM 1455 N N . GLU A 1 178 ? -4.681 -12.550 19.497 1.00 87.38 178 GLU A N 1
ATOM 1456 C CA . GLU A 1 178 ? -5.939 -13.290 19.685 1.00 87.38 178 GLU A CA 1
ATOM 1457 C C . GLU A 1 178 ? -7.125 -12.626 18.960 1.00 87.38 178 GLU A C 1
ATOM 1459 O O . GLU A 1 178 ? -8.244 -13.152 18.967 1.00 87.38 178 GLU A O 1
ATOM 1464 N N . LEU A 1 179 ? -6.912 -11.462 18.331 1.00 89.12 179 LEU A N 1
ATOM 1465 C CA . LEU A 1 179 ? -7.954 -10.785 17.567 1.00 89.12 179 LEU A CA 1
ATOM 1466 C C . LEU A 1 179 ? -8.418 -11.643 16.389 1.00 89.12 179 LEU A C 1
ATOM 1468 O O . LEU A 1 179 ? -7.636 -12.248 15.657 1.00 89.12 179 LEU A O 1
ATOM 1472 N N . SER A 1 180 ? -9.727 -11.652 16.170 1.00 90.00 180 SER A N 1
ATOM 1473 C CA . SER A 1 180 ? -10.306 -12.291 15.005 1.00 90.00 180 SER A CA 1
ATOM 1474 C C . SER A 1 180 ? -9.928 -11.507 13.742 1.00 90.00 180 SER A C 1
ATOM 1476 O O . SER A 1 180 ? -9.901 -10.270 13.764 1.00 90.00 180 SER A O 1
ATOM 1478 N N . PRO A 1 181 ? -9.688 -12.193 12.612 1.00 87.25 181 PRO A N 1
ATOM 1479 C CA . PRO A 1 181 ? -9.336 -11.524 11.363 1.00 87.25 181 PRO A CA 1
ATOM 1480 C C . PRO A 1 181 ? -10.378 -10.495 10.913 1.00 87.25 181 PRO A C 1
ATOM 1482 O O . PRO A 1 181 ? -10.018 -9.437 10.402 1.00 87.25 181 PRO A O 1
ATOM 1485 N N . GLN A 1 182 ? -11.664 -10.771 11.162 1.00 90.62 182 GLN A N 1
ATOM 1486 C CA . GLN A 1 182 ? -12.755 -9.850 10.851 1.00 90.62 182 GLN A CA 1
ATOM 1487 C C . GLN A 1 182 ? -12.643 -8.547 11.649 1.00 90.62 182 GLN A C 1
ATOM 1489 O O . GLN A 1 182 ? -12.758 -7.476 11.065 1.00 90.62 182 GLN A O 1
ATOM 1494 N N . ASN A 1 183 ? -12.347 -8.627 12.950 1.00 91.75 183 ASN A N 1
ATOM 1495 C CA . ASN A 1 183 ? -12.180 -7.435 13.781 1.00 91.75 183 ASN A CA 1
ATOM 1496 C C . ASN A 1 183 ? -10.990 -6.595 13.311 1.00 91.75 183 ASN A C 1
ATOM 1498 O O . ASN A 1 183 ? -11.112 -5.380 13.202 1.00 91.75 183 ASN A O 1
ATOM 1502 N N . VAL A 1 184 ? -9.859 -7.227 12.972 1.00 91.62 184 VAL A N 1
ATOM 1503 C CA . VAL A 1 184 ? -8.696 -6.512 12.414 1.00 91.62 184 VAL A CA 1
ATOM 1504 C C . VAL A 1 184 ? -9.077 -5.764 11.138 1.00 91.62 184 VAL A C 1
ATOM 1506 O O . VAL A 1 184 ? -8.766 -4.580 11.004 1.00 91.62 184 VAL A O 1
ATOM 1509 N N . ASN A 1 185 ? -9.793 -6.425 10.227 1.00 91.94 185 ASN A N 1
ATOM 1510 C CA . ASN A 1 185 ? -10.262 -5.809 8.987 1.00 91.94 185 ASN A CA 1
ATOM 1511 C C . ASN A 1 185 ? -11.175 -4.614 9.277 1.00 91.94 185 ASN A C 1
ATOM 1513 O O . ASN A 1 185 ? -10.941 -3.523 8.758 1.00 91.94 185 ASN A O 1
ATOM 1517 N N . ASP A 1 186 ? -12.179 -4.803 10.135 1.00 91.69 186 ASP A N 1
ATOM 1518 C CA . ASP A 1 186 ? -13.160 -3.774 10.478 1.00 91.69 186 ASP A CA 1
ATOM 1519 C C . ASP A 1 186 ? -12.495 -2.551 11.131 1.00 91.69 186 ASP A C 1
ATOM 1521 O O . ASP A 1 186 ? -12.849 -1.415 10.804 1.00 91.69 186 ASP A O 1
ATOM 1525 N N . ILE A 1 187 ? -11.485 -2.750 11.989 1.00 92.81 187 ILE A N 1
ATOM 1526 C CA . ILE A 1 187 ? -10.694 -1.666 12.595 1.00 92.81 187 ILE A CA 1
ATOM 1527 C C . ILE A 1 187 ? -9.993 -0.842 11.514 1.00 92.81 187 ILE A C 1
ATOM 1529 O O . ILE A 1 187 ? -10.175 0.376 11.467 1.00 92.81 187 ILE A O 1
ATOM 1533 N N . PHE A 1 188 ? -9.229 -1.486 10.625 1.00 93.69 188 PHE A N 1
ATOM 1534 C CA . PHE A 1 188 ? -8.510 -0.778 9.565 1.00 93.69 188 PHE A CA 1
ATOM 1535 C C . PHE A 1 188 ? -9.468 -0.052 8.619 1.00 93.69 188 PHE A C 1
ATOM 1537 O O . PHE A 1 188 ? -9.289 1.141 8.372 1.00 93.69 188 PHE A O 1
ATOM 1544 N N . TYR A 1 189 ? -10.532 -0.713 8.154 1.00 90.88 189 TYR A N 1
ATOM 1545 C CA . TYR A 1 189 ? -11.514 -0.084 7.268 1.00 90.88 189 TYR A CA 1
ATOM 1546 C C . TYR A 1 189 ? -12.227 1.105 7.914 1.00 90.88 189 TYR A C 1
ATOM 1548 O O . TYR A 1 189 ? -12.511 2.089 7.228 1.00 90.88 189 TYR A O 1
ATOM 1556 N N . THR A 1 190 ? -12.535 1.031 9.210 1.00 90.62 190 THR A N 1
ATOM 1557 C CA . THR A 1 190 ? -13.242 2.118 9.896 1.00 90.62 190 THR A CA 1
ATOM 1558 C C . THR A 1 190 ? -12.311 3.299 10.163 1.00 90.62 190 THR A C 1
ATOM 1560 O O . THR A 1 190 ? -12.686 4.437 9.886 1.00 90.62 190 THR A O 1
ATOM 1563 N N . LEU A 1 191 ? -11.083 3.046 10.623 1.00 92.25 191 LEU A N 1
ATOM 1564 C CA . LEU A 1 191 ? -10.110 4.101 10.912 1.00 92.25 191 LEU A CA 1
ATOM 1565 C C . LEU A 1 191 ? -9.609 4.811 9.646 1.00 92.25 191 LEU A C 1
ATOM 1567 O O . LEU A 1 191 ? -9.506 6.036 9.637 1.00 92.25 191 LEU A O 1
ATOM 1571 N N . PHE A 1 192 ? -9.354 4.086 8.550 1.00 88.81 192 PHE A N 1
ATOM 1572 C CA . PHE A 1 192 ? -8.884 4.708 7.304 1.00 88.81 192 PHE A CA 1
ATOM 1573 C C . PHE A 1 192 ? -9.945 5.569 6.604 1.00 88.81 192 PHE A C 1
ATOM 1575 O O . PHE A 1 192 ? -9.588 6.519 5.906 1.00 88.81 192 PHE A O 1
ATOM 1582 N N . LYS A 1 193 ? -11.237 5.298 6.839 1.00 87.25 193 LYS A N 1
ATOM 1583 C CA . LYS A 1 193 ? -12.354 6.157 6.402 1.00 87.25 193 LYS A CA 1
ATOM 1584 C C . LYS A 1 193 ? -12.525 7.427 7.245 1.00 87.25 193 LYS A C 1
ATOM 1586 O O . LYS A 1 193 ? -13.303 8.296 6.857 1.00 87.25 193 LYS A O 1
ATOM 1591 N N . GLY A 1 194 ? -11.858 7.512 8.394 1.00 86.81 194 GLY A N 1
ATOM 1592 C CA . GLY A 1 194 ? -11.938 8.648 9.304 1.00 86.81 194 GLY A CA 1
ATOM 1593 C C . GLY A 1 194 ? -11.110 9.858 8.860 1.00 86.81 194 GLY A C 1
ATOM 1594 O O . GLY A 1 194 ? -10.685 9.992 7.711 1.00 86.81 194 GLY A O 1
ATOM 1595 N N . ASP A 1 195 ? -10.884 10.764 9.805 1.00 88.56 195 ASP A N 1
ATOM 1596 C CA . ASP A 1 195 ? -9.970 11.899 9.657 1.00 88.56 195 ASP A CA 1
ATOM 1597 C C . ASP A 1 195 ? -8.484 11.477 9.729 1.00 88.56 195 ASP A C 1
ATOM 1599 O O . ASP A 1 195 ? -8.137 10.298 9.826 1.00 88.56 195 ASP A O 1
ATOM 1603 N N . GLU A 1 196 ? -7.573 12.448 9.643 1.00 86.81 196 GLU A N 1
ATOM 1604 C CA . GLU A 1 196 ? -6.129 12.187 9.712 1.00 86.81 196 GLU A CA 1
ATOM 1605 C C . GLU A 1 196 ? -5.703 11.572 11.052 1.00 86.81 196 GLU A C 1
ATOM 1607 O O . GLU A 1 196 ? -4.822 10.714 11.074 1.00 86.81 196 GLU A O 1
ATOM 1612 N N . PHE A 1 197 ? -6.355 11.952 12.154 1.00 88.44 197 PHE A N 1
ATOM 1613 C CA . PHE A 1 197 ? -6.070 11.390 13.471 1.00 88.44 197 PHE A CA 1
ATOM 1614 C C . PHE A 1 197 ? -6.386 9.891 13.512 1.00 88.44 197 PHE A C 1
ATOM 1616 O O . PHE A 1 197 ? -5.529 9.098 13.895 1.00 88.44 197 PHE A O 1
ATOM 1623 N N . ASN A 1 198 ? -7.555 9.486 13.008 1.00 90.62 198 ASN A N 1
ATOM 1624 C CA . ASN A 1 198 ? -7.928 8.075 12.904 1.00 90.62 198 ASN A CA 1
ATOM 1625 C C . ASN A 1 198 ? -6.947 7.273 12.032 1.00 90.62 198 ASN A C 1
ATOM 1627 O O . ASN A 1 198 ? -6.587 6.147 12.381 1.00 90.62 198 ASN A O 1
ATOM 1631 N N . ARG A 1 199 ? -6.457 7.853 10.928 1.00 91.88 199 ARG A N 1
ATOM 1632 C CA . ARG A 1 199 ? -5.426 7.217 10.087 1.00 91.88 199 ARG A CA 1
ATOM 1633 C C . ARG A 1 199 ? -4.116 6.999 10.844 1.00 91.88 199 ARG A C 1
ATOM 1635 O O . ARG A 1 199 ? -3.529 5.924 10.750 1.00 91.88 199 ARG A O 1
ATOM 1642 N N . ILE A 1 200 ? -3.679 7.978 11.634 1.00 91.31 200 ILE A N 1
ATOM 1643 C CA . ILE A 1 200 ? -2.496 7.843 12.496 1.00 91.31 200 ILE A CA 1
ATOM 1644 C C . ILE A 1 200 ? -2.721 6.736 13.537 1.00 91.31 200 ILE A C 1
ATOM 1646 O O . ILE A 1 200 ? -1.851 5.884 13.715 1.00 91.31 200 ILE A O 1
ATOM 1650 N N . THR A 1 201 ? -3.901 6.673 14.161 1.00 91.12 201 THR A N 1
ATOM 1651 C CA . THR A 1 201 ? -4.271 5.591 15.088 1.00 91.12 201 THR A CA 1
ATOM 1652 C C . THR A 1 201 ? -4.228 4.214 14.419 1.00 91.12 201 THR A C 1
ATOM 1654 O O . THR A 1 201 ? -3.706 3.270 15.011 1.00 91.12 201 THR A O 1
ATOM 1657 N N . ALA A 1 202 ? -4.692 4.085 13.170 1.00 93.88 202 ALA A N 1
ATOM 1658 C CA . ALA A 1 202 ? -4.605 2.829 12.417 1.00 93.88 202 ALA A CA 1
ATOM 1659 C C . ALA A 1 202 ? -3.155 2.372 12.224 1.00 93.88 202 ALA A C 1
ATOM 1661 O O . ALA A 1 202 ? -2.847 1.187 12.325 1.00 93.88 202 ALA A O 1
ATOM 1662 N N . LEU A 1 203 ? -2.249 3.314 11.968 1.00 94.38 203 LEU A N 1
ATOM 1663 C CA . LEU A 1 203 ? -0.832 3.020 11.788 1.00 94.38 203 LEU A CA 1
ATOM 1664 C C . LEU A 1 203 ? -0.139 2.684 13.113 1.00 94.38 203 LEU A C 1
ATOM 1666 O O . LEU A 1 203 ? 0.681 1.769 13.150 1.00 94.38 203 LEU A O 1
ATOM 1670 N N . HIS A 1 204 ? -0.513 3.324 14.222 1.00 90.69 204 HIS A N 1
ATOM 1671 C CA . HIS A 1 204 ? -0.076 2.872 15.547 1.00 90.69 204 HIS A CA 1
ATOM 1672 C C . HIS A 1 204 ? -0.536 1.440 15.834 1.00 90.69 204 HIS A C 1
ATOM 1674 O O . HIS A 1 204 ? 0.268 0.619 16.270 1.00 90.69 204 HIS A O 1
ATOM 1680 N N . PHE A 1 205 ? -1.785 1.111 15.500 1.00 91.75 205 PHE A N 1
ATOM 1681 C CA . PHE A 1 205 ? -2.300 -0.247 15.636 1.00 91.75 205 PHE A CA 1
ATOM 1682 C C . PHE A 1 205 ? -1.543 -1.255 14.754 1.00 91.75 205 PHE A C 1
ATOM 1684 O O . PHE A 1 205 ? -1.180 -2.332 15.227 1.00 91.75 205 PHE A O 1
ATOM 1691 N N . LEU A 1 206 ? -1.217 -0.889 13.507 1.00 92.38 206 LEU A N 1
ATOM 1692 C CA . LEU A 1 206 ? -0.337 -1.683 12.642 1.00 92.38 206 LEU A CA 1
ATOM 1693 C C . LEU A 1 206 ? 1.016 -1.950 13.313 1.00 92.38 206 LEU A C 1
ATOM 1695 O O . LEU A 1 206 ? 1.478 -3.089 13.321 1.00 92.38 206 LEU A O 1
ATOM 1699 N N . ASN A 1 207 ? 1.640 -0.926 13.898 1.00 89.94 207 ASN A N 1
ATOM 1700 C CA . ASN A 1 207 ? 2.911 -1.079 14.600 1.00 89.94 207 ASN A CA 1
ATOM 1701 C C . ASN A 1 207 ? 2.795 -2.057 15.782 1.00 89.94 207 ASN A C 1
ATOM 1703 O O . ASN A 1 207 ? 3.660 -2.916 15.952 1.00 89.94 207 ASN A O 1
ATOM 1707 N N . SER A 1 208 ? 1.717 -1.981 16.567 1.00 87.62 208 SER A N 1
ATOM 1708 C CA . SER A 1 208 ? 1.473 -2.930 17.661 1.00 87.62 208 SER A CA 1
ATOM 1709 C C . SER A 1 208 ? 1.290 -4.361 17.144 1.00 87.62 208 SER A C 1
ATOM 1711 O O . SER A 1 208 ? 1.903 -5.282 17.679 1.00 87.62 208 SER A O 1
ATOM 1713 N N . LEU A 1 209 ? 0.539 -4.565 16.054 1.00 87.56 209 LEU A N 1
ATOM 1714 C CA . LEU A 1 209 ? 0.358 -5.890 15.443 1.00 87.56 209 LEU A CA 1
ATOM 1715 C C . LEU A 1 209 ? 1.672 -6.480 14.915 1.00 87.56 209 LEU A C 1
ATOM 1717 O O . LEU A 1 209 ? 1.976 -7.643 15.185 1.00 87.56 209 LEU A O 1
ATOM 1721 N N . LEU A 1 210 ? 2.478 -5.688 14.205 1.00 84.94 210 LEU A N 1
ATOM 1722 C CA . LEU A 1 210 ? 3.776 -6.123 13.674 1.00 84.94 210 LEU A CA 1
ATOM 1723 C C . LEU A 1 210 ? 4.772 -6.471 14.791 1.00 84.94 210 LEU A C 1
ATOM 1725 O O . LEU A 1 210 ? 5.612 -7.362 14.635 1.00 84.94 210 LEU A O 1
ATOM 1729 N N . ASN A 1 211 ? 4.679 -5.792 15.937 1.00 78.62 211 ASN A N 1
ATOM 1730 C CA . ASN A 1 211 ? 5.547 -6.058 17.077 1.00 78.62 211 ASN A CA 1
ATOM 1731 C C . ASN A 1 211 ? 5.079 -7.258 17.916 1.00 78.62 211 ASN A C 1
ATOM 1733 O O . ASN A 1 211 ? 5.915 -8.101 18.255 1.00 78.62 211 ASN A O 1
ATOM 1737 N N . ASN A 1 212 ? 3.775 -7.395 18.175 1.00 69.94 212 ASN A N 1
ATOM 1738 C CA . ASN A 1 212 ? 3.215 -8.394 19.099 1.00 69.94 212 ASN A CA 1
ATOM 1739 C C . ASN A 1 212 ? 2.945 -9.770 18.474 1.00 69.94 212 ASN A C 1
ATOM 1741 O O . ASN A 1 212 ? 2.855 -10.762 19.195 1.00 69.94 212 ASN A O 1
ATOM 1745 N N . THR A 1 213 ? 2.916 -9.884 17.145 1.00 56.34 213 THR A N 1
ATOM 1746 C CA . THR A 1 213 ? 2.834 -11.181 16.436 1.00 56.34 213 THR A CA 1
ATOM 1747 C C . THR A 1 213 ? 4.054 -12.098 16.654 1.00 56.34 213 THR A C 1
ATOM 1749 O O . THR A 1 213 ? 4.037 -13.250 16.229 1.00 56.34 213 THR A O 1
ATOM 1752 N N . ASN A 1 214 ? 5.085 -11.647 17.383 1.00 50.72 214 ASN A N 1
ATOM 1753 C CA . ASN A 1 214 ? 6.326 -12.393 17.636 1.00 50.72 214 ASN A CA 1
ATOM 1754 C C . ASN A 1 214 ? 6.333 -13.251 18.921 1.00 50.72 214 ASN A C 1
ATOM 1756 O O . ASN A 1 214 ? 7.303 -13.967 19.159 1.00 50.72 214 ASN A O 1
ATOM 1760 N N . ASN A 1 215 ? 5.279 -13.231 19.745 1.00 40.72 215 ASN A N 1
ATOM 1761 C CA . ASN A 1 215 ? 5.297 -13.861 21.079 1.00 40.72 215 ASN A CA 1
ATOM 1762 C C . ASN A 1 215 ? 4.655 -15.265 21.166 1.00 40.72 215 ASN A C 1
ATOM 1764 O O . ASN A 1 215 ? 4.096 -15.629 22.195 1.00 40.72 215 ASN A O 1
ATOM 1768 N N . GLY A 1 216 ? 4.767 -16.103 20.128 1.00 42.56 216 GLY A N 1
ATOM 1769 C CA . GLY A 1 216 ? 4.279 -17.496 20.227 1.00 42.56 216 GLY A CA 1
ATOM 1770 C C . GLY A 1 216 ? 4.721 -18.465 19.132 1.00 42.56 216 GLY A C 1
ATOM 1771 O O . GLY A 1 216 ? 4.742 -19.677 19.343 1.00 42.56 216 GLY A O 1
ATOM 1772 N N . ARG A 1 217 ? 5.154 -17.957 17.977 1.00 40.03 217 ARG A N 1
ATOM 1773 C CA . ARG A 1 217 ? 5.937 -18.712 16.997 1.00 40.03 217 ARG A CA 1
ATOM 1774 C C . ARG A 1 217 ? 7.126 -17.844 16.625 1.00 40.03 217 ARG A C 1
ATOM 1776 O O . ARG A 1 217 ? 6.934 -16.763 16.082 1.00 40.03 217 ARG A O 1
ATOM 1783 N N . LYS A 1 218 ? 8.338 -18.310 16.940 1.00 34.81 218 LYS A N 1
ATOM 1784 C CA . LYS A 1 218 ? 9.575 -17.818 16.325 1.00 34.81 218 LYS A CA 1
ATOM 1785 C C . LYS A 1 218 ? 9.471 -18.062 14.818 1.00 34.81 218 LYS A C 1
ATOM 1787 O O . LYS A 1 218 ? 9.904 -19.095 14.326 1.00 34.81 218 LYS A O 1
ATOM 1792 N N . LEU A 1 219 ? 8.829 -17.154 14.103 1.00 40.00 219 LEU A N 1
ATOM 1793 C CA . LEU A 1 219 ? 9.230 -16.854 12.745 1.00 40.00 219 LEU A CA 1
ATOM 1794 C C . LEU A 1 219 ? 10.248 -15.742 12.906 1.00 40.00 219 LEU A C 1
ATOM 1796 O O . LEU A 1 219 ? 9.903 -14.632 13.310 1.00 40.00 219 LEU A O 1
ATOM 1800 N N . ASP A 1 220 ? 11.517 -16.097 12.725 1.00 40.44 220 ASP A N 1
ATOM 1801 C CA . ASP A 1 220 ? 12.608 -15.139 12.732 1.00 40.44 220 ASP A CA 1
ATOM 1802 C C . ASP A 1 220 ? 12.212 -13.942 11.864 1.00 40.44 220 ASP A C 1
ATOM 1804 O O . ASP A 1 220 ? 11.870 -14.088 10.688 1.00 40.44 220 ASP A O 1
ATOM 1808 N N . ARG A 1 221 ? 12.261 -12.740 12.455 1.00 44.47 221 ARG A N 1
ATOM 1809 C CA . ARG A 1 221 ? 11.919 -11.452 11.819 1.00 44.47 221 ARG A CA 1
ATOM 1810 C C . ARG A 1 221 ? 12.685 -11.173 10.514 1.00 44.47 221 ARG A C 1
ATOM 1812 O O . ARG A 1 221 ? 12.425 -10.161 9.870 1.00 44.47 221 ARG A O 1
ATOM 1819 N N . ASN A 1 222 ? 13.619 -12.042 10.141 1.00 44.06 222 ASN A N 1
ATOM 1820 C CA . ASN A 1 222 ? 14.539 -11.858 9.040 1.00 44.06 222 ASN A CA 1
ATOM 1821 C C . ASN A 1 222 ? 14.139 -12.571 7.738 1.00 44.06 222 ASN A C 1
ATOM 1823 O O . ASN A 1 222 ? 14.720 -12.195 6.725 1.00 44.06 222 ASN A O 1
ATOM 1827 N N . GLU A 1 223 ? 13.185 -13.523 7.698 1.00 48.31 223 GLU A N 1
ATOM 1828 C CA . GLU A 1 223 ? 13.032 -14.340 6.467 1.00 48.31 223 GLU A CA 1
ATOM 1829 C C . GLU A 1 223 ? 11.643 -14.518 5.812 1.00 48.31 223 GLU A C 1
ATOM 1831 O O . GLU A 1 223 ? 11.644 -14.832 4.626 1.00 48.31 223 GLU A O 1
ATOM 1836 N N . GLU A 1 224 ? 10.468 -14.265 6.420 1.00 57.78 224 GLU A N 1
ATOM 1837 C CA . GLU A 1 224 ? 9.212 -14.730 5.756 1.00 57.78 224 GLU A CA 1
ATOM 1838 C C . GLU A 1 224 ? 8.009 -13.779 5.642 1.00 57.78 224 GLU A C 1
ATOM 1840 O O . GLU A 1 224 ? 7.083 -14.077 4.883 1.00 57.78 224 GLU A O 1
ATOM 1845 N N . MET A 1 225 ? 7.964 -12.630 6.324 1.00 69.88 225 MET A N 1
ATOM 1846 C CA . MET A 1 225 ? 6.813 -11.730 6.153 1.00 69.88 225 MET A CA 1
ATOM 1847 C C . MET A 1 225 ? 7.060 -10.768 4.990 1.00 69.88 225 MET A C 1
ATOM 1849 O O . MET A 1 225 ? 7.911 -9.882 5.090 1.00 69.88 225 MET A O 1
ATOM 1853 N N . ASP A 1 226 ? 6.317 -10.935 3.898 1.00 77.31 226 ASP A N 1
ATOM 1854 C CA . ASP A 1 226 ? 6.301 -10.024 2.756 1.00 77.31 226 ASP A CA 1
ATOM 1855 C C . ASP A 1 226 ? 5.105 -9.051 2.849 1.00 77.31 226 ASP A C 1
ATOM 1857 O O . ASP A 1 226 ? 4.259 -9.162 3.739 1.00 77.31 226 ASP A O 1
ATOM 1861 N N . ILE A 1 227 ? 5.036 -8.051 1.964 1.00 80.62 227 ILE A N 1
ATOM 1862 C CA . ILE A 1 227 ? 3.950 -7.053 1.983 1.00 80.62 227 ILE A CA 1
ATOM 1863 C C . ILE A 1 227 ? 2.565 -7.683 1.714 1.00 80.62 227 ILE A C 1
ATOM 1865 O O . ILE A 1 227 ? 1.531 -7.102 2.044 1.00 80.62 227 ILE A O 1
ATOM 1869 N N . SER A 1 228 ? 2.540 -8.871 1.109 1.00 79.12 228 SER A N 1
ATOM 1870 C CA . SER A 1 228 ? 1.350 -9.649 0.761 1.00 79.12 228 SER A CA 1
ATOM 1871 C C . SER A 1 228 ? 0.965 -10.679 1.829 1.00 79.12 228 SER A C 1
ATOM 1873 O O . SER A 1 228 ? -0.109 -11.278 1.724 1.00 79.12 228 SER A O 1
ATOM 1875 N N . THR A 1 229 ? 1.792 -10.896 2.848 1.00 81.69 229 THR A N 1
ATOM 1876 C CA . THR A 1 229 ? 1.474 -11.773 3.970 1.00 81.69 229 THR A CA 1
ATOM 1877 C C . THR A 1 229 ? 0.446 -11.074 4.865 1.00 81.69 229 THR A C 1
ATOM 1879 O O . THR A 1 229 ? 0.660 -9.931 5.275 1.00 81.69 229 THR A O 1
ATOM 1882 N N . PRO A 1 230 ? -0.703 -11.705 5.160 1.00 81.38 230 PRO A N 1
ATOM 1883 C CA . PRO A 1 230 ? -1.715 -11.095 6.014 1.00 81.38 230 PRO A CA 1
ATOM 1884 C C . PRO A 1 230 ? -1.212 -10.994 7.461 1.00 81.38 230 PRO A C 1
ATOM 1886 O O . PRO A 1 230 ? -0.495 -11.880 7.925 1.00 81.38 230 PRO A O 1
ATOM 1889 N N . LEU A 1 231 ? -1.598 -9.925 8.171 1.00 83.44 231 LEU A N 1
ATOM 1890 C CA . LEU A 1 231 ? -1.150 -9.668 9.553 1.00 83.44 231 LEU A CA 1
ATOM 1891 C C . LEU A 1 231 ? -1.566 -10.792 10.518 1.00 83.44 231 LEU A C 1
ATOM 1893 O O . LEU A 1 231 ? -0.808 -11.177 11.403 1.00 83.44 231 LEU A O 1
ATOM 1897 N N . LEU A 1 232 ? -2.766 -11.332 10.312 1.00 81.75 232 LEU A N 1
ATOM 1898 C CA . LEU A 1 232 ? -3.294 -12.562 10.889 1.00 81.75 232 LEU A CA 1
ATOM 1899 C C . LEU A 1 232 ? -3.913 -13.384 9.755 1.00 81.75 232 LEU A C 1
ATOM 1901 O O . LEU A 1 232 ? -4.370 -12.837 8.754 1.00 81.75 232 LEU A O 1
ATOM 1905 N N . HIS A 1 233 ? -3.964 -14.708 9.881 1.00 78.50 233 HIS A N 1
ATOM 1906 C CA . HIS A 1 233 ? -4.533 -15.544 8.822 1.00 78.50 233 HIS A CA 1
ATOM 1907 C C . HIS A 1 233 ? -5.992 -15.148 8.516 1.00 78.50 233 HIS A C 1
ATOM 1909 O O . HIS A 1 233 ? -6.862 -15.289 9.369 1.00 78.50 233 HIS A O 1
ATOM 1915 N N . GLY A 1 234 ? -6.253 -14.653 7.299 1.00 77.44 234 GLY A N 1
ATOM 1916 C CA . GLY A 1 234 ? -7.568 -14.157 6.870 1.00 77.44 234 GLY A CA 1
ATOM 1917 C C . GLY A 1 234 ? -7.826 -12.661 7.111 1.00 77.44 234 GLY A C 1
ATOM 1918 O O . GLY A 1 234 ? -8.934 -12.200 6.840 1.00 77.44 234 GLY A O 1
ATOM 1919 N N . SER A 1 235 ? -6.847 -11.901 7.619 1.00 86.25 235 SER A N 1
ATOM 1920 C CA . SER A 1 235 ? -6.959 -10.448 7.804 1.00 86.25 235 SER A CA 1
ATOM 1921 C C . SER A 1 235 ? -6.333 -9.663 6.646 1.00 86.25 235 SER A C 1
ATOM 1923 O O . SER A 1 235 ? -5.715 -10.234 5.746 1.00 86.25 235 SER A O 1
ATOM 1925 N N . VAL A 1 236 ? -6.437 -8.334 6.708 1.00 85.56 236 VAL A N 1
ATOM 1926 C CA . VAL A 1 236 ? -5.733 -7.399 5.829 1.00 85.56 236 VAL A CA 1
ATOM 1927 C C . VAL A 1 236 ? -4.224 -7.630 5.858 1.00 85.56 236 VAL A C 1
ATOM 1929 O O . VAL A 1 236 ? -3.639 -8.050 6.866 1.00 85.56 236 VAL A O 1
ATOM 1932 N N . ARG A 1 237 ? -3.604 -7.333 4.721 1.00 87.00 237 ARG A N 1
ATOM 1933 C CA . ARG A 1 237 ? -2.160 -7.367 4.491 1.00 87.00 237 ARG A CA 1
ATOM 1934 C C . ARG A 1 237 ? -1.580 -5.956 4.620 1.00 87.00 237 ARG A C 1
ATOM 1936 O O . ARG A 1 237 ? -2.303 -4.986 4.373 1.00 87.00 237 ARG A O 1
ATOM 1943 N N . PRO A 1 238 ? -0.271 -5.808 4.892 1.00 89.19 238 PRO A N 1
ATOM 1944 C CA . PRO A 1 238 ? 0.418 -4.524 4.752 1.00 89.19 238 PRO A CA 1
ATOM 1945 C C . PRO A 1 238 ? 0.163 -3.863 3.390 1.00 89.19 238 PRO A C 1
ATOM 1947 O O . PRO A 1 238 ? 0.027 -2.645 3.308 1.00 89.19 238 PRO A O 1
ATOM 1950 N N . LEU A 1 239 ? 0.021 -4.667 2.332 1.00 85.94 239 LEU A N 1
ATOM 1951 C CA . LEU A 1 239 ? -0.334 -4.204 0.995 1.00 85.94 239 LEU A CA 1
ATOM 1952 C C . LEU A 1 239 ? -1.716 -3.544 0.942 1.00 85.94 239 LEU A C 1
ATOM 1954 O O . LEU A 1 239 ? -1.867 -2.496 0.323 1.00 85.94 239 LEU A O 1
ATOM 1958 N N . ASP A 1 240 ? -2.720 -4.137 1.587 1.00 86.19 240 ASP A N 1
ATOM 1959 C CA . ASP A 1 240 ? -4.077 -3.584 1.597 1.00 86.19 240 ASP A CA 1
ATOM 1960 C C . ASP A 1 240 ? -4.098 -2.241 2.344 1.00 86.19 240 ASP A C 1
ATOM 1962 O O . ASP A 1 240 ? -4.768 -1.304 1.918 1.00 86.19 240 ASP A O 1
ATOM 1966 N N . ILE A 1 241 ? -3.295 -2.112 3.405 1.00 90.38 241 ILE A N 1
ATOM 1967 C CA . ILE A 1 241 ? -3.111 -0.855 4.144 1.00 90.38 241 ILE A CA 1
ATOM 1968 C C . ILE A 1 241 ? -2.406 0.194 3.276 1.00 90.38 241 ILE A C 1
ATOM 1970 O O . ILE A 1 241 ? -2.853 1.338 3.231 1.00 90.38 241 ILE A O 1
ATOM 1974 N N . LEU A 1 242 ? -1.348 -0.184 2.548 1.00 88.50 242 LEU A N 1
ATOM 1975 C CA . LEU A 1 242 ? -0.688 0.707 1.590 1.00 88.50 242 LEU A CA 1
ATOM 1976 C C . LEU A 1 242 ? -1.684 1.221 0.545 1.00 88.50 242 LEU A C 1
ATOM 1978 O O . LEU A 1 242 ? -1.705 2.416 0.261 1.00 88.50 242 LEU A O 1
ATOM 1982 N N . VAL A 1 243 ? -2.550 0.348 0.022 1.00 84.56 243 VAL A N 1
ATOM 1983 C CA . VAL A 1 243 ? -3.631 0.749 -0.887 1.00 84.56 243 VAL A CA 1
ATOM 1984 C C . VAL A 1 243 ? -4.558 1.758 -0.212 1.00 84.56 243 VAL A C 1
ATOM 1986 O O . VAL A 1 243 ? -4.761 2.823 -0.783 1.00 84.56 243 VAL A O 1
ATOM 1989 N N . MET A 1 244 ? -5.052 1.495 1.003 1.00 87.00 244 MET A N 1
ATOM 1990 C CA . MET A 1 244 ? -5.926 2.433 1.731 1.00 87.00 244 MET A CA 1
ATOM 1991 C C . MET A 1 244 ? -5.271 3.804 1.953 1.00 87.00 244 MET A C 1
ATOM 1993 O O . MET A 1 244 ? -5.919 4.830 1.766 1.00 87.00 244 MET A O 1
ATOM 1997 N N . ILE A 1 245 ? -3.984 3.848 2.312 1.00 88.69 245 ILE A N 1
ATOM 1998 C CA . ILE A 1 245 ? -3.226 5.105 2.445 1.00 88.69 245 ILE A CA 1
ATOM 1999 C C . ILE A 1 245 ? -3.226 5.865 1.125 1.00 88.69 245 ILE A C 1
ATOM 2001 O O . ILE A 1 245 ? -3.445 7.079 1.096 1.00 88.69 245 ILE A O 1
ATOM 2005 N N . CYS A 1 246 ? -2.969 5.141 0.038 1.00 83.56 246 CYS A N 1
ATOM 2006 C CA . CYS A 1 246 ? -2.866 5.744 -1.268 1.00 83.56 246 CYS A CA 1
ATOM 2007 C C . CYS A 1 246 ? -4.231 6.248 -1.779 1.00 83.56 246 CYS A C 1
ATOM 2009 O O . CYS A 1 246 ? -4.292 7.304 -2.402 1.00 83.56 246 CYS A O 1
ATOM 2011 N N . GLU A 1 247 ? -5.331 5.549 -1.466 1.00 82.12 247 GLU A N 1
ATOM 2012 C CA . GLU A 1 247 ? -6.711 5.963 -1.786 1.00 82.12 247 GLU A CA 1
ATOM 2013 C C . GLU A 1 247 ? -7.127 7.269 -1.134 1.00 82.12 247 GLU A C 1
ATOM 2015 O O . GLU A 1 247 ? -7.923 8.012 -1.701 1.00 82.12 247 GLU A O 1
ATOM 2020 N N . VAL A 1 248 ? -6.603 7.532 0.057 1.00 84.19 248 VAL A N 1
ATOM 2021 C CA . VAL A 1 248 ? -6.973 8.697 0.858 1.00 84.19 248 VAL A CA 1
ATOM 2022 C C . VAL A 1 248 ? -6.023 9.879 0.622 1.00 84.19 248 VAL A C 1
ATOM 2024 O O . VAL A 1 248 ? -6.177 10.936 1.228 1.00 84.19 248 VAL A O 1
ATOM 2027 N N . GLU A 1 249 ? -5.035 9.717 -0.260 1.00 82.12 249 GLU A N 1
ATOM 2028 C CA . GLU A 1 249 ? -4.101 10.774 -0.662 1.00 82.12 249 GLU A CA 1
ATOM 2029 C C . GLU A 1 249 ? -3.352 11.443 0.507 1.00 82.12 249 GLU A C 1
ATOM 2031 O O . GLU A 1 249 ? -3.033 12.631 0.492 1.00 82.12 249 GLU A O 1
ATOM 2036 N N . CYS A 1 250 ? -3.061 10.673 1.563 1.00 83.62 250 CYS A N 1
ATOM 2037 C CA . CYS A 1 250 ? -2.480 11.207 2.792 1.00 83.62 250 CYS A CA 1
ATOM 2038 C C . CYS A 1 250 ? -0.969 10.957 2.871 1.00 83.62 250 CYS A C 1
ATOM 2040 O O . CYS A 1 250 ? -0.525 9.906 3.342 1.00 83.62 250 CYS A O 1
ATOM 2042 N N . LYS A 1 251 ? -0.179 11.974 2.497 1.00 85.12 251 LYS A N 1
ATOM 2043 C CA . LYS A 1 251 ? 1.290 11.970 2.598 1.00 85.12 251 LYS A CA 1
ATOM 2044 C C . LYS A 1 251 ? 1.781 11.510 3.969 1.00 85.12 251 LYS A C 1
ATOM 2046 O O . LYS A 1 251 ? 2.460 10.499 4.050 1.00 85.12 251 LYS A O 1
ATOM 2051 N N . LYS A 1 252 ? 1.362 12.161 5.055 1.00 88.44 252 LYS A N 1
ATOM 2052 C CA . LYS A 1 252 ? 1.824 11.828 6.415 1.00 88.44 252 LYS A CA 1
ATOM 2053 C C . LYS A 1 252 ? 1.569 10.369 6.811 1.00 88.44 252 LYS A C 1
ATOM 2055 O O . LYS A 1 252 ? 2.393 9.763 7.488 1.00 88.44 252 LYS A O 1
ATOM 2060 N N . SER A 1 253 ? 0.451 9.789 6.366 1.00 90.75 253 SER A N 1
ATOM 2061 C CA . SER A 1 253 ? 0.151 8.372 6.610 1.00 90.75 253 SER A CA 1
ATOM 2062 C C . SER A 1 253 ? 1.123 7.455 5.865 1.00 90.75 253 SER A C 1
ATOM 2064 O O . SER A 1 253 ? 1.562 6.451 6.418 1.00 90.75 253 SER A O 1
ATOM 2066 N N . LEU A 1 254 ? 1.504 7.817 4.638 1.00 89.56 254 LEU A N 1
ATOM 2067 C CA . LEU A 1 254 ? 2.510 7.097 3.860 1.00 89.56 254 LEU A CA 1
ATOM 2068 C C . LEU A 1 254 ? 3.887 7.157 4.526 1.00 89.56 254 LEU A C 1
ATOM 2070 O O . LEU A 1 254 ? 4.530 6.123 4.689 1.00 89.56 254 LEU A O 1
ATOM 2074 N N . GLU A 1 255 ? 4.305 8.341 4.976 1.00 89.50 255 GLU A N 1
ATOM 2075 C CA . GLU A 1 255 ? 5.571 8.526 5.694 1.00 89.50 255 GLU A CA 1
ATOM 2076 C C . GLU A 1 255 ? 5.629 7.651 6.954 1.00 89.50 255 GLU A C 1
ATOM 2078 O O . GLU A 1 255 ? 6.593 6.919 7.188 1.00 89.50 255 GLU A O 1
ATOM 2083 N N . LEU A 1 256 ? 4.565 7.692 7.761 1.00 91.25 256 LEU A N 1
ATOM 2084 C CA . LEU A 1 256 ? 4.482 6.938 9.005 1.00 91.25 256 LEU A CA 1
ATOM 2085 C C . LEU A 1 256 ? 4.451 5.425 8.735 1.00 91.25 256 LEU A C 1
ATOM 2087 O O . LEU A 1 256 ? 5.167 4.673 9.392 1.00 91.25 256 LEU A O 1
ATOM 2091 N N . PHE A 1 257 ? 3.701 4.980 7.723 1.00 92.50 257 PHE A N 1
ATOM 2092 C CA . PHE A 1 257 ? 3.666 3.582 7.292 1.00 92.50 257 PHE A CA 1
ATOM 2093 C C . PHE A 1 257 ? 5.050 3.073 6.885 1.00 92.50 257 PHE A C 1
ATOM 2095 O O . PHE A 1 257 ? 5.493 2.042 7.390 1.00 92.50 257 PHE A O 1
ATOM 2102 N N . LEU A 1 258 ? 5.775 3.817 6.043 1.00 89.62 258 LEU A N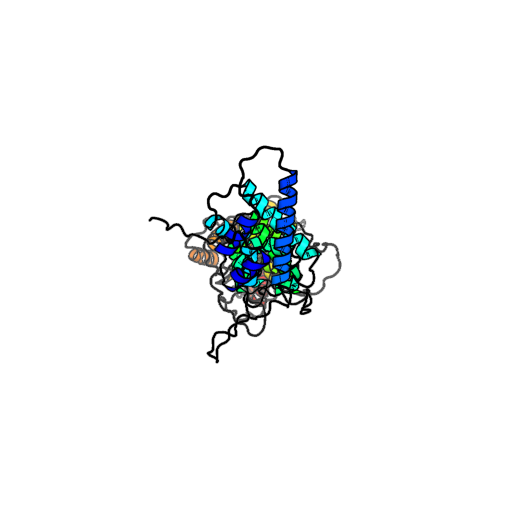 1
ATOM 2103 C CA . LEU A 1 258 ? 7.136 3.465 5.628 1.00 89.62 258 LEU A CA 1
ATOM 2104 C C . LEU A 1 258 ? 8.130 3.423 6.795 1.00 89.62 258 LEU A C 1
ATOM 2106 O O . LEU A 1 258 ? 9.147 2.730 6.703 1.00 89.62 258 LEU A O 1
ATOM 2110 N N . ASN A 1 259 ? 7.872 4.160 7.875 1.00 88.88 259 ASN A N 1
ATOM 2111 C CA . ASN A 1 259 ? 8.687 4.127 9.089 1.00 88.88 259 ASN A CA 1
ATOM 2112 C C . ASN A 1 259 ? 8.359 2.935 9.997 1.00 88.88 259 ASN A C 1
ATOM 2114 O O . ASN A 1 259 ? 9.253 2.443 10.682 1.00 88.88 259 ASN A O 1
ATOM 2118 N N . ILE A 1 260 ? 7.110 2.465 9.981 1.00 89.38 260 ILE A N 1
ATOM 2119 C CA . ILE A 1 260 ? 6.624 1.348 10.800 1.00 89.38 260 ILE A CA 1
ATOM 2120 C C . ILE A 1 260 ? 6.994 -0.008 10.190 1.00 89.38 260 ILE A C 1
ATOM 2122 O O . ILE A 1 260 ? 7.380 -0.926 10.913 1.00 89.38 260 ILE A O 1
ATOM 2126 N N . ILE A 1 261 ? 6.876 -0.160 8.867 1.00 87.69 261 ILE A N 1
ATOM 2127 C CA . ILE A 1 261 ? 7.125 -1.455 8.227 1.00 87.69 261 ILE A CA 1
ATOM 2128 C C . ILE A 1 261 ? 8.611 -1.865 8.286 1.00 87.69 261 ILE A C 1
ATOM 2130 O O . ILE A 1 261 ? 9.508 -1.016 8.183 1.00 87.69 261 ILE A O 1
ATOM 2134 N N . PRO A 1 262 ? 8.902 -3.177 8.375 1.00 83.75 262 PRO A N 1
ATOM 2135 C CA . PRO A 1 262 ? 10.260 -3.700 8.282 1.00 83.75 262 PRO A CA 1
ATOM 2136 C C . PRO A 1 262 ? 11.015 -3.241 7.025 1.00 83.75 262 PRO A C 1
ATOM 2138 O O . PRO A 1 262 ? 10.443 -3.099 5.942 1.00 83.75 262 PRO A O 1
ATOM 2141 N N . ARG A 1 263 ? 12.340 -3.058 7.145 1.00 80.12 263 ARG A N 1
ATOM 2142 C CA . ARG A 1 263 ? 13.190 -2.545 6.051 1.00 80.12 263 ARG A CA 1
ATOM 2143 C C . ARG A 1 263 ? 13.101 -3.380 4.771 1.00 80.12 263 ARG A C 1
ATOM 2145 O O . ARG A 1 263 ? 13.093 -2.799 3.691 1.00 80.12 263 ARG A O 1
ATOM 2152 N N . HIS A 1 264 ? 12.988 -4.704 4.875 1.00 77.44 264 HIS A N 1
ATOM 2153 C CA . HIS A 1 264 ? 12.902 -5.607 3.720 1.00 77.44 264 HIS A CA 1
ATOM 2154 C C . HIS A 1 264 ? 11.574 -5.509 2.952 1.00 77.44 264 HIS A C 1
ATOM 2156 O O . HIS A 1 264 ? 11.521 -5.886 1.783 1.00 77.44 264 HIS A O 1
ATOM 2162 N N . MET A 1 265 ? 10.514 -4.963 3.561 1.00 80.94 265 MET A N 1
ATOM 2163 C CA . MET A 1 265 ? 9.234 -4.713 2.885 1.00 80.94 265 MET A CA 1
ATOM 2164 C C . MET A 1 265 ? 9.233 -3.412 2.076 1.00 80.94 265 MET A C 1
ATOM 2166 O O . MET A 1 265 ? 8.433 -3.265 1.151 1.00 80.94 265 MET A O 1
ATOM 2170 N N . LYS A 1 266 ? 10.126 -2.459 2.384 1.00 83.50 266 LYS A N 1
ATOM 2171 C CA . LYS A 1 266 ? 10.162 -1.152 1.705 1.00 83.50 266 LYS A CA 1
ATOM 2172 C C . LYS A 1 266 ? 10.412 -1.278 0.195 1.00 83.50 266 LYS A C 1
ATOM 2174 O O . LYS A 1 266 ? 9.645 -0.680 -0.558 1.00 83.50 266 LYS A O 1
ATOM 2179 N N . PRO A 1 267 ? 11.374 -2.096 -0.289 1.00 74.06 267 PRO A N 1
ATOM 2180 C CA . PRO A 1 267 ? 11.532 -2.335 -1.724 1.00 74.06 267 PRO A CA 1
ATOM 2181 C C . PRO A 1 267 ? 10.273 -2.915 -2.379 1.00 74.06 267 PRO A C 1
ATOM 2183 O O . PRO A 1 267 ? 9.956 -2.562 -3.509 1.00 74.06 267 PRO A O 1
ATOM 2186 N N . GLN A 1 268 ? 9.511 -3.754 -1.671 1.00 76.75 268 GLN A N 1
ATOM 2187 C CA . GLN A 1 268 ? 8.267 -4.330 -2.193 1.00 76.75 268 GLN A CA 1
ATOM 2188 C C . GLN A 1 268 ? 7.153 -3.284 -2.306 1.00 76.75 268 GLN A C 1
ATOM 2190 O O . GLN A 1 268 ? 6.425 -3.282 -3.295 1.00 76.75 268 GLN A O 1
ATOM 2195 N N . CYS A 1 269 ? 7.058 -2.356 -1.345 1.00 77.06 269 CYS A N 1
ATOM 2196 C CA . CYS A 1 269 ? 6.161 -1.197 -1.438 1.00 77.06 269 CYS A CA 1
ATOM 2197 C C . CYS A 1 269 ? 6.491 -0.362 -2.678 1.00 77.06 269 CYS A C 1
ATOM 2199 O O . CYS A 1 269 ? 5.603 0.025 -3.430 1.00 77.06 269 CYS A O 1
ATOM 2201 N N . PHE A 1 270 ? 7.781 -0.140 -2.925 1.00 72.69 270 PHE A N 1
ATOM 2202 C CA . PHE A 1 270 ? 8.252 0.568 -4.110 1.00 72.69 270 PHE A CA 1
ATOM 2203 C C . PHE A 1 270 ? 7.919 -0.152 -5.405 1.00 72.69 270 PHE A C 1
ATOM 2205 O O . PHE A 1 270 ? 7.420 0.473 -6.332 1.00 72.69 270 PHE A O 1
ATOM 2212 N N . LEU A 1 271 ? 8.183 -1.457 -5.478 1.00 65.25 271 LEU A N 1
ATOM 2213 C CA . LEU A 1 271 ? 7.854 -2.265 -6.649 1.00 65.25 271 LEU A CA 1
ATOM 2214 C C . LEU A 1 271 ? 6.350 -2.255 -6.924 1.00 65.25 271 LEU A C 1
ATOM 2216 O O . LEU A 1 271 ? 5.951 -2.120 -8.079 1.00 65.25 271 LEU A O 1
ATOM 2220 N N . PHE A 1 272 ? 5.530 -2.332 -5.874 1.00 71.44 272 PHE A N 1
ATOM 2221 C CA . PHE A 1 272 ? 4.081 -2.205 -5.979 1.00 71.44 272 PHE A CA 1
ATOM 2222 C C . PHE A 1 272 ? 3.678 -0.850 -6.569 1.00 71.44 272 PHE A C 1
ATOM 2224 O O . PHE A 1 272 ? 2.990 -0.820 -7.585 1.00 71.44 272 PHE A O 1
ATOM 2231 N N . LEU A 1 273 ? 4.185 0.250 -6.001 1.00 70.44 273 LEU A N 1
ATOM 2232 C CA . LEU A 1 273 ? 3.949 1.614 -6.485 1.00 70.44 273 LEU A CA 1
ATOM 2233 C C . LEU A 1 273 ? 4.593 1.898 -7.859 1.00 70.44 273 LEU A C 1
ATOM 2235 O O . LEU A 1 273 ? 4.306 2.934 -8.446 1.00 70.44 273 LEU A O 1
ATOM 2239 N N . LYS A 1 274 ? 5.464 1.010 -8.370 1.00 58.69 274 LYS A N 1
ATOM 2240 C CA . LYS A 1 274 ? 6.159 1.087 -9.672 1.00 58.69 274 LYS A CA 1
ATOM 2241 C C . LYS A 1 274 ? 5.573 0.120 -10.729 1.00 58.69 274 LYS A C 1
ATOM 2243 O O . LYS A 1 274 ? 6.143 0.001 -11.811 1.00 58.69 274 LYS A O 1
ATOM 2248 N N . SER A 1 275 ? 4.449 -0.569 -10.494 1.00 53.84 275 SER A N 1
ATOM 2249 C CA . SER A 1 275 ? 3.920 -1.618 -11.403 1.00 53.84 275 SER A CA 1
ATOM 2250 C C . SER A 1 275 ? 2.683 -1.220 -12.243 1.00 53.84 275 SER A C 1
ATOM 2252 O O . SER A 1 275 ? 1.625 -0.965 -11.675 1.00 53.84 275 SER A O 1
ATOM 2254 N N . VAL A 1 276 ? 2.782 -1.227 -13.592 1.00 45.47 276 VAL A N 1
ATOM 2255 C CA . VAL A 1 276 ? 1.881 -0.556 -14.588 1.00 45.47 276 VAL A CA 1
ATOM 2256 C C . VAL A 1 276 ? 0.685 -1.367 -15.118 1.00 45.47 276 VAL A C 1
ATOM 2258 O O . VAL A 1 276 ? -0.142 -0.812 -15.838 1.00 45.47 276 VAL A O 1
ATOM 2261 N N . ASP A 1 277 ? 0.540 -2.663 -14.849 1.00 43.00 277 ASP A N 1
ATOM 2262 C CA . ASP A 1 277 ? -0.377 -3.471 -15.675 1.00 43.00 277 ASP A CA 1
ATOM 2263 C C . ASP A 1 277 ? -1.774 -3.694 -15.069 1.00 43.00 277 ASP A C 1
ATOM 2265 O O . ASP A 1 277 ? -1.920 -4.338 -14.040 1.00 43.00 277 ASP A O 1
ATOM 2269 N N . LYS A 1 278 ? -2.832 -3.240 -15.756 1.00 39.03 278 LYS A N 1
ATOM 2270 C CA . LYS A 1 278 ? -4.239 -3.504 -15.391 1.00 39.03 278 LYS A CA 1
ATOM 2271 C C . LYS A 1 278 ? -4.754 -4.901 -15.793 1.00 39.03 278 LYS A C 1
ATOM 2273 O O . LYS A 1 278 ? -5.883 -5.238 -15.442 1.00 39.03 278 LYS A O 1
ATOM 2278 N N . HIS A 1 279 ? -3.986 -5.692 -16.551 1.00 37.94 279 HIS A N 1
ATOM 2279 C CA . HIS A 1 279 ? -4.423 -6.968 -17.140 1.00 37.94 279 HIS A CA 1
ATOM 2280 C C . HIS A 1 279 ? -3.633 -8.219 -16.715 1.00 37.94 279 HIS A C 1
ATOM 2282 O O . HIS A 1 279 ? -4.010 -9.316 -17.121 1.00 37.94 279 HIS A O 1
ATOM 2288 N N . THR A 1 280 ? -2.636 -8.133 -15.832 1.00 41.97 280 THR A N 1
ATOM 2289 C CA . THR A 1 280 ? -1.962 -9.317 -15.253 1.00 41.97 280 THR A CA 1
ATOM 2290 C C . THR A 1 280 ? -2.590 -9.741 -13.927 1.00 41.97 280 THR A C 1
ATOM 2292 O O . THR A 1 280 ? -1.946 -9.902 -12.895 1.00 41.97 280 THR A O 1
ATOM 2295 N N . GLY A 1 281 ? -3.897 -9.986 -13.974 1.00 32.66 281 GLY A N 1
ATOM 2296 C CA . GLY A 1 281 ? -4.533 -10.919 -13.053 1.00 32.66 281 GLY A CA 1
ATOM 2297 C C . GLY A 1 281 ? -4.303 -12.343 -13.565 1.00 32.66 281 GLY A C 1
ATOM 2298 O O . GLY A 1 281 ? -4.731 -12.659 -14.669 1.00 32.66 281 GLY A O 1
ATOM 2299 N N . ASN A 1 282 ? -3.663 -13.185 -12.748 1.00 34.47 282 ASN A N 1
ATOM 2300 C CA . ASN A 1 282 ? -3.330 -14.607 -12.956 1.00 34.47 282 ASN A CA 1
ATOM 2301 C C . ASN A 1 282 ? -2.048 -14.933 -13.743 1.00 34.47 282 ASN A C 1
ATOM 2303 O O . ASN A 1 282 ? -2.094 -15.407 -14.873 1.00 34.47 282 ASN A O 1
ATOM 2307 N N . PHE A 1 283 ? -0.908 -14.890 -13.049 1.00 32.19 283 PHE A N 1
ATOM 2308 C CA . PHE A 1 283 ? 0.142 -15.893 -13.248 1.00 32.19 283 PHE A CA 1
ATOM 2309 C C . PHE A 1 283 ? 0.306 -16.721 -11.969 1.00 32.19 283 PHE A C 1
ATOM 2311 O O . PHE A 1 283 ? 0.932 -16.308 -10.997 1.00 32.19 283 PHE A O 1
ATOM 2318 N N . SER A 1 284 ? -0.295 -17.914 -11.970 1.00 35.09 284 SER A N 1
ATOM 2319 C CA . SER A 1 284 ? 0.103 -19.008 -11.087 1.00 35.09 284 SER A CA 1
ATOM 2320 C C . SER A 1 284 ? 1.346 -19.651 -11.703 1.00 35.09 284 SER A C 1
ATOM 2322 O O . SER A 1 284 ? 1.250 -20.398 -12.672 1.00 35.09 284 SER A O 1
ATOM 2324 N N . SER A 1 285 ? 2.522 -19.328 -11.169 1.00 30.94 285 SER A N 1
ATOM 2325 C CA . SER A 1 285 ? 3.746 -20.096 -11.401 1.00 30.94 285 SER A CA 1
ATOM 2326 C C . SER A 1 285 ? 3.979 -20.972 -10.176 1.00 30.94 285 SER A C 1
ATOM 2328 O O . SER A 1 285 ? 4.103 -20.471 -9.062 1.00 30.94 285 SER A O 1
ATOM 2330 N N . LYS A 1 286 ? 4.025 -22.292 -10.376 1.00 35.00 286 LYS A N 1
ATOM 2331 C CA . LYS A 1 286 ? 4.237 -23.295 -9.320 1.00 35.00 286 LYS A CA 1
ATOM 2332 C C . LYS A 1 286 ? 5.649 -23.278 -8.702 1.00 35.00 286 LYS A C 1
ATOM 2334 O O . LYS A 1 286 ? 5.913 -24.118 -7.850 1.00 35.00 286 LYS A O 1
ATOM 2339 N N . HIS A 1 287 ? 6.542 -22.359 -9.091 1.00 31.67 287 HIS A N 1
ATOM 2340 C CA . HIS A 1 287 ? 7.957 -22.421 -8.692 1.00 31.67 287 HIS A CA 1
ATOM 2341 C C . HIS A 1 287 ? 8.595 -21.116 -8.185 1.00 31.67 287 HIS A C 1
ATOM 2343 O O . HIS A 1 287 ? 9.810 -21.055 -8.045 1.00 31.67 287 HIS A O 1
ATOM 2349 N N . SER A 1 288 ? 7.812 -20.100 -7.813 1.00 31.67 288 SER A N 1
ATOM 2350 C CA . SER A 1 288 ? 8.338 -18.938 -7.078 1.00 31.67 288 SER A CA 1
ATOM 2351 C C . SER A 1 288 ? 7.225 -18.264 -6.273 1.00 31.67 288 SER A C 1
ATOM 2353 O O . SER A 1 288 ? 6.219 -17.857 -6.849 1.00 31.67 288 SER A O 1
ATOM 2355 N N . ASN A 1 289 ? 7.396 -18.127 -4.956 1.00 33.59 289 ASN A N 1
ATOM 2356 C CA . ASN A 1 289 ? 6.366 -17.655 -4.015 1.00 33.59 289 ASN A CA 1
ATOM 2357 C C . ASN A 1 289 ? 5.984 -16.163 -4.128 1.00 33.59 289 ASN A C 1
ATOM 2359 O O . ASN A 1 289 ? 5.151 -15.695 -3.357 1.00 33.59 289 ASN A O 1
ATOM 2363 N N . TYR A 1 290 ? 6.513 -15.410 -5.092 1.00 33.66 290 TYR A N 1
ATOM 2364 C CA . TYR A 1 290 ? 6.197 -13.990 -5.238 1.00 33.66 290 TYR A CA 1
ATOM 2365 C C . TYR A 1 290 ? 5.031 -13.776 -6.209 1.00 33.66 290 TYR A C 1
ATOM 2367 O O . TYR A 1 290 ? 5.180 -13.846 -7.429 1.00 33.66 290 TYR A O 1
ATOM 2375 N N . LYS A 1 291 ? 3.845 -13.499 -5.654 1.00 36.16 291 LYS A N 1
ATOM 2376 C CA . LYS A 1 291 ? 2.704 -12.954 -6.403 1.00 36.16 291 LYS A CA 1
ATOM 2377 C C . LYS A 1 291 ? 2.925 -11.450 -6.580 1.00 36.16 291 LYS A C 1
ATOM 2379 O O . LYS A 1 291 ? 2.854 -10.696 -5.616 1.00 36.16 291 LYS A O 1
ATOM 2384 N N . LEU A 1 292 ? 3.222 -11.026 -7.805 1.00 35.84 292 LEU A N 1
ATOM 2385 C CA . LEU A 1 292 ? 3.394 -9.619 -8.167 1.00 35.84 292 LEU A CA 1
ATOM 2386 C C . LEU A 1 292 ? 2.010 -8.941 -8.218 1.00 35.84 292 LEU A C 1
ATOM 2388 O O . LEU A 1 292 ? 1.138 -9.399 -8.955 1.00 35.84 292 LEU A O 1
ATOM 2392 N N . TYR A 1 293 ? 1.796 -7.877 -7.438 1.00 41.19 293 TYR A N 1
ATOM 2393 C CA . TYR A 1 293 ? 0.544 -7.106 -7.425 1.00 41.19 293 TYR A CA 1
ATOM 2394 C C . TYR A 1 293 ? 0.735 -5.694 -8.005 1.00 41.19 293 TYR A C 1
ATOM 2396 O O . TYR A 1 293 ? 1.827 -5.130 -7.994 1.00 41.19 293 TYR A O 1
ATOM 2404 N N . ILE A 1 294 ? -0.364 -5.180 -8.559 1.00 41.62 294 ILE A N 1
ATOM 2405 C CA . ILE A 1 294 ? -0.503 -4.081 -9.527 1.00 41.62 294 ILE A CA 1
ATOM 2406 C C . ILE A 1 294 ? -0.702 -2.728 -8.828 1.00 41.62 294 ILE A C 1
ATOM 2408 O O . ILE A 1 294 ? -1.589 -2.627 -7.981 1.00 41.62 294 ILE A O 1
ATOM 2412 N N . GLY A 1 295 ? -0.005 -1.667 -9.258 1.00 43.38 295 GLY A N 1
ATOM 2413 C CA . GLY A 1 295 ? -0.269 -0.311 -8.769 1.00 43.38 295 GLY A CA 1
ATOM 2414 C C . GLY A 1 295 ? 0.522 0.809 -9.457 1.00 43.38 295 GLY A C 1
ATOM 2415 O O . GLY A 1 295 ? 1.498 1.280 -8.893 1.00 43.38 295 GLY A O 1
ATOM 2416 N N . LEU A 1 296 ? 0.088 1.321 -10.622 1.00 40.78 296 LEU A N 1
ATOM 2417 C CA . LEU A 1 296 ? 0.711 2.542 -11.189 1.00 40.78 296 LEU A CA 1
ATOM 2418 C C . LEU A 1 296 ? -0.181 3.549 -11.907 1.00 40.78 296 LEU A C 1
ATOM 2420 O O . LEU A 1 296 ? 0.347 4.519 -12.437 1.00 40.78 296 LEU A O 1
ATOM 2424 N N . LEU A 1 297 ? -1.503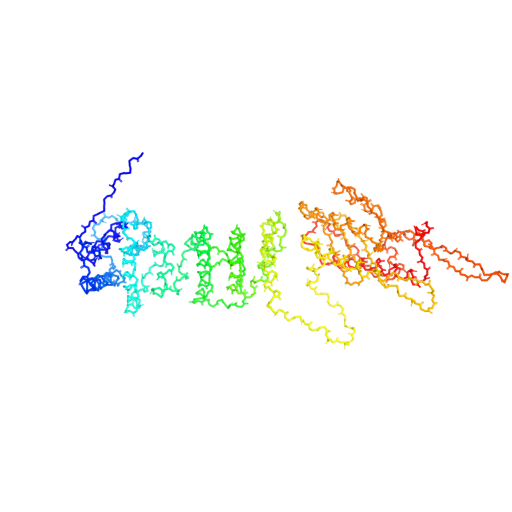 3.404 -11.916 1.00 42.34 297 LEU A N 1
ATOM 2425 C CA . LEU A 1 297 ? -2.352 4.472 -12.473 1.00 42.34 297 LEU A CA 1
ATOM 2426 C C . LEU A 1 297 ? -3.210 5.201 -11.443 1.00 42.34 297 LEU A C 1
ATOM 2428 O O . LEU A 1 297 ? -3.848 6.183 -11.797 1.00 42.34 297 LEU A O 1
ATOM 2432 N N . LYS A 1 298 ? -3.218 4.777 -10.173 1.00 50.28 298 LYS A N 1
ATOM 2433 C CA . LYS A 1 298 ? -4.029 5.445 -9.142 1.00 50.28 298 LYS A CA 1
ATOM 2434 C C . LYS A 1 298 ? -3.227 6.360 -8.206 1.00 50.28 298 LYS A C 1
ATOM 2436 O O . LYS A 1 298 ? -3.811 7.283 -7.661 1.00 50.28 298 LYS A O 1
ATOM 2441 N N . TYR A 1 299 ? -1.918 6.141 -8.024 1.00 61.66 299 TYR A N 1
ATOM 2442 C CA . TYR A 1 299 ? -1.177 6.711 -6.882 1.00 61.66 299 TYR A CA 1
ATOM 2443 C C . TYR A 1 299 ? 0.210 7.292 -7.234 1.00 61.66 299 TYR A C 1
ATOM 2445 O O . TYR A 1 299 ? 1.182 7.066 -6.516 1.00 61.66 299 TYR A O 1
ATOM 2453 N N . GLU A 1 300 ? 0.330 8.040 -8.339 1.00 62.19 300 GLU A N 1
ATOM 2454 C CA . GLU A 1 300 ? 1.599 8.657 -8.793 1.00 62.19 300 GLU A CA 1
ATOM 2455 C C . GLU A 1 300 ? 2.253 9.551 -7.722 1.00 62.19 300 GLU A C 1
ATOM 2457 O O . GLU A 1 300 ? 3.469 9.510 -7.519 1.00 62.19 300 GLU A O 1
ATOM 2462 N N . TRP A 1 301 ? 1.445 10.314 -6.981 1.00 76.38 301 TRP A N 1
ATOM 2463 C CA . TRP A 1 301 ? 1.924 11.161 -5.886 1.00 76.38 301 TRP A CA 1
ATOM 2464 C C . TRP A 1 301 ? 2.634 10.341 -4.794 1.00 76.38 301 TRP A C 1
ATOM 2466 O O . TRP A 1 301 ? 3.665 10.769 -4.277 1.00 76.38 301 TRP A O 1
ATOM 2476 N N . ALA A 1 302 ? 2.121 9.146 -4.478 1.00 67.00 302 ALA A N 1
ATOM 2477 C CA . ALA A 1 302 ? 2.658 8.289 -3.428 1.00 67.00 302 ALA A CA 1
ATOM 2478 C C . ALA A 1 302 ? 4.008 7.703 -3.842 1.00 67.00 302 ALA A C 1
ATOM 2480 O O . ALA A 1 302 ? 4.918 7.625 -3.022 1.00 67.00 302 ALA A O 1
ATOM 2481 N N . PHE A 1 303 ? 4.166 7.343 -5.119 1.00 71.12 303 PHE A N 1
ATOM 2482 C CA . PHE A 1 303 ? 5.447 6.893 -5.665 1.00 71.12 303 PHE A CA 1
ATOM 2483 C C . PHE A 1 303 ? 6.524 7.981 -5.553 1.00 71.12 303 PHE A C 1
ATOM 2485 O O . PHE A 1 303 ? 7.594 7.721 -5.003 1.00 71.12 303 PHE A O 1
ATOM 2492 N N . ASN A 1 304 ? 6.227 9.198 -6.020 1.00 70.06 304 ASN A N 1
ATOM 2493 C CA . ASN A 1 304 ? 7.173 10.318 -5.981 1.00 70.06 304 ASN A CA 1
ATOM 2494 C C . ASN A 1 304 ? 7.585 10.661 -4.540 1.00 70.06 304 ASN A C 1
ATOM 2496 O O . ASN A 1 304 ? 8.754 10.935 -4.262 1.00 70.06 304 ASN A O 1
ATOM 2500 N N . GLU A 1 305 ? 6.630 10.609 -3.611 1.00 71.50 305 GLU A N 1
ATOM 2501 C CA . GLU A 1 305 ? 6.895 10.844 -2.195 1.00 71.50 305 GLU A CA 1
ATOM 2502 C C . GLU A 1 305 ? 7.765 9.740 -1.590 1.00 71.50 305 GLU A C 1
ATOM 2504 O O . GLU A 1 305 ? 8.772 10.027 -0.946 1.00 71.50 305 GLU A O 1
ATOM 2509 N N . CYS A 1 306 ? 7.436 8.475 -1.860 1.00 70.56 306 CYS A N 1
ATOM 2510 C CA . CYS A 1 306 ? 8.251 7.340 -1.446 1.00 70.56 306 CYS A CA 1
ATOM 2511 C C . CYS A 1 306 ? 9.695 7.504 -1.936 1.00 70.56 306 CYS A C 1
ATOM 2513 O O . CYS A 1 306 ? 10.624 7.415 -1.131 1.00 70.56 306 CYS A O 1
ATOM 2515 N N . GLU A 1 307 ? 9.894 7.778 -3.233 1.00 70.44 307 GLU A N 1
ATOM 2516 C CA . GLU A 1 307 ? 11.212 7.962 -3.859 1.00 70.44 307 GLU A CA 1
ATOM 2517 C C . GLU A 1 307 ? 12.032 9.060 -3.166 1.00 70.44 307 GLU A C 1
ATOM 2519 O O . GLU A 1 307 ? 13.208 8.852 -2.856 1.00 70.44 307 GLU A O 1
ATOM 2524 N N . SER A 1 308 ? 11.404 10.188 -2.829 1.00 68.31 308 SER A N 1
ATOM 2525 C CA . SER A 1 308 ? 12.020 11.264 -2.041 1.00 68.31 308 SER A CA 1
ATOM 2526 C C . SER A 1 308 ? 12.512 10.783 -0.661 1.00 68.31 308 SER A C 1
ATOM 2528 O O . SER A 1 308 ? 13.616 11.129 -0.221 1.00 68.31 308 SER A O 1
ATOM 2530 N N . MET A 1 309 ? 11.739 9.922 0.009 1.00 65.50 309 MET A N 1
ATOM 2531 C CA . MET A 1 309 ? 12.051 9.405 1.349 1.00 65.50 309 MET A CA 1
ATOM 2532 C C . MET A 1 309 ? 13.156 8.340 1.383 1.00 65.50 309 MET A C 1
ATOM 2534 O O . MET A 1 309 ? 13.933 8.274 2.340 1.00 65.50 309 MET A O 1
ATOM 2538 N N . LEU A 1 310 ? 13.265 7.494 0.356 1.00 63.66 310 LEU A N 1
ATOM 2539 C CA . LEU A 1 310 ? 14.375 6.534 0.284 1.00 63.66 310 LEU A CA 1
ATOM 2540 C C . LEU A 1 310 ? 15.685 7.196 -0.136 1.00 63.66 310 LEU A C 1
ATOM 2542 O O . LEU A 1 310 ? 16.741 6.829 0.372 1.00 63.66 310 LEU A O 1
ATOM 2546 N N . ASN A 1 311 ? 15.630 8.216 -0.992 1.00 58.38 311 ASN A N 1
ATOM 2547 C CA . ASN A 1 311 ? 16.823 8.962 -1.393 1.00 58.38 311 ASN A CA 1
ATOM 2548 C C . ASN A 1 311 ? 17.443 9.776 -0.239 1.00 58.38 311 ASN A C 1
ATOM 2550 O O . ASN A 1 311 ? 18.625 10.109 -0.289 1.00 58.38 311 ASN A O 1
ATOM 2554 N N . THR A 1 312 ? 16.679 10.067 0.819 1.00 50.91 312 THR A N 1
ATOM 2555 C CA . THR A 1 312 ? 17.155 10.757 2.033 1.00 50.91 312 THR A CA 1
ATOM 2556 C C . THR A 1 312 ? 17.747 9.818 3.092 1.00 50.91 312 THR A C 1
ATOM 2558 O O . THR A 1 312 ? 18.449 10.279 3.991 1.00 50.91 312 THR A O 1
ATOM 2561 N N . THR A 1 313 ? 17.548 8.499 2.983 1.00 41.25 313 THR A N 1
ATOM 2562 C CA . THR A 1 313 ? 18.081 7.503 3.926 1.00 41.25 313 THR A CA 1
ATOM 2563 C C . THR A 1 313 ? 19.164 6.643 3.273 1.00 41.25 313 THR A C 1
ATOM 2565 O O . THR A 1 313 ? 18.898 5.523 2.868 1.00 41.25 313 THR A O 1
ATOM 2568 N N . ASN A 1 314 ? 20.393 7.177 3.179 1.00 37.78 314 ASN A N 1
ATOM 2569 C CA . ASN A 1 314 ? 21.663 6.476 2.898 1.00 37.78 314 ASN A CA 1
ATOM 2570 C C . ASN A 1 314 ? 21.542 4.992 2.474 1.00 37.78 314 ASN A C 1
ATOM 2572 O O . ASN A 1 314 ? 21.900 4.086 3.228 1.00 37.78 314 ASN A O 1
ATOM 2576 N N . TYR A 1 315 ? 21.156 4.742 1.223 1.00 28.41 315 TYR A N 1
ATOM 2577 C CA . TYR A 1 315 ? 21.857 3.716 0.464 1.00 28.41 315 TYR A CA 1
ATOM 2578 C C . TYR A 1 315 ? 23.190 4.351 0.096 1.00 28.41 315 TYR A C 1
ATOM 2580 O O . TYR A 1 315 ? 23.247 5.215 -0.777 1.00 28.41 315 TYR A O 1
ATOM 2588 N N . GLN A 1 316 ? 24.244 3.997 0.834 1.00 27.88 316 GLN A N 1
ATOM 2589 C CA . GLN A 1 316 ? 25.607 4.318 0.437 1.00 27.88 316 GLN A CA 1
ATOM 2590 C C . GLN A 1 316 ? 25.786 3.834 -0.999 1.00 27.88 316 GLN A C 1
ATOM 2592 O O . GLN A 1 316 ? 25.878 2.639 -1.277 1.00 27.88 316 GLN A O 1
ATOM 2597 N N . SER A 1 317 ? 25.802 4.801 -1.907 1.00 27.00 317 SER A N 1
ATOM 2598 C CA . SER A 1 317 ? 26.435 4.673 -3.196 1.00 27.00 317 SER A CA 1
ATOM 2599 C C . SER A 1 317 ? 27.826 4.110 -2.943 1.00 27.00 317 SER A C 1
ATOM 2601 O O . SER A 1 317 ? 28.651 4.704 -2.246 1.00 27.00 317 SER A O 1
ATOM 2603 N N . ILE A 1 318 ? 28.072 2.918 -3.475 1.00 25.41 318 ILE A N 1
ATOM 2604 C CA . ILE A 1 318 ? 29.423 2.394 -3.588 1.00 25.41 318 ILE A CA 1
ATOM 2605 C C . ILE A 1 318 ? 30.220 3.468 -4.336 1.00 25.41 318 ILE A C 1
ATOM 2607 O O . ILE A 1 318 ? 29.887 3.848 -5.460 1.00 25.41 318 ILE A O 1
ATOM 2611 N N . SER A 1 319 ? 31.213 4.016 -3.641 1.00 24.38 319 SER A N 1
ATOM 2612 C CA . SER A 1 319 ? 32.134 5.031 -4.140 1.00 24.38 319 SER A CA 1
ATOM 2613 C C . SER A 1 319 ? 32.716 4.600 -5.494 1.00 24.38 319 SER A C 1
ATOM 2615 O O . SER A 1 319 ? 33.242 3.489 -5.596 1.00 24.38 319 SER A O 1
ATOM 2617 N N . PRO A 1 320 ? 32.680 5.447 -6.540 1.00 27.20 320 PRO A N 1
ATOM 2618 C CA . PRO A 1 320 ? 33.307 5.154 -7.817 1.00 27.20 320 PRO A CA 1
ATOM 2619 C C . PRO A 1 320 ? 34.794 5.503 -7.724 1.00 27.20 320 PRO A C 1
ATOM 2621 O O . PRO A 1 320 ? 35.262 6.438 -8.362 1.00 27.20 320 PRO A O 1
ATOM 2624 N N . ASN A 1 321 ? 35.538 4.781 -6.895 1.00 29.58 321 ASN A N 1
ATOM 2625 C CA . ASN A 1 321 ? 36.990 4.871 -6.852 1.00 29.58 321 ASN A CA 1
ATOM 2626 C C . ASN A 1 321 ? 37.559 3.489 -6.555 1.00 29.58 321 ASN A C 1
ATOM 2628 O O . ASN A 1 321 ? 37.852 3.167 -5.415 1.00 29.58 321 ASN A O 1
ATOM 2632 N N . ASP A 1 322 ? 37.728 2.697 -7.611 1.00 25.80 322 ASP A N 1
ATOM 2633 C CA . ASP A 1 322 ? 38.943 1.904 -7.753 1.00 25.80 322 ASP A CA 1
ATOM 2634 C C . ASP A 1 322 ? 39.223 1.633 -9.232 1.00 25.80 322 ASP A C 1
ATOM 2636 O O . ASP A 1 322 ? 38.568 0.853 -9.925 1.00 25.80 322 ASP A O 1
ATOM 2640 N N . LYS A 1 323 ? 40.231 2.344 -9.739 1.00 38.38 323 LYS A N 1
ATOM 2641 C CA . LYS A 1 323 ? 40.917 1.996 -10.976 1.00 38.38 323 LYS A CA 1
ATOM 2642 C C . LYS A 1 323 ? 41.772 0.773 -10.658 1.00 38.38 323 LYS A C 1
ATOM 2644 O O . LYS A 1 323 ? 42.725 0.913 -9.904 1.00 38.38 323 LYS A O 1
ATOM 2649 N N . THR A 1 324 ? 41.493 -0.384 -11.260 1.00 29.36 324 THR A N 1
ATOM 2650 C CA . THR A 1 324 ? 42.505 -1.244 -11.913 1.00 29.36 324 THR A CA 1
ATOM 2651 C C . THR A 1 324 ? 41.916 -2.563 -12.445 1.00 29.36 324 THR A C 1
ATOM 2653 O O . THR A 1 324 ? 41.393 -3.384 -11.705 1.00 29.36 324 THR A O 1
ATOM 2656 N N . LYS A 1 325 ? 42.163 -2.780 -13.747 1.00 26.11 325 LYS A N 1
ATOM 2657 C CA . LYS A 1 325 ? 42.087 -4.021 -14.550 1.00 26.11 325 LYS A CA 1
ATOM 2658 C C . LYS A 1 325 ? 40.700 -4.510 -15.030 1.00 26.11 325 LYS A C 1
ATOM 2660 O O . LYS A 1 325 ? 39.737 -4.501 -14.272 1.00 26.11 325 LYS A O 1
ATOM 2665 N N . PRO A 1 326 ? 40.605 -4.959 -16.304 1.00 30.23 326 PRO A N 1
ATOM 2666 C CA . PRO A 1 326 ? 39.368 -5.451 -16.896 1.00 30.23 326 PRO A CA 1
ATOM 2667 C C . PRO A 1 326 ? 39.087 -6.849 -16.341 1.00 30.23 326 PRO A C 1
ATOM 2669 O O . PRO A 1 326 ? 39.829 -7.790 -16.617 1.00 30.23 326 PRO A O 1
ATOM 2672 N N . LYS A 1 327 ? 38.044 -6.971 -15.523 1.00 28.75 327 LYS A N 1
ATOM 2673 C CA . LYS A 1 327 ? 37.458 -8.260 -15.156 1.00 28.75 327 LYS A CA 1
ATOM 2674 C C . LYS A 1 327 ? 36.194 -8.464 -15.978 1.00 28.75 327 LYS A C 1
ATOM 2676 O O . LYS A 1 327 ? 35.461 -7.511 -16.238 1.00 28.75 327 LYS A O 1
ATOM 2681 N N . ASP A 1 328 ? 36.018 -9.702 -16.417 1.00 27.61 328 ASP A N 1
ATOM 2682 C CA . ASP A 1 328 ? 34.923 -10.183 -17.244 1.00 27.61 328 ASP A CA 1
ATOM 2683 C C . ASP A 1 328 ? 33.556 -9.666 -16.783 1.00 27.61 328 ASP A C 1
ATOM 2685 O O . ASP A 1 328 ? 33.245 -9.634 -15.593 1.00 27.61 328 ASP A O 1
ATOM 2689 N N . TYR A 1 329 ? 32.743 -9.256 -17.758 1.00 30.72 329 TYR A N 1
ATOM 2690 C CA . TYR A 1 329 ? 31.373 -8.791 -17.568 1.00 30.72 329 TYR A CA 1
ATOM 2691 C C . TYR A 1 329 ? 30.495 -9.919 -17.002 1.00 30.72 329 TYR A C 1
ATOM 2693 O O . TYR A 1 329 ? 29.845 -10.651 -17.751 1.00 30.72 329 TYR A O 1
ATOM 2701 N N . THR A 1 330 ? 30.410 -10.037 -15.681 1.00 31.53 330 THR A N 1
ATOM 2702 C CA . THR A 1 330 ? 29.272 -10.693 -15.032 1.00 31.53 330 THR A CA 1
ATOM 2703 C C . THR A 1 330 ? 28.079 -9.742 -15.113 1.00 31.53 330 THR A C 1
ATOM 2705 O O . THR A 1 330 ? 28.037 -8.721 -14.430 1.00 31.53 330 THR A O 1
ATOM 2708 N N . PHE A 1 331 ? 27.151 -10.037 -16.028 1.00 38.81 331 PHE A N 1
ATOM 2709 C CA . PHE A 1 331 ? 25.881 -9.323 -16.189 1.00 38.81 331 PHE A CA 1
ATOM 2710 C C . PHE A 1 331 ? 24.993 -9.562 -14.958 1.00 38.81 331 PHE A C 1
ATOM 2712 O O . PHE A 1 331 ? 24.574 -10.693 -14.730 1.00 38.81 331 PHE A O 1
ATOM 2719 N N . ASP A 1 332 ? 24.724 -8.502 -14.199 1.00 38.06 332 ASP A N 1
ATOM 2720 C CA . ASP A 1 332 ? 23.875 -8.498 -13.001 1.00 38.06 332 ASP A CA 1
ATOM 2721 C C . ASP A 1 332 ? 22.374 -8.431 -13.371 1.00 38.06 332 ASP A C 1
ATOM 2723 O O . ASP A 1 332 ? 21.997 -7.730 -14.315 1.00 38.06 332 ASP A O 1
ATOM 2727 N N . GLU A 1 333 ? 21.509 -9.136 -12.637 1.00 39.19 333 GLU A N 1
ATOM 2728 C CA . GLU A 1 333 ? 20.044 -9.170 -12.844 1.00 39.19 333 GLU A CA 1
ATOM 2729 C C . GLU A 1 333 ? 19.387 -7.798 -12.588 1.00 39.19 333 GLU A C 1
ATOM 2731 O O . GLU A 1 333 ? 18.332 -7.484 -13.141 1.00 39.19 333 GLU A O 1
ATOM 2736 N N . ASN A 1 334 ? 20.060 -6.913 -11.847 1.00 43.22 334 ASN A N 1
ATOM 2737 C CA . ASN A 1 334 ? 19.616 -5.538 -11.602 1.00 43.22 334 ASN A CA 1
ATOM 2738 C C . ASN A 1 334 ? 19.622 -4.638 -12.855 1.00 43.22 334 ASN A C 1
ATOM 2740 O O . ASN A 1 334 ? 18.978 -3.587 -12.860 1.00 43.22 334 ASN A O 1
ATOM 2744 N N . LEU A 1 335 ? 20.310 -5.040 -13.932 1.00 45.62 335 LEU A N 1
ATOM 2745 C CA . LEU A 1 335 ? 20.427 -4.249 -15.163 1.00 45.62 335 LEU A CA 1
ATOM 2746 C C . LEU A 1 335 ? 19.091 -4.135 -15.928 1.00 45.62 335 LEU A C 1
ATOM 2748 O O . LEU A 1 335 ? 18.872 -3.156 -16.642 1.00 45.62 335 LEU A O 1
ATOM 2752 N N . GLU A 1 336 ? 18.179 -5.107 -15.782 1.00 48.03 336 GLU A N 1
ATOM 2753 C CA . GLU A 1 336 ? 16.865 -5.080 -16.451 1.00 48.03 336 GLU A CA 1
ATOM 2754 C C . GLU A 1 336 ? 16.004 -3.890 -16.003 1.00 48.03 336 GLU A C 1
ATOM 2756 O O . GLU A 1 336 ? 15.318 -3.270 -16.820 1.00 48.03 336 GLU A O 1
ATOM 2761 N N . TYR A 1 337 ? 16.080 -3.533 -14.717 1.00 47.72 337 TYR A N 1
ATOM 2762 C CA . TYR A 1 337 ? 15.220 -2.523 -14.095 1.00 47.72 337 TYR A CA 1
ATOM 2763 C C . TYR A 1 337 ? 15.607 -1.077 -14.419 1.00 47.72 337 TYR A C 1
ATOM 2765 O O . TYR A 1 337 ? 14.785 -0.174 -14.225 1.00 47.72 337 TYR A O 1
ATOM 2773 N N . GLU A 1 338 ? 16.835 -0.846 -14.892 1.00 58.75 338 GLU A N 1
ATOM 2774 C CA . GLU A 1 338 ? 17.309 0.482 -15.299 1.00 58.75 338 GLU A CA 1
ATOM 2775 C C . GLU A 1 338 ? 17.151 0.748 -16.799 1.00 58.75 338 GLU A C 1
ATOM 2777 O O . GLU A 1 338 ? 16.993 1.904 -17.196 1.00 58.75 338 GLU A O 1
ATOM 2782 N N . LEU A 1 339 ? 17.197 -0.305 -17.621 1.00 72.31 339 LEU A N 1
ATOM 2783 C CA . LEU A 1 339 ? 17.244 -0.199 -19.079 1.00 72.31 339 LEU A CA 1
ATOM 2784 C C . LEU A 1 339 ? 15.860 -0.189 -19.729 1.00 72.31 339 LEU A C 1
ATOM 2786 O O . LEU A 1 339 ? 15.675 0.466 -20.757 1.00 72.31 339 LEU A O 1
ATOM 2790 N N . VAL A 1 340 ? 14.898 -0.934 -19.179 1.00 80.94 340 VAL A N 1
ATOM 2791 C CA . VAL A 1 340 ? 13.563 -1.057 -19.775 1.00 80.94 340 VAL A CA 1
ATOM 2792 C C . VAL A 1 340 ? 12.719 0.170 -19.439 1.00 80.94 340 VAL A C 1
ATOM 2794 O O . VAL A 1 340 ? 12.504 0.514 -18.279 1.00 80.94 340 VAL A O 1
ATOM 2797 N N . VAL A 1 341 ? 12.212 0.824 -20.479 1.00 78.75 341 VAL A N 1
ATOM 2798 C CA . VAL A 1 341 ? 11.356 2.005 -20.393 1.00 78.75 341 VAL A CA 1
ATOM 2799 C C . VAL A 1 341 ? 9.914 1.569 -20.623 1.00 78.75 341 VAL A C 1
ATOM 2801 O O . VAL A 1 341 ? 9.400 1.599 -21.741 1.00 78.75 341 VAL A O 1
ATOM 2804 N N . ASN A 1 342 ? 9.274 1.115 -19.550 1.00 75.88 342 ASN A N 1
ATOM 2805 C CA . ASN A 1 342 ? 7.906 0.591 -19.536 1.00 75.88 342 ASN A CA 1
ATOM 2806 C C . ASN A 1 342 ? 6.954 1.398 -18.634 1.00 75.88 342 ASN A C 1
ATOM 2808 O O . ASN A 1 342 ? 5.802 1.022 -18.470 1.00 75.88 342 ASN A O 1
ATOM 2812 N N . THR A 1 343 ? 7.403 2.517 -18.062 1.00 66.62 343 THR A N 1
ATOM 2813 C CA . THR A 1 343 ? 6.585 3.419 -17.229 1.00 66.62 343 THR A CA 1
ATOM 2814 C C . THR A 1 343 ? 6.717 4.878 -17.681 1.00 66.62 343 THR A C 1
ATOM 2816 O O . THR A 1 343 ? 7.724 5.250 -18.288 1.00 66.62 343 THR A O 1
ATOM 2819 N N . VAL A 1 344 ? 5.756 5.745 -17.341 1.00 64.19 344 VAL A N 1
ATOM 2820 C CA . VAL A 1 344 ? 5.855 7.199 -17.606 1.00 64.19 344 VAL A CA 1
ATOM 2821 C C . VAL A 1 344 ? 7.073 7.814 -16.904 1.00 64.19 344 VAL A C 1
ATOM 2823 O O . VAL A 1 344 ? 7.807 8.591 -17.511 1.00 64.19 344 VAL A O 1
ATOM 2826 N N . ALA A 1 345 ? 7.376 7.395 -15.672 1.00 64.31 345 ALA A N 1
ATOM 2827 C CA . ALA A 1 345 ? 8.570 7.842 -14.953 1.00 64.31 345 ALA A CA 1
ATOM 2828 C C . ALA A 1 345 ? 9.869 7.448 -15.681 1.00 64.31 345 ALA A C 1
ATOM 2830 O O . ALA A 1 345 ? 10.781 8.262 -15.827 1.00 64.31 345 ALA A O 1
ATOM 2831 N N . SER A 1 346 ? 9.947 6.220 -16.208 1.00 77.94 346 SER A N 1
ATOM 2832 C CA . SER A 1 346 ? 11.096 5.782 -17.008 1.00 77.94 346 SER A CA 1
ATOM 2833 C C . SER A 1 346 ? 11.206 6.547 -18.335 1.00 77.94 346 SER A C 1
ATOM 2835 O O . SER A 1 346 ? 12.319 6.873 -18.751 1.00 77.94 346 SER A O 1
ATOM 2837 N N . LEU A 1 347 ? 10.075 6.920 -18.956 1.00 80.38 347 LEU A N 1
ATOM 2838 C CA . LEU A 1 347 ? 10.045 7.795 -20.134 1.00 80.38 347 LEU A CA 1
ATOM 2839 C C . LEU A 1 347 ? 10.566 9.189 -19.793 1.00 80.38 347 LEU A C 1
ATOM 2841 O O . LEU A 1 347 ? 11.373 9.737 -20.540 1.00 80.38 347 LEU A O 1
ATOM 2845 N N . TYR A 1 348 ? 10.162 9.747 -18.653 1.00 76.25 348 TYR A N 1
ATOM 2846 C CA . TYR A 1 348 ? 10.636 11.048 -18.194 1.00 76.25 348 TYR A CA 1
ATOM 2847 C C . TYR A 1 348 ? 12.129 11.028 -17.842 1.00 76.25 348 TYR A C 1
ATOM 2849 O O . TYR A 1 348 ? 12.864 11.945 -18.215 1.00 76.25 348 TYR A O 1
ATOM 2857 N N . LYS A 1 349 ? 12.620 9.959 -17.199 1.00 80.19 349 LYS A N 1
ATOM 2858 C CA . LYS A 1 349 ? 14.057 9.742 -16.963 1.00 80.19 349 LYS A CA 1
ATOM 2859 C C . LYS A 1 349 ? 14.818 9.700 -18.291 1.00 80.19 349 LYS A C 1
ATOM 2861 O O . LYS A 1 349 ? 15.788 10.438 -18.451 1.00 80.19 349 LYS A O 1
ATOM 2866 N N . ALA A 1 350 ? 14.347 8.912 -19.261 1.00 85.94 350 ALA A N 1
ATOM 2867 C CA . ALA A 1 350 ? 14.936 8.847 -20.598 1.00 85.94 350 ALA A CA 1
ATOM 2868 C C . ALA A 1 350 ? 14.919 10.219 -21.296 1.00 85.94 350 ALA A C 1
ATOM 2870 O O . ALA A 1 350 ? 15.937 10.655 -21.836 1.00 85.94 350 ALA A O 1
ATOM 2871 N N . PHE A 1 351 ? 13.800 10.944 -21.214 1.00 86.62 351 PHE A N 1
ATOM 2872 C CA . PHE A 1 351 ? 13.657 12.298 -21.743 1.00 86.62 351 PHE A CA 1
ATOM 2873 C C . PHE A 1 351 ? 14.674 13.260 -21.128 1.00 86.62 351 PHE A C 1
ATOM 2875 O O . PHE A 1 351 ? 15.384 13.947 -21.860 1.00 86.62 351 PHE A O 1
ATOM 2882 N N . LYS A 1 352 ? 14.800 13.285 -19.796 1.00 84.25 352 LYS A N 1
ATOM 2883 C CA . LYS A 1 352 ? 15.746 14.148 -19.076 1.00 84.25 352 LYS A CA 1
ATOM 2884 C C . LYS A 1 352 ? 17.191 13.835 -19.463 1.00 84.25 352 LYS A C 1
ATOM 2886 O O . LYS A 1 352 ? 17.951 14.764 -19.737 1.00 84.25 352 LYS A O 1
ATOM 2891 N N . THR A 1 353 ? 17.556 12.554 -19.550 1.00 85.62 353 THR A N 1
ATOM 2892 C CA . THR A 1 353 ? 18.903 12.127 -19.959 1.00 85.62 353 THR A CA 1
ATOM 2893 C C . THR A 1 353 ? 19.217 12.546 -21.393 1.00 85.62 353 THR A C 1
ATOM 2895 O O . THR A 1 353 ? 20.260 13.150 -21.649 1.00 85.62 353 THR A O 1
ATOM 2898 N N . ILE A 1 354 ? 18.305 12.300 -22.338 1.00 86.25 354 ILE A N 1
ATOM 2899 C CA . ILE A 1 354 ? 18.505 12.681 -23.742 1.00 86.25 354 ILE A CA 1
ATOM 2900 C C . ILE A 1 354 ? 18.528 14.207 -23.887 1.00 86.25 354 ILE A C 1
ATOM 2902 O O . ILE A 1 354 ? 19.382 14.743 -24.588 1.00 86.25 354 ILE A O 1
ATOM 2906 N N . LYS A 1 355 ? 17.654 14.933 -23.186 1.00 85.69 355 LYS A N 1
ATOM 2907 C CA . LYS A 1 355 ? 17.631 16.401 -23.196 1.00 85.69 355 LYS A CA 1
ATOM 2908 C C . LYS A 1 355 ? 18.933 16.999 -22.656 1.00 85.69 355 LYS A C 1
ATOM 2910 O O . LYS A 1 355 ? 19.464 17.917 -23.274 1.00 85.69 355 LYS A O 1
ATOM 2915 N N . ALA A 1 356 ? 19.492 16.446 -21.578 1.00 83.31 356 ALA A N 1
ATOM 2916 C CA . ALA A 1 356 ? 20.794 16.864 -21.053 1.00 83.31 356 ALA A CA 1
ATOM 2917 C C . ALA A 1 356 ? 21.931 16.636 -22.066 1.00 83.31 356 ALA A C 1
ATOM 2919 O O . ALA A 1 356 ? 22.805 17.490 -22.222 1.00 83.31 356 ALA A O 1
ATOM 2920 N N . LEU A 1 357 ? 21.893 15.527 -22.815 1.00 82.44 357 LEU A N 1
ATOM 2921 C CA . LEU A 1 357 ? 22.840 15.283 -23.909 1.00 82.44 357 LEU A CA 1
ATOM 2922 C C . LEU A 1 357 ? 22.722 16.328 -25.027 1.00 82.44 357 LEU A C 1
ATOM 2924 O O . LEU A 1 357 ? 23.745 16.717 -25.589 1.00 82.44 357 LEU A O 1
ATOM 2928 N N . VAL A 1 358 ? 21.507 16.806 -25.335 1.00 80.44 358 VAL A N 1
ATOM 2929 C CA . VAL A 1 358 ? 21.291 17.857 -26.350 1.00 80.44 358 VAL A CA 1
ATOM 2930 C C . VAL A 1 358 ? 21.906 19.171 -25.875 1.00 80.44 358 VAL A C 1
ATOM 2932 O O . VAL A 1 358 ? 22.647 19.801 -26.627 1.00 80.44 358 VAL A O 1
ATOM 2935 N N . SER A 1 359 ? 21.647 19.561 -24.623 1.00 71.94 359 SER A N 1
ATOM 2936 C CA . SER A 1 359 ? 22.163 20.802 -24.032 1.00 71.94 359 SER A CA 1
ATOM 2937 C C . SER A 1 359 ? 23.691 20.847 -23.962 1.00 71.94 359 SER A C 1
ATOM 2939 O O . SER A 1 359 ? 24.270 21.905 -24.172 1.00 71.94 359 SER A O 1
ATOM 2941 N N . ASN A 1 360 ? 24.348 19.705 -23.745 1.00 63.53 360 ASN A N 1
ATOM 2942 C CA . ASN A 1 360 ? 25.811 19.614 -23.693 1.00 63.53 360 ASN A CA 1
ATOM 2943 C C . ASN A 1 360 ? 26.480 19.555 -25.081 1.00 63.53 360 ASN A C 1
ATOM 2945 O O . ASN A 1 360 ? 27.704 19.632 -25.180 1.00 63.53 360 ASN A O 1
ATOM 2949 N N . ASN A 1 361 ? 25.707 19.403 -26.163 1.00 58.78 361 ASN A N 1
ATOM 2950 C CA . ASN A 1 361 ? 26.236 19.278 -27.525 1.00 58.78 361 ASN A CA 1
ATOM 2951 C C . ASN A 1 361 ? 26.556 20.634 -28.184 1.00 58.78 361 ASN A C 1
ATOM 2953 O O . ASN A 1 361 ? 27.193 20.662 -29.233 1.00 58.78 361 ASN A O 1
ATOM 2957 N N . SER A 1 362 ? 26.129 21.753 -27.592 1.00 48.25 362 SER A N 1
ATOM 2958 C CA . SER A 1 362 ? 26.276 23.099 -28.164 1.00 48.25 362 SER A CA 1
ATOM 2959 C C . SER A 1 362 ? 27.669 23.723 -27.993 1.00 48.25 362 SER A C 1
ATOM 2961 O O . SER A 1 362 ? 27.906 24.787 -28.557 1.00 48.25 362 SER A O 1
ATOM 2963 N N . GLN A 1 363 ? 28.600 23.092 -27.258 1.00 43.53 363 GLN A N 1
ATOM 2964 C CA . GLN A 1 363 ? 29.865 23.744 -26.871 1.00 43.53 363 GLN A CA 1
ATOM 2965 C C . GLN A 1 363 ? 31.173 23.014 -27.210 1.00 43.53 363 GLN A C 1
ATOM 2967 O O . GLN A 1 363 ? 32.229 23.591 -26.978 1.00 43.53 363 GLN A O 1
ATOM 2972 N N . THR A 1 364 ? 31.190 21.790 -27.755 1.00 43.00 364 THR A N 1
ATOM 2973 C CA . THR A 1 364 ? 32.482 21.096 -27.945 1.00 43.00 364 THR A CA 1
ATOM 2974 C C . THR A 1 364 ? 32.551 20.184 -29.177 1.00 43.00 364 THR A C 1
ATOM 2976 O O . THR A 1 364 ? 32.073 19.054 -29.174 1.00 43.00 364 THR A O 1
ATOM 2979 N N . THR A 1 365 ? 33.242 20.637 -30.224 1.00 45.28 365 THR A N 1
ATOM 2980 C CA . THR A 1 365 ? 33.880 19.762 -31.225 1.00 45.28 365 THR A CA 1
ATOM 2981 C C . THR A 1 365 ? 35.281 19.400 -30.737 1.00 45.28 365 THR A C 1
ATOM 2983 O O . THR A 1 365 ? 36.030 20.288 -30.348 1.00 45.28 365 THR A O 1
ATOM 2986 N N . GLU A 1 366 ? 35.633 18.114 -30.711 1.00 44.06 366 GLU A N 1
ATOM 2987 C CA . GLU A 1 366 ? 37.025 17.681 -30.512 1.00 44.06 366 GLU A CA 1
ATOM 2988 C C . GLU A 1 366 ? 37.752 17.778 -31.859 1.00 44.06 366 GLU A C 1
ATOM 2990 O O . GLU A 1 366 ? 37.335 17.154 -32.839 1.00 44.06 366 GLU A O 1
ATOM 2995 N N . GLU A 1 367 ? 38.796 18.602 -31.924 1.00 39.75 367 GLU A N 1
ATOM 2996 C CA . GLU A 1 367 ? 39.734 18.612 -33.043 1.00 39.75 367 GLU A CA 1
ATOM 2997 C C . GLU A 1 367 ? 40.713 17.452 -32.851 1.00 39.75 367 GLU A C 1
ATOM 2999 O O . GLU A 1 367 ? 41.499 17.439 -31.910 1.00 39.75 367 GLU A O 1
ATOM 3004 N N . ASN A 1 368 ? 40.645 16.447 -33.725 1.00 38.78 368 ASN A N 1
ATOM 3005 C CA . ASN A 1 368 ? 41.719 15.465 -33.838 1.00 38.78 368 ASN A CA 1
ATOM 3006 C C . ASN A 1 368 ? 42.808 16.055 -34.744 1.00 38.78 368 ASN A C 1
ATOM 3008 O O . ASN A 1 368 ? 42.599 16.198 -35.950 1.00 38.78 368 ASN A O 1
ATOM 3012 N N . GLU A 1 369 ? 43.975 16.351 -34.170 1.00 39.50 369 GLU A N 1
ATOM 3013 C CA . GLU A 1 369 ? 45.144 16.984 -34.809 1.00 39.50 369 GLU A CA 1
ATOM 3014 C C . GLU A 1 369 ? 45.837 16.175 -35.928 1.00 39.50 369 GLU A C 1
ATOM 3016 O O . GLU A 1 369 ? 46.956 16.497 -36.309 1.00 39.50 369 GLU A O 1
ATOM 3021 N N . LEU A 1 370 ? 45.205 15.162 -36.534 1.00 40.38 370 LEU A N 1
ATOM 3022 C CA . LEU A 1 370 ? 45.829 14.446 -37.661 1.00 40.38 370 LEU A CA 1
ATOM 3023 C C . LEU A 1 370 ? 44.990 14.332 -38.935 1.00 40.38 370 LEU A C 1
ATOM 3025 O O . LEU A 1 370 ? 45.495 13.836 -39.932 1.00 40.38 370 LEU A O 1
ATOM 3029 N N . ASN A 1 371 ? 43.740 14.793 -38.937 1.00 40.06 371 ASN A N 1
ATOM 3030 C CA . ASN A 1 371 ? 42.910 14.966 -40.133 1.00 40.06 371 ASN A CA 1
ATOM 3031 C C . ASN A 1 371 ? 41.705 15.810 -39.712 1.00 40.06 371 ASN A C 1
ATOM 3033 O O . ASN A 1 371 ? 41.019 15.414 -38.776 1.00 40.06 371 ASN A O 1
ATOM 3037 N N . CYS A 1 372 ? 41.433 16.936 -40.380 1.00 40.88 372 CYS A N 1
ATOM 3038 C CA . CYS A 1 372 ? 40.343 17.882 -40.084 1.00 40.88 372 CYS A CA 1
ATOM 3039 C C . CYS A 1 372 ? 38.919 17.277 -40.202 1.00 40.88 372 CYS A C 1
ATOM 3041 O O . CYS A 1 372 ? 38.099 17.735 -40.995 1.00 40.88 372 CYS A O 1
ATOM 3043 N N . VAL A 1 373 ? 38.595 16.247 -39.421 1.00 47.81 373 VAL A N 1
ATOM 3044 C CA . VAL A 1 373 ? 37.285 15.601 -39.342 1.00 47.81 373 VAL A CA 1
ATOM 3045 C C . VAL A 1 373 ? 36.721 15.888 -37.955 1.00 47.81 373 VAL A C 1
ATOM 3047 O O . VAL A 1 373 ? 37.077 15.240 -36.973 1.00 47.81 373 VAL A O 1
ATOM 3050 N N . LYS A 1 374 ? 35.826 16.878 -37.872 1.00 52.31 374 LYS A N 1
ATOM 3051 C CA . LYS A 1 374 ? 35.062 17.181 -36.653 1.00 52.31 374 LYS A CA 1
ATOM 3052 C C . LYS A 1 374 ? 34.128 16.004 -36.351 1.00 52.31 374 LYS A C 1
ATOM 3054 O O . LYS A 1 374 ? 33.095 15.845 -37.005 1.00 52.31 374 LYS A O 1
ATOM 3059 N N . LEU A 1 375 ? 34.481 15.158 -35.382 1.00 55.62 375 LEU A N 1
ATOM 3060 C CA . LEU A 1 375 ? 33.578 14.112 -34.898 1.00 55.62 375 LEU A CA 1
ATOM 3061 C C . LEU A 1 375 ? 32.551 14.732 -33.933 1.00 55.62 375 LEU A C 1
ATOM 3063 O O . LEU A 1 375 ? 32.945 15.376 -32.960 1.00 55.62 375 LEU A O 1
ATOM 3067 N N . PRO A 1 376 ? 31.236 14.550 -34.158 1.00 59.00 376 PRO A N 1
ATOM 3068 C CA . PRO A 1 376 ? 30.238 14.953 -33.176 1.00 59.00 376 PRO A CA 1
ATOM 3069 C C . PRO A 1 376 ? 30.431 14.133 -31.894 1.00 59.00 376 PRO A C 1
ATOM 3071 O O . PRO A 1 376 ? 30.420 12.899 -31.935 1.00 59.00 376 PRO A O 1
ATOM 3074 N N . LYS A 1 377 ? 30.612 14.816 -30.755 1.00 62.88 377 LYS A N 1
ATOM 3075 C CA . LYS A 1 377 ? 30.890 14.161 -29.466 1.00 62.88 377 LYS A CA 1
ATOM 3076 C C . LYS A 1 377 ? 29.737 13.277 -28.999 1.00 62.88 377 LYS A C 1
ATOM 3078 O O . LYS A 1 377 ? 29.981 12.177 -28.503 1.00 62.88 377 LYS A O 1
ATOM 3083 N N . ASN A 1 378 ? 28.495 13.708 -29.228 1.00 77.56 378 ASN A N 1
ATOM 3084 C CA . ASN A 1 378 ? 27.305 12.962 -28.829 1.00 77.56 378 ASN A CA 1
ATOM 3085 C C . ASN A 1 378 ? 26.465 12.568 -30.050 1.00 77.56 378 ASN A C 1
ATOM 3087 O O . ASN A 1 378 ? 25.987 13.426 -30.794 1.00 77.56 378 ASN A O 1
ATOM 3091 N N . MET A 1 379 ? 26.270 11.260 -30.223 1.00 87.75 379 MET A N 1
ATOM 3092 C CA . MET A 1 379 ? 25.331 10.643 -31.162 1.00 87.75 379 MET A CA 1
ATOM 3093 C C . MET A 1 379 ? 24.467 9.638 -30.401 1.00 87.75 379 MET A C 1
ATOM 3095 O O . MET A 1 379 ? 24.900 9.085 -29.385 1.00 87.75 379 MET A O 1
ATOM 3099 N N . ILE A 1 380 ? 23.265 9.382 -30.908 1.00 92.62 380 ILE A N 1
ATOM 3100 C CA . ILE A 1 380 ? 22.405 8.309 -30.403 1.00 92.62 380 ILE A CA 1
ATOM 3101 C C . ILE A 1 380 ? 22.129 7.301 -31.511 1.00 92.62 380 ILE A C 1
ATOM 3103 O O . ILE A 1 380 ? 21.952 7.673 -32.670 1.00 92.62 380 ILE A O 1
ATOM 3107 N N . SER A 1 381 ? 22.094 6.021 -31.162 1.00 94.19 381 SER A N 1
ATOM 3108 C CA . SER A 1 381 ? 21.530 4.996 -32.033 1.00 94.19 381 SER A CA 1
ATOM 3109 C C . SER A 1 381 ? 20.062 4.802 -31.719 1.00 94.19 381 SER A C 1
ATOM 3111 O O . SER A 1 381 ? 19.653 4.892 -30.558 1.00 94.19 381 SER A O 1
ATOM 3113 N N . VAL A 1 382 ? 19.292 4.480 -32.755 1.00 94.50 382 VAL A N 1
ATOM 3114 C CA . VAL A 1 382 ? 17.943 3.957 -32.597 1.00 94.50 382 VAL A CA 1
ATOM 3115 C C . VAL A 1 382 ? 17.773 2.677 -33.404 1.00 94.50 382 VAL A C 1
ATOM 3117 O O . VAL A 1 382 ? 18.098 2.615 -34.593 1.00 94.50 382 VAL A O 1
ATOM 3120 N N . HIS A 1 383 ? 17.261 1.645 -32.743 1.00 93.62 383 HIS A N 1
ATOM 3121 C CA . HIS A 1 383 ? 16.910 0.367 -33.345 1.00 93.62 383 HIS A CA 1
ATOM 3122 C C . HIS A 1 383 ? 15.432 0.062 -33.105 1.00 93.62 383 HIS A C 1
ATOM 3124 O O . HIS A 1 383 ? 14.910 0.310 -32.023 1.00 93.62 383 HIS A O 1
ATOM 3130 N N . PHE A 1 384 ? 14.771 -0.479 -34.125 1.00 91.25 384 PHE A N 1
ATOM 3131 C CA . PHE A 1 384 ? 13.347 -0.784 -34.102 1.00 91.25 384 PHE A CA 1
ATOM 3132 C C . PHE A 1 384 ? 13.134 -2.292 -34.213 1.00 91.25 384 PHE A C 1
ATOM 3134 O O . PHE A 1 384 ? 13.648 -2.933 -35.136 1.00 91.25 384 PHE A O 1
ATOM 3141 N N . GLU A 1 385 ? 12.324 -2.827 -33.308 1.00 89.31 385 GLU A N 1
ATOM 3142 C CA . GLU A 1 385 ? 11.628 -4.103 -33.450 1.00 89.31 385 GLU A CA 1
ATOM 3143 C C . GLU A 1 385 ? 10.106 -3.841 -33.443 1.00 89.31 385 GLU A C 1
ATOM 3145 O O . GLU A 1 385 ? 9.687 -2.740 -33.089 1.00 89.31 385 GLU A O 1
ATOM 3150 N N . PRO A 1 386 ? 9.256 -4.804 -33.854 1.00 84.31 386 PRO A N 1
ATOM 3151 C CA . PRO A 1 386 ? 7.807 -4.583 -33.957 1.00 84.31 386 PRO A CA 1
ATOM 3152 C C . PRO A 1 386 ? 7.120 -4.138 -32.659 1.00 84.31 386 PRO A C 1
ATOM 3154 O O . PRO A 1 386 ? 6.039 -3.576 -32.702 1.00 84.31 386 PRO A O 1
ATOM 3157 N N . ASP A 1 387 ? 7.719 -4.432 -31.511 1.00 85.38 387 ASP A N 1
ATOM 3158 C CA . ASP A 1 387 ? 7.147 -4.207 -30.187 1.00 85.38 387 ASP A CA 1
ATOM 3159 C C . ASP A 1 387 ? 8.033 -3.337 -29.281 1.00 85.38 387 ASP A C 1
ATOM 3161 O O . ASP A 1 387 ? 7.659 -3.083 -28.138 1.00 85.38 387 ASP A O 1
ATOM 3165 N N . ILE A 1 388 ? 9.212 -2.907 -29.751 1.00 91.56 388 ILE A N 1
ATOM 3166 C CA . ILE A 1 388 ? 10.210 -2.186 -28.947 1.00 91.56 388 ILE A CA 1
ATOM 3167 C C . ILE A 1 388 ? 10.963 -1.158 -29.802 1.00 91.56 388 ILE A C 1
ATOM 3169 O O . ILE A 1 388 ? 11.383 -1.451 -30.924 1.00 91.56 388 ILE A O 1
ATOM 3173 N N . VAL A 1 389 ? 11.250 0.011 -29.220 1.00 94.06 389 VAL A N 1
ATOM 3174 C CA . VAL A 1 389 ? 12.287 0.931 -29.714 1.00 94.06 389 VAL A CA 1
ATOM 3175 C C . VAL A 1 389 ? 13.452 0.965 -28.747 1.00 94.06 389 VAL A C 1
ATOM 3177 O O . VAL A 1 389 ? 13.298 1.208 -27.559 1.00 94.06 389 VAL A O 1
ATOM 3180 N N . VAL A 1 390 ? 14.653 0.770 -29.265 1.00 94.12 390 VAL A N 1
ATOM 3181 C CA . VAL A 1 390 ? 15.881 0.861 -28.489 1.00 94.12 390 VAL A CA 1
ATOM 3182 C C . VAL A 1 390 ? 16.565 2.176 -28.810 1.00 94.12 390 VAL A C 1
ATOM 3184 O O . VAL A 1 390 ? 16.911 2.404 -29.964 1.00 94.12 390 VAL A O 1
ATOM 3187 N N . VAL A 1 391 ? 16.813 3.003 -27.800 1.00 94.50 391 VAL A N 1
ATOM 3188 C CA . VAL A 1 391 ? 17.614 4.226 -27.911 1.00 94.50 391 VAL A CA 1
ATOM 3189 C C . VAL A 1 391 ? 18.881 4.038 -27.094 1.00 94.50 391 VAL A C 1
ATOM 3191 O O . VAL A 1 391 ? 18.818 3.816 -25.888 1.00 94.50 391 VAL A O 1
ATOM 3194 N N . SER A 1 392 ? 20.047 4.119 -27.728 1.00 91.81 392 SER A N 1
ATOM 3195 C CA . SER A 1 392 ? 21.326 3.993 -27.025 1.00 91.81 392 SER A CA 1
ATOM 3196 C C . SER A 1 392 ? 22.206 5.202 -27.275 1.00 91.81 392 SER A C 1
ATOM 3198 O O . SER A 1 392 ? 22.363 5.672 -28.400 1.00 91.81 392 SER A O 1
ATOM 3200 N N . THR A 1 393 ? 22.792 5.696 -26.193 1.00 87.62 393 THR A N 1
ATOM 3201 C CA . THR A 1 393 ? 23.843 6.711 -26.179 1.00 87.62 393 THR A CA 1
ATOM 3202 C C . THR A 1 393 ? 25.183 6.002 -25.948 1.00 87.62 393 THR A C 1
ATOM 3204 O O . THR A 1 393 ? 25.241 4.777 -25.809 1.00 87.62 393 THR A O 1
ATOM 3207 N N . LYS A 1 394 ? 26.291 6.752 -25.890 1.00 80.06 394 LYS A N 1
ATOM 3208 C CA . LYS A 1 394 ? 27.602 6.179 -25.539 1.00 80.06 394 LYS A CA 1
ATOM 3209 C C . LYS A 1 394 ? 27.625 5.577 -24.123 1.00 80.06 394 LYS A C 1
ATOM 3211 O O . LYS A 1 394 ? 28.401 4.658 -23.880 1.00 80.06 394 LYS A O 1
ATOM 3216 N N . LYS A 1 395 ? 26.820 6.113 -23.198 1.00 79.44 395 LYS A N 1
ATOM 3217 C CA . LYS A 1 395 ? 26.808 5.726 -21.776 1.00 79.44 395 LYS A CA 1
ATOM 3218 C C . LYS A 1 395 ? 25.542 4.965 -21.395 1.00 79.44 395 LYS A C 1
ATOM 3220 O O . LYS A 1 395 ? 25.622 3.922 -20.757 1.00 79.44 395 LYS A O 1
ATOM 3225 N N . ASP A 1 396 ? 24.402 5.462 -21.852 1.00 85.12 396 ASP A N 1
ATOM 3226 C CA . ASP A 1 396 ? 23.078 5.035 -21.418 1.00 85.12 396 ASP A CA 1
ATOM 3227 C C . ASP A 1 396 ? 22.359 4.251 -22.508 1.00 85.12 396 ASP A C 1
ATOM 3229 O O . ASP A 1 396 ? 22.662 4.351 -23.704 1.00 85.12 396 ASP A O 1
ATOM 3233 N N . MET A 1 397 ? 21.369 3.475 -22.089 1.00 88.50 397 MET A N 1
ATOM 3234 C CA . MET A 1 397 ? 20.566 2.678 -22.992 1.00 88.50 397 MET A CA 1
ATOM 3235 C C . MET A 1 397 ? 19.138 2.542 -22.484 1.00 88.50 397 MET A C 1
ATOM 3237 O O . MET A 1 397 ? 18.907 2.333 -21.300 1.00 88.50 397 MET A O 1
ATOM 3241 N N . PHE A 1 398 ? 18.197 2.660 -23.413 1.00 92.62 398 PHE A N 1
ATOM 3242 C CA . PHE A 1 398 ? 16.769 2.670 -23.154 1.00 92.62 398 PHE A CA 1
ATOM 3243 C C . PHE A 1 398 ? 16.089 1.676 -24.094 1.00 92.62 398 PHE A C 1
ATOM 3245 O O . PHE A 1 398 ? 16.169 1.817 -25.315 1.00 92.62 398 PHE A O 1
ATOM 3252 N N . VAL A 1 399 ? 15.433 0.666 -23.532 1.00 92.81 399 VAL A N 1
ATOM 3253 C CA . VAL A 1 399 ? 14.632 -0.336 -24.243 1.00 92.81 399 VAL A CA 1
ATOM 3254 C C . VAL A 1 399 ? 13.164 0.009 -24.018 1.00 92.81 399 VAL A C 1
ATOM 3256 O O . VAL A 1 399 ? 12.586 -0.334 -22.993 1.00 92.81 399 VAL A O 1
ATOM 3259 N N . VAL A 1 400 ? 12.580 0.753 -24.949 1.00 92.75 400 VAL A N 1
ATOM 3260 C CA . VAL A 1 400 ? 11.245 1.346 -24.848 1.00 92.75 400 VAL A CA 1
ATOM 3261 C C . VAL A 1 400 ? 10.186 0.378 -25.355 1.00 92.75 400 VAL A C 1
ATOM 3263 O O . VAL A 1 400 ? 10.231 -0.040 -26.510 1.00 92.75 400 VAL A O 1
ATOM 3266 N N . ASP A 1 401 ? 9.232 0.032 -24.498 1.00 88.50 401 ASP A N 1
ATOM 3267 C CA . ASP A 1 401 ? 8.180 -0.936 -24.804 1.00 88.50 401 ASP A CA 1
ATOM 3268 C C . ASP A 1 401 ? 7.003 -0.288 -25.549 1.00 88.50 401 ASP A C 1
ATOM 3270 O O . ASP A 1 401 ? 6.280 0.544 -25.006 1.00 88.50 401 ASP A O 1
ATOM 3274 N N . LEU A 1 402 ? 6.773 -0.687 -26.801 1.00 89.25 402 LEU A N 1
ATOM 3275 C CA . LEU A 1 402 ? 5.703 -0.122 -27.626 1.00 89.25 402 LEU A CA 1
ATOM 3276 C C . LEU A 1 402 ? 4.327 -0.739 -27.354 1.00 89.25 402 LEU A C 1
ATOM 3278 O O . LEU A 1 402 ? 3.317 -0.140 -27.728 1.00 89.25 402 LEU A O 1
ATOM 3282 N N . LEU A 1 403 ? 4.257 -1.917 -26.719 1.00 85.19 403 LEU A N 1
ATOM 3283 C CA . LEU A 1 403 ? 2.992 -2.646 -26.541 1.00 85.19 403 LEU A CA 1
ATOM 3284 C C . LEU A 1 403 ? 2.118 -2.095 -25.413 1.00 85.19 403 LEU A C 1
ATOM 3286 O O . LEU A 1 403 ? 0.961 -2.503 -25.278 1.00 85.19 403 LEU A O 1
ATOM 3290 N N . ILE A 1 404 ? 2.639 -1.168 -24.613 1.00 78.19 404 ILE A N 1
ATOM 3291 C CA . ILE A 1 404 ? 1.915 -0.569 -23.494 1.00 78.19 404 ILE A CA 1
ATOM 3292 C C . ILE A 1 404 ? 0.832 0.359 -24.037 1.00 78.19 404 ILE A C 1
ATOM 3294 O O . ILE A 1 404 ? 1.118 1.387 -24.644 1.00 78.19 404 ILE A O 1
ATOM 3298 N N . ARG A 1 405 ? -0.433 -0.008 -23.810 1.00 77.50 405 ARG A N 1
ATOM 3299 C CA . ARG A 1 405 ? -1.611 0.700 -24.346 1.00 77.50 405 ARG A CA 1
ATOM 3300 C C . ARG A 1 405 ? -2.156 1.803 -23.441 1.00 77.50 405 ARG A C 1
ATOM 3302 O O . ARG A 1 405 ? -3.182 2.390 -23.773 1.00 77.50 405 ARG A O 1
ATOM 3309 N N . ASP A 1 406 ? -1.523 2.049 -22.298 1.00 78.19 406 ASP A N 1
ATOM 3310 C CA . ASP A 1 406 ? -1.929 3.129 -21.403 1.00 78.19 406 ASP A CA 1
ATOM 3311 C C . ASP A 1 406 ? -1.885 4.487 -22.124 1.00 78.19 406 ASP A C 1
ATOM 3313 O O . ASP A 1 406 ? -0.922 4.797 -22.823 1.00 78.19 406 ASP A O 1
ATOM 3317 N N . THR A 1 407 ? -2.937 5.292 -21.979 1.00 78.12 407 THR A N 1
ATOM 3318 C CA . THR A 1 407 ? -3.087 6.548 -22.726 1.00 78.12 407 THR A CA 1
ATOM 3319 C C . THR A 1 407 ? -2.031 7.578 -22.349 1.00 78.12 407 THR A C 1
ATOM 3321 O O . THR A 1 407 ? -1.526 8.269 -23.234 1.00 78.12 407 THR A O 1
ATOM 3324 N N . LEU A 1 408 ? -1.666 7.662 -21.066 1.00 70.31 408 LEU A N 1
ATOM 3325 C CA . LEU A 1 408 ? -0.662 8.610 -20.591 1.00 70.31 408 LEU A CA 1
ATOM 3326 C C . LEU A 1 408 ? 0.729 8.179 -21.062 1.00 70.31 408 LEU A C 1
ATOM 3328 O O . LEU A 1 408 ? 1.437 8.978 -21.668 1.00 70.31 408 LEU A O 1
ATOM 3332 N N . TYR A 1 409 ? 1.075 6.897 -20.905 1.00 82.00 409 TYR A N 1
ATOM 3333 C CA . TYR A 1 409 ? 2.310 6.328 -21.446 1.00 82.00 409 TYR A CA 1
ATOM 3334 C C . TYR A 1 409 ? 2.425 6.553 -22.953 1.00 82.00 409 TYR A C 1
ATOM 3336 O O . TYR A 1 409 ? 3.457 7.022 -23.420 1.00 82.00 409 TYR A O 1
ATOM 3344 N N . ARG A 1 410 ? 1.368 6.269 -23.726 1.00 84.06 410 ARG A N 1
ATOM 3345 C CA . ARG A 1 410 ? 1.364 6.466 -25.184 1.00 84.06 410 ARG A CA 1
ATOM 3346 C C . ARG A 1 410 ? 1.547 7.936 -25.559 1.00 84.06 410 ARG A C 1
ATOM 3348 O O . ARG A 1 410 ? 2.318 8.217 -26.474 1.00 84.06 410 ARG A O 1
ATOM 3355 N N . SER A 1 411 ? 0.904 8.859 -24.843 1.00 81.94 411 SER A N 1
ATOM 3356 C CA . SER A 1 411 ? 1.078 10.301 -25.052 1.00 81.94 411 SER A CA 1
ATOM 3357 C C . SER A 1 411 ? 2.509 10.751 -24.736 1.00 81.94 411 SER A C 1
ATOM 3359 O O . SER A 1 411 ? 3.168 11.358 -25.577 1.00 81.94 411 SER A O 1
ATOM 3361 N N . SER A 1 412 ? 3.041 10.391 -23.564 1.00 85.38 412 SER A N 1
ATOM 3362 C CA . SER A 1 412 ? 4.407 10.743 -23.152 1.00 85.38 412 SER A CA 1
ATOM 3363 C C . SER A 1 412 ? 5.476 10.087 -24.030 1.00 85.38 412 SER A C 1
ATOM 3365 O O . SER A 1 412 ? 6.507 10.690 -24.325 1.00 85.38 412 SER A O 1
ATOM 3367 N N . LEU A 1 413 ? 5.236 8.857 -24.484 1.00 92.12 413 LEU A N 1
ATOM 3368 C CA . LEU A 1 413 ? 6.103 8.159 -25.425 1.00 92.12 413 LEU A CA 1
ATOM 3369 C C . LEU A 1 413 ? 6.142 8.889 -26.768 1.00 92.12 413 LEU A C 1
ATOM 3371 O O . LEU A 1 413 ? 7.223 9.092 -27.321 1.00 92.12 413 LEU A O 1
ATOM 3375 N N . TYR A 1 414 ? 4.984 9.313 -27.278 1.00 91.44 414 TYR A N 1
ATOM 3376 C CA . TYR A 1 414 ? 4.921 10.111 -28.495 1.00 91.44 414 TYR A CA 1
ATOM 3377 C C . TYR A 1 414 ? 5.712 11.418 -28.347 1.00 91.44 414 TYR A C 1
ATOM 3379 O O . TYR A 1 414 ? 6.500 11.752 -29.231 1.00 91.44 414 TYR A O 1
ATOM 3387 N N . GLU A 1 415 ? 5.577 12.123 -27.221 1.00 88.56 415 GLU A N 1
ATOM 3388 C CA . GLU A 1 415 ? 6.343 13.344 -26.940 1.00 88.56 415 GLU A CA 1
ATOM 3389 C C . GLU A 1 415 ? 7.855 13.098 -26.895 1.00 88.56 415 GLU A C 1
ATOM 3391 O O . GLU A 1 415 ? 8.613 13.835 -27.533 1.00 88.56 415 GLU A O 1
ATOM 3396 N N . LEU A 1 416 ? 8.300 12.042 -26.202 1.00 92.12 416 LEU A N 1
ATOM 3397 C CA . LEU A 1 416 ? 9.708 11.644 -26.151 1.00 92.12 416 LEU A CA 1
ATOM 3398 C C . LEU A 1 416 ? 10.254 11.362 -27.554 1.00 92.12 416 LEU A C 1
ATOM 3400 O O . LEU A 1 416 ? 11.300 11.893 -27.930 1.00 92.12 416 LEU A O 1
ATOM 3404 N N . LEU A 1 417 ? 9.556 10.538 -28.335 1.00 92.62 417 LEU A N 1
ATOM 3405 C CA . LEU A 1 417 ? 9.981 10.175 -29.685 1.00 92.62 417 LEU A CA 1
ATOM 3406 C C . LEU A 1 417 ? 9.986 11.397 -30.607 1.00 92.62 417 LEU A C 1
ATOM 3408 O O . LEU A 1 417 ? 10.976 11.636 -31.293 1.00 92.62 417 LEU A O 1
ATOM 3412 N N . ASN A 1 418 ? 8.940 12.223 -30.566 1.00 89.88 418 ASN A N 1
ATOM 3413 C CA . ASN A 1 418 ? 8.864 13.462 -31.335 1.00 89.88 418 ASN A CA 1
ATOM 3414 C C . ASN A 1 418 ? 10.015 14.422 -30.981 1.00 89.88 418 ASN A C 1
ATOM 3416 O O . ASN A 1 418 ? 10.614 15.019 -31.875 1.00 89.88 418 ASN A O 1
ATOM 3420 N N . PHE A 1 419 ? 10.383 14.521 -29.700 1.00 90.44 419 PHE A N 1
ATOM 3421 C CA . PHE A 1 419 ? 11.562 15.268 -29.267 1.00 90.44 419 PHE A CA 1
ATOM 3422 C C . PHE A 1 419 ? 12.864 14.675 -29.822 1.00 90.44 419 PHE A C 1
ATOM 3424 O O . PHE A 1 419 ? 13.697 15.419 -30.339 1.00 90.44 419 PHE A O 1
ATOM 3431 N N . ILE A 1 420 ? 13.041 13.350 -29.760 1.00 91.06 420 ILE A N 1
ATOM 3432 C CA . ILE A 1 420 ? 14.220 12.660 -30.311 1.00 91.06 420 ILE A CA 1
ATOM 3433 C C . ILE A 1 420 ? 14.362 12.938 -31.816 1.00 91.06 420 ILE A C 1
ATOM 3435 O O . ILE A 1 420 ? 15.459 13.236 -32.297 1.00 91.06 420 ILE A O 1
ATOM 3439 N N . TRP A 1 421 ? 13.268 12.885 -32.576 1.00 89.56 421 TRP A N 1
ATOM 3440 C CA . TRP A 1 421 ? 13.296 13.156 -34.016 1.00 89.56 421 TRP A CA 1
ATOM 3441 C C . TRP A 1 421 ? 13.648 14.612 -34.325 1.00 89.56 421 TRP A C 1
ATOM 3443 O O . TRP A 1 421 ? 14.481 14.866 -35.201 1.00 89.56 421 TRP A O 1
ATOM 3453 N N . ALA A 1 422 ? 13.094 15.549 -33.553 1.00 86.12 422 ALA A N 1
ATOM 3454 C CA . ALA A 1 422 ? 13.279 16.982 -33.747 1.00 86.12 422 ALA A CA 1
ATOM 3455 C C . ALA A 1 422 ? 14.625 17.525 -33.231 1.00 86.12 422 ALA A C 1
ATOM 3457 O O . ALA A 1 422 ? 15.071 18.575 -33.686 1.00 86.12 422 ALA A O 1
ATOM 3458 N N . CYS A 1 423 ? 15.285 16.864 -32.276 1.00 85.75 423 CYS A N 1
ATOM 3459 C CA . CYS A 1 423 ? 16.489 17.417 -31.654 1.00 85.75 423 CYS A CA 1
ATOM 3460 C C . CYS A 1 423 ? 17.712 17.413 -32.593 1.00 85.75 423 CYS A C 1
ATOM 3462 O O . CYS A 1 423 ? 17.830 16.584 -33.497 1.00 85.75 423 CYS A O 1
ATOM 3464 N N . ASN A 1 424 ? 18.678 18.305 -32.347 1.00 83.19 424 ASN A N 1
ATOM 3465 C CA . ASN A 1 424 ? 19.861 18.464 -33.207 1.00 83.19 424 ASN A CA 1
ATOM 3466 C C . ASN A 1 424 ? 20.984 17.438 -32.955 1.00 83.19 424 ASN A C 1
ATOM 3468 O O . ASN A 1 424 ? 22.082 17.571 -33.489 1.00 83.19 424 ASN A O 1
ATOM 3472 N N . ILE A 1 425 ? 20.740 16.404 -32.149 1.00 87.25 425 ILE A N 1
ATOM 3473 C CA . ILE A 1 425 ? 21.685 15.289 -32.026 1.00 87.25 425 ILE A CA 1
ATOM 3474 C C . ILE A 1 425 ? 21.579 14.414 -33.284 1.00 87.25 425 ILE A C 1
ATOM 3476 O O . ILE A 1 425 ? 20.459 14.161 -33.737 1.00 87.25 425 ILE A O 1
ATOM 3480 N N . PRO A 1 426 ? 22.699 13.907 -33.834 1.00 88.31 426 PRO A N 1
ATOM 3481 C CA . PRO A 1 426 ? 22.654 12.903 -34.888 1.00 88.31 426 PRO A CA 1
ATOM 3482 C C . PRO A 1 426 ? 22.053 11.575 -34.402 1.00 88.31 426 PRO A C 1
ATOM 3484 O O . PRO A 1 426 ? 22.526 10.992 -33.420 1.00 88.31 426 PRO A O 1
ATOM 3487 N N . LYS A 1 427 ? 21.024 11.092 -35.108 1.00 92.12 427 LYS A N 1
ATOM 3488 C CA . LYS A 1 427 ? 20.380 9.789 -34.874 1.00 92.12 427 LYS A CA 1
ATOM 3489 C C . LYS A 1 427 ? 20.876 8.787 -35.900 1.00 92.12 427 LYS A C 1
ATOM 3491 O O . LYS A 1 427 ? 20.695 9.005 -37.092 1.00 92.12 427 LYS A O 1
ATOM 3496 N N . VAL A 1 428 ? 21.435 7.678 -35.444 1.00 92.38 428 VAL A N 1
ATOM 3497 C CA . VAL A 1 428 ? 21.958 6.613 -36.302 1.00 92.38 428 VAL A CA 1
ATOM 3498 C C . VAL A 1 428 ? 21.041 5.398 -36.229 1.00 92.38 428 VAL A C 1
ATOM 3500 O O . VAL A 1 428 ? 20.715 4.934 -35.141 1.00 92.38 428 VAL A O 1
ATOM 3503 N N . GLY A 1 429 ? 20.670 4.808 -37.359 1.00 92.12 429 GLY A N 1
ATOM 3504 C CA . GLY A 1 429 ? 20.052 3.480 -37.352 1.00 92.12 429 GLY A CA 1
ATOM 3505 C C . GLY A 1 429 ? 20.006 2.845 -38.732 1.00 92.12 429 GLY A C 1
ATOM 3506 O O . GLY A 1 429 ? 20.807 3.189 -39.589 1.00 92.12 429 GLY A O 1
ATOM 3507 N N . HIS A 1 430 ? 19.119 1.875 -38.945 1.00 90.06 430 HIS A N 1
ATOM 3508 C CA . HIS A 1 430 ? 19.019 1.127 -40.207 1.00 90.06 430 HIS A CA 1
ATOM 3509 C C . HIS A 1 430 ? 17.573 1.096 -40.693 1.00 90.06 430 HIS A C 1
ATOM 3511 O O . HIS A 1 430 ? 16.677 0.774 -39.912 1.00 90.06 430 HIS A O 1
ATOM 3517 N N . GLN A 1 431 ? 17.354 1.436 -41.969 1.00 84.94 431 GLN A N 1
ATOM 3518 C CA . GLN A 1 431 ? 16.012 1.618 -42.548 1.00 84.94 431 GLN A CA 1
ATOM 3519 C C . GLN A 1 431 ? 15.168 2.614 -41.741 1.00 84.94 431 GLN A C 1
ATOM 3521 O O . GLN A 1 431 ? 13.990 2.394 -41.456 1.00 84.94 431 GLN A O 1
ATOM 3526 N N . PHE A 1 432 ? 15.806 3.708 -41.340 1.00 82.88 432 PHE A N 1
ATOM 3527 C CA . PHE A 1 432 ? 15.350 4.572 -40.262 1.00 82.88 432 PHE A CA 1
ATOM 3528 C C . PHE A 1 432 ? 14.003 5.227 -40.568 1.00 82.88 432 PHE A C 1
ATOM 3530 O O . PHE A 1 432 ? 13.050 5.074 -39.808 1.00 82.88 432 PHE A O 1
ATOM 3537 N N . LEU A 1 433 ? 13.901 5.894 -41.723 1.00 82.25 433 LEU A N 1
ATOM 3538 C CA . LEU A 1 433 ? 12.690 6.606 -42.139 1.00 82.25 433 LEU A CA 1
ATOM 3539 C C . LEU A 1 433 ? 11.498 5.663 -42.336 1.00 82.25 433 LEU A C 1
ATOM 3541 O O . LEU A 1 433 ? 10.381 6.001 -41.954 1.00 82.25 433 LEU A O 1
ATOM 3545 N N . LEU A 1 434 ? 11.733 4.459 -42.871 1.00 83.75 434 LEU A N 1
ATOM 3546 C CA . LEU A 1 434 ? 10.684 3.449 -43.027 1.00 83.75 434 LEU A CA 1
ATOM 3547 C C . LEU A 1 434 ? 10.140 2.996 -41.665 1.00 83.75 434 LEU A C 1
ATOM 3549 O O . LEU A 1 434 ? 8.933 2.829 -41.509 1.00 83.75 434 LEU A O 1
ATOM 3553 N N . ASN A 1 435 ? 11.018 2.798 -40.682 1.00 86.75 435 ASN A N 1
ATOM 3554 C CA . ASN A 1 435 ? 10.615 2.365 -39.347 1.00 86.75 435 ASN A CA 1
ATOM 3555 C C . ASN A 1 435 ? 9.913 3.481 -38.561 1.00 86.75 435 ASN A C 1
ATOM 3557 O O . ASN A 1 435 ? 8.917 3.209 -37.898 1.00 86.75 435 ASN A O 1
ATOM 3561 N N . ILE A 1 436 ? 10.349 4.736 -38.705 1.00 86.31 436 ILE A N 1
ATOM 3562 C CA . ILE A 1 436 ? 9.636 5.900 -38.156 1.00 86.31 436 ILE A CA 1
ATOM 3563 C C . ILE A 1 436 ? 8.237 6.028 -38.766 1.00 86.31 436 ILE A C 1
ATOM 3565 O O . ILE A 1 436 ? 7.278 6.263 -38.035 1.00 86.31 436 ILE A O 1
ATOM 3569 N N . ALA A 1 437 ? 8.106 5.852 -40.085 1.00 81.19 437 ALA A N 1
ATOM 3570 C CA . ALA A 1 437 ? 6.813 5.915 -40.763 1.00 81.19 437 ALA A CA 1
ATOM 3571 C C . ALA A 1 437 ? 5.862 4.800 -40.304 1.00 81.19 437 ALA A C 1
ATOM 3573 O O . ALA A 1 437 ? 4.673 5.034 -40.138 1.00 81.19 437 ALA A O 1
ATOM 3574 N N . LYS A 1 438 ? 6.371 3.589 -40.046 1.00 83.88 438 LYS A N 1
ATOM 3575 C CA . LYS A 1 438 ? 5.565 2.525 -39.426 1.00 83.88 438 LYS A CA 1
ATOM 3576 C C . LYS A 1 438 ? 5.145 2.907 -38.010 1.00 83.88 438 LYS A C 1
ATOM 3578 O O . LYS A 1 438 ? 3.977 2.777 -37.665 1.00 83.88 438 LYS A O 1
ATOM 3583 N N . LEU A 1 439 ? 6.066 3.444 -37.218 1.00 85.06 439 LEU A N 1
ATOM 3584 C CA . LEU A 1 439 ? 5.778 3.836 -35.845 1.00 85.06 439 LEU A CA 1
ATOM 3585 C C . LEU A 1 439 ? 4.735 4.962 -35.760 1.00 85.06 439 LEU A C 1
ATOM 3587 O O . LEU A 1 439 ? 3.867 4.914 -34.896 1.00 85.06 439 LEU A O 1
ATOM 3591 N N . SER A 1 440 ? 4.756 5.945 -36.666 1.00 83.38 440 SER A N 1
ATOM 3592 C CA . SER A 1 440 ? 3.750 7.021 -36.679 1.00 83.38 440 SER A CA 1
ATOM 3593 C C . SER A 1 440 ? 2.332 6.503 -36.938 1.00 83.38 440 SER A C 1
ATOM 3595 O O . SER A 1 440 ? 1.378 7.036 -36.367 1.00 83.38 440 SER A O 1
ATOM 3597 N N . THR A 1 441 ? 2.181 5.425 -37.722 1.00 80.81 441 THR A N 1
ATOM 3598 C CA . THR A 1 441 ? 0.872 4.778 -37.914 1.00 80.81 441 THR A CA 1
ATOM 3599 C C . THR A 1 441 ? 0.326 4.158 -36.630 1.00 80.81 441 THR A C 1
ATOM 3601 O O . THR A 1 441 ? -0.884 4.141 -36.444 1.00 80.81 441 THR A O 1
ATOM 3604 N N . GLU A 1 442 ? 1.180 3.735 -35.693 1.00 81.44 442 GLU A N 1
ATOM 3605 C CA . GLU A 1 442 ? 0.718 3.197 -34.407 1.00 81.44 442 GLU A CA 1
ATOM 3606 C C . GLU A 1 442 ? 0.148 4.280 -33.480 1.00 81.44 442 GLU A C 1
ATOM 3608 O O . GLU A 1 442 ? -0.691 3.991 -32.626 1.00 81.44 442 GLU A O 1
ATOM 3613 N N . PHE A 1 443 ? 0.610 5.527 -33.607 1.00 82.31 443 PHE A N 1
ATOM 3614 C CA . PHE A 1 443 ? 0.137 6.656 -32.795 1.00 82.31 443 PHE A CA 1
ATOM 3615 C C . PHE A 1 443 ? -1.058 7.388 -33.410 1.00 82.31 443 PHE A C 1
ATOM 3617 O O . PHE A 1 443 ? -1.582 8.304 -32.783 1.00 82.31 443 PHE A O 1
ATOM 3624 N N . ASN A 1 444 ? -1.489 7.016 -34.623 1.00 80.81 444 ASN A N 1
ATOM 3625 C CA . ASN A 1 444 ? -2.473 7.770 -35.410 1.00 80.81 444 ASN A CA 1
ATOM 3626 C C . ASN A 1 444 ? -2.118 9.268 -35.537 1.00 80.81 444 ASN A C 1
ATOM 3628 O O . ASN A 1 444 ? -2.997 10.117 -35.678 1.00 80.81 444 ASN A O 1
ATOM 3632 N N . GLN A 1 445 ? -0.824 9.601 -35.479 1.00 81.62 445 GLN A N 1
ATOM 3633 C CA . GLN A 1 445 ? -0.333 10.974 -35.494 1.00 81.62 445 GLN A CA 1
ATOM 3634 C C . GLN A 1 445 ? 1.054 11.041 -36.160 1.00 81.62 445 GLN A C 1
ATOM 3636 O O . GLN A 1 445 ? 1.949 10.275 -35.793 1.00 81.62 445 GLN A O 1
ATOM 3641 N N . PRO A 1 446 ? 1.275 11.945 -37.135 1.00 82.62 446 PRO A N 1
ATOM 3642 C CA . PRO A 1 446 ? 2.567 12.070 -37.802 1.00 82.62 446 PRO A CA 1
ATOM 3643 C C . PRO A 1 446 ? 3.578 12.862 -36.961 1.00 82.62 446 PRO A C 1
ATOM 3645 O O . PRO A 1 446 ? 3.264 13.939 -36.448 1.00 82.62 446 PRO A O 1
ATOM 3648 N N . PHE A 1 447 ? 4.826 12.386 -36.910 1.00 85.12 447 PHE A N 1
ATOM 3649 C CA . PHE A 1 447 ? 5.941 13.183 -36.391 1.00 85.12 447 PHE A CA 1
ATOM 3650 C C . PHE A 1 447 ? 6.239 14.351 -37.342 1.00 85.12 447 PHE A C 1
ATOM 3652 O O . PHE A 1 447 ? 6.230 14.191 -38.565 1.00 85.12 447 PHE A O 1
ATOM 3659 N N . LYS A 1 448 ? 6.473 15.542 -36.779 1.00 75.81 448 LYS A N 1
ATOM 3660 C CA . LYS A 1 448 ? 6.478 16.801 -37.549 1.00 75.81 448 LYS A CA 1
ATOM 3661 C C . LYS A 1 448 ? 7.858 17.234 -38.051 1.00 75.81 448 LYS A C 1
ATOM 3663 O O . LYS A 1 448 ? 7.934 17.933 -39.053 1.00 75.81 448 LYS A O 1
ATOM 3668 N N . HIS A 1 449 ? 8.931 16.848 -37.358 1.00 79.38 449 HIS A N 1
ATOM 3669 C CA . HIS A 1 449 ? 10.289 17.326 -37.632 1.00 79.38 449 HIS A CA 1
ATOM 3670 C C . HIS A 1 449 ? 11.301 16.181 -37.558 1.00 79.38 449 HIS A C 1
ATOM 3672 O O . HIS A 1 449 ? 11.211 15.326 -36.676 1.00 79.38 449 HIS A O 1
ATOM 3678 N N . TYR A 1 450 ? 12.284 16.202 -38.459 1.00 84.06 450 TYR A N 1
ATOM 3679 C CA . TYR A 1 450 ? 13.319 15.179 -38.579 1.00 84.06 450 TYR A CA 1
ATOM 3680 C C . TYR A 1 450 ? 14.676 15.843 -38.818 1.00 84.06 450 TYR A C 1
ATOM 3682 O O . TYR A 1 450 ? 14.963 16.284 -39.927 1.00 84.06 450 TYR A O 1
ATOM 3690 N N . ASN A 1 451 ? 15.525 15.890 -37.792 1.00 81.75 451 ASN A N 1
ATOM 3691 C CA . ASN A 1 451 ? 16.846 16.521 -37.892 1.00 81.75 451 ASN A CA 1
ATOM 3692 C C . ASN A 1 451 ? 17.962 15.472 -37.824 1.00 81.75 451 ASN A C 1
ATOM 3694 O O . ASN A 1 451 ? 17.855 14.520 -37.060 1.00 81.75 451 ASN A O 1
ATOM 3698 N N . HIS A 1 452 ? 19.045 15.648 -38.588 1.00 83.12 452 HIS A N 1
ATOM 3699 C CA . HIS A 1 452 ? 20.282 14.848 -38.507 1.00 83.12 452 HIS A CA 1
ATOM 3700 C C . HIS A 1 452 ? 20.080 13.321 -38.405 1.00 83.12 452 HIS A C 1
ATOM 3702 O O . HIS A 1 452 ? 20.642 12.658 -37.529 1.00 83.12 452 HIS A O 1
ATOM 3708 N N . ILE A 1 453 ? 19.265 12.755 -39.297 1.00 87.19 453 ILE A N 1
ATOM 3709 C CA . ILE A 1 453 ? 19.075 11.304 -39.403 1.00 87.19 453 ILE A CA 1
ATOM 3710 C C . ILE A 1 453 ? 20.185 10.710 -40.272 1.00 87.19 453 ILE A C 1
ATOM 3712 O O . ILE A 1 453 ? 20.467 11.203 -41.359 1.00 87.19 453 ILE A O 1
ATOM 3716 N N . ILE A 1 454 ? 20.803 9.637 -39.786 1.00 89.00 454 ILE A N 1
ATOM 3717 C CA . ILE A 1 454 ? 21.864 8.895 -40.459 1.00 89.00 454 ILE A CA 1
ATOM 3718 C C . ILE A 1 454 ? 21.412 7.443 -40.593 1.00 89.00 454 ILE A C 1
ATOM 3720 O O . ILE A 1 454 ? 21.279 6.727 -39.596 1.00 89.00 454 ILE A O 1
ATOM 3724 N N . ASP A 1 455 ? 21.205 6.988 -41.826 1.00 88.50 455 ASP A N 1
ATOM 3725 C CA . ASP A 1 455 ? 20.894 5.588 -42.098 1.00 88.50 455 ASP A CA 1
ATOM 3726 C C . ASP A 1 455 ? 22.172 4.822 -42.467 1.00 88.50 455 ASP A C 1
ATOM 3728 O O . ASP A 1 455 ? 22.885 5.159 -43.412 1.00 88.50 455 ASP A O 1
ATOM 3732 N N . LEU A 1 456 ? 22.465 3.741 -41.743 1.00 88.31 456 LEU A N 1
ATOM 3733 C CA . LEU A 1 456 ? 23.579 2.842 -42.041 1.00 88.31 456 LEU A CA 1
ATOM 3734 C C . LEU A 1 456 ? 23.431 2.147 -43.404 1.00 88.31 456 LEU A C 1
ATOM 3736 O O . LEU A 1 456 ? 24.410 1.593 -43.905 1.00 88.31 456 LEU A O 1
ATOM 3740 N N . LYS A 1 457 ? 22.228 2.149 -43.993 1.00 85.69 457 LYS A N 1
ATOM 3741 C CA . LYS A 1 457 ? 21.953 1.646 -45.344 1.00 85.69 457 LYS A CA 1
ATOM 3742 C C . LYS A 1 457 ? 22.370 2.632 -46.446 1.00 85.69 457 LYS A C 1
ATOM 3744 O O . LYS A 1 457 ? 22.521 2.196 -47.593 1.00 85.69 457 LYS A O 1
ATOM 3749 N N . ASP A 1 458 ? 22.609 3.899 -46.116 1.00 83.94 458 ASP A N 1
ATOM 3750 C CA . ASP A 1 458 ? 23.015 4.912 -47.088 1.00 83.94 458 ASP A CA 1
ATOM 3751 C C . ASP A 1 458 ? 24.454 4.699 -47.556 1.00 83.94 458 ASP A C 1
ATOM 3753 O O . ASP A 1 458 ? 25.349 4.336 -46.784 1.00 83.94 458 ASP A O 1
ATOM 3757 N N . ASN A 1 459 ? 24.693 4.974 -48.841 1.00 82.88 459 ASN A N 1
ATOM 3758 C CA . ASN A 1 459 ? 26.043 4.969 -49.395 1.00 82.88 459 ASN A CA 1
ATOM 3759 C C . ASN A 1 459 ? 26.922 5.970 -48.643 1.00 82.88 459 ASN A C 1
ATOM 3761 O O . ASN A 1 459 ? 26.459 7.035 -48.216 1.00 82.88 459 ASN A O 1
ATOM 3765 N N . ARG A 1 460 ? 28.203 5.636 -48.505 1.00 85.06 460 ARG A N 1
ATOM 3766 C CA . ARG A 1 460 ? 29.169 6.481 -47.808 1.00 85.06 460 ARG A CA 1
ATOM 3767 C C . ARG A 1 460 ? 30.091 7.170 -48.790 1.00 85.06 460 ARG A C 1
ATOM 3769 O O . ARG A 1 460 ? 30.424 6.611 -49.833 1.00 85.06 460 ARG A O 1
ATOM 3776 N N . VAL A 1 461 ? 30.499 8.376 -48.433 1.00 82.81 461 VAL A N 1
ATOM 3777 C CA . VAL A 1 461 ? 31.360 9.229 -49.243 1.00 82.81 461 VAL A CA 1
ATOM 3778 C C . VAL A 1 461 ? 32.579 9.612 -48.427 1.00 82.81 461 VAL A C 1
ATOM 3780 O O . VAL A 1 461 ? 32.469 9.889 -47.237 1.00 82.81 461 VAL A O 1
ATOM 3783 N N . LYS A 1 462 ? 33.746 9.614 -49.057 1.00 83.31 462 LYS A N 1
ATOM 3784 C CA . LYS A 1 462 ? 34.984 10.120 -48.471 1.00 83.31 462 LYS A CA 1
ATOM 3785 C C . LYS A 1 462 ? 35.654 11.026 -49.484 1.00 83.31 462 LYS A C 1
ATOM 3787 O O . LYS A 1 462 ? 35.915 10.599 -50.606 1.00 83.31 462 LYS A O 1
ATOM 3792 N N . ARG A 1 463 ? 35.922 12.269 -49.097 1.00 78.56 463 ARG A N 1
ATOM 3793 C CA . ARG A 1 463 ? 36.671 13.213 -49.927 1.00 78.56 463 ARG A CA 1
ATOM 3794 C C . ARG A 1 463 ? 38.139 13.164 -49.533 1.00 78.56 463 ARG A C 1
ATOM 3796 O O . ARG A 1 463 ? 38.465 13.223 -48.350 1.00 78.56 463 ARG A O 1
ATOM 3803 N N . VAL A 1 464 ? 39.010 12.991 -50.516 1.00 78.31 464 VAL A N 1
ATOM 3804 C CA . VAL A 1 464 ? 40.458 12.887 -50.333 1.00 78.31 464 VAL A CA 1
ATOM 3805 C C . VAL A 1 464 ? 41.106 13.917 -51.239 1.00 78.31 464 VAL A C 1
ATOM 3807 O O . VAL A 1 464 ? 40.833 13.952 -52.435 1.00 78.31 464 VAL A O 1
ATOM 3810 N N . LYS A 1 465 ? 41.969 14.760 -50.675 1.00 76.00 465 LYS A N 1
ATOM 3811 C CA . LYS A 1 465 ? 42.809 15.649 -51.476 1.00 76.00 465 LYS A CA 1
ATOM 3812 C C . LYS A 1 465 ? 43.961 14.827 -52.043 1.00 76.00 465 LYS A C 1
ATOM 3814 O O . LYS A 1 465 ? 44.699 14.210 -51.280 1.00 76.00 465 LYS A O 1
ATOM 3819 N N . ALA A 1 466 ? 44.091 14.799 -53.361 1.00 72.25 466 ALA A N 1
ATOM 3820 C CA . ALA A 1 466 ? 45.158 14.101 -54.059 1.00 72.25 466 ALA A CA 1
ATOM 3821 C C . ALA A 1 466 ? 45.796 15.044 -55.080 1.00 72.25 466 ALA A C 1
ATOM 3823 O O . ALA A 1 466 ? 45.106 15.842 -55.713 1.00 72.25 466 ALA A O 1
ATOM 3824 N N . TYR A 1 467 ? 47.111 14.945 -55.245 1.00 65.44 467 TYR A N 1
ATOM 3825 C CA . TYR A 1 467 ? 47.805 15.648 -56.316 1.00 65.44 467 TYR A CA 1
ATOM 3826 C C . TYR A 1 467 ? 47.665 14.860 -57.618 1.00 65.44 467 TYR A C 1
ATOM 3828 O O . TYR A 1 467 ? 47.990 13.672 -57.672 1.00 65.44 467 TYR A O 1
ATOM 3836 N N . ARG A 1 468 ? 47.171 15.530 -58.659 1.00 64.38 468 ARG A N 1
ATOM 3837 C CA . ARG A 1 468 ? 47.269 15.088 -60.053 1.00 64.38 468 ARG A CA 1
ATOM 3838 C C . ARG A 1 468 ? 47.860 16.237 -60.854 1.00 64.38 468 ARG A C 1
ATOM 3840 O O . ARG A 1 468 ? 47.350 17.353 -60.767 1.00 64.38 468 ARG A O 1
ATOM 3847 N N . ASP A 1 469 ? 48.932 15.955 -61.586 1.00 67.62 469 ASP A N 1
ATOM 3848 C CA . ASP A 1 469 ? 49.613 16.910 -62.468 1.00 67.62 469 ASP A CA 1
ATOM 3849 C C . ASP A 1 469 ? 49.915 18.253 -61.766 1.00 67.62 469 ASP A C 1
ATOM 3851 O O . ASP A 1 469 ? 49.470 19.310 -62.202 1.00 67.62 469 ASP A O 1
ATOM 3855 N N . ASP A 1 470 ? 50.578 18.197 -60.600 1.00 66.38 470 ASP A N 1
ATOM 3856 C CA . ASP A 1 470 ? 50.947 19.343 -59.742 1.00 66.38 470 ASP A CA 1
ATOM 3857 C C . ASP A 1 470 ? 49.794 20.252 -59.261 1.00 66.38 470 ASP A C 1
ATOM 3859 O O . ASP A 1 470 ? 50.018 21.268 -58.600 1.00 66.38 470 ASP A O 1
ATOM 3863 N N . THR A 1 471 ? 48.538 19.846 -59.476 1.00 60.56 471 THR A N 1
ATOM 3864 C CA . THR A 1 471 ? 47.347 20.518 -58.937 1.00 60.56 471 THR A CA 1
ATOM 3865 C C . THR A 1 471 ? 46.693 19.690 -57.829 1.00 60.56 471 THR A C 1
ATOM 3867 O O . THR A 1 471 ? 46.496 18.478 -57.945 1.00 60.56 471 THR A O 1
ATOM 3870 N N . LEU A 1 472 ? 46.351 20.348 -56.717 1.00 70.44 472 LEU A N 1
ATOM 3871 C CA . LEU A 1 472 ? 45.628 19.731 -55.605 1.00 70.44 472 LEU A CA 1
ATOM 3872 C C . LEU A 1 472 ? 44.152 19.566 -55.998 1.00 70.44 472 LEU A C 1
ATOM 3874 O O . LEU A 1 472 ? 43.410 20.547 -56.036 1.00 70.44 472 LEU A O 1
ATOM 3878 N N . GLN A 1 473 ? 43.716 18.336 -56.271 1.00 70.38 473 GLN A N 1
ATOM 3879 C CA . GLN A 1 473 ? 42.331 18.023 -56.632 1.00 70.38 473 GLN A CA 1
ATOM 3880 C C . GLN A 1 473 ? 41.628 17.263 -55.500 1.00 70.38 473 GLN A C 1
ATOM 3882 O O . GLN A 1 473 ? 42.216 16.418 -54.823 1.00 70.38 473 GLN A O 1
ATOM 3887 N N . GLU A 1 474 ? 40.345 17.553 -55.278 1.00 72.81 474 GLU A N 1
ATOM 3888 C CA . GLU A 1 474 ? 39.516 16.835 -54.306 1.00 72.81 474 GLU A CA 1
ATOM 3889 C C . GLU A 1 474 ? 38.813 15.656 -54.996 1.00 72.81 474 GLU A C 1
ATOM 3891 O O . GLU A 1 474 ? 37.900 15.831 -55.801 1.00 72.81 474 GLU A O 1
ATOM 3896 N N . ILE A 1 475 ? 39.247 14.432 -54.692 1.00 74.81 475 ILE A N 1
ATOM 3897 C CA . ILE A 1 475 ? 38.682 13.195 -55.239 1.00 74.81 475 ILE A CA 1
ATOM 3898 C C . ILE A 1 475 ? 37.631 12.655 -54.271 1.00 74.81 475 ILE A C 1
ATOM 3900 O O . ILE A 1 475 ? 37.868 12.517 -53.070 1.00 74.81 475 ILE A O 1
ATOM 3904 N N . THR A 1 476 ? 36.459 12.311 -54.800 1.00 77.25 476 THR A N 1
ATOM 3905 C CA . THR A 1 476 ? 35.358 11.742 -54.017 1.00 77.25 476 THR A CA 1
ATOM 3906 C C . THR A 1 476 ? 35.300 10.226 -54.202 1.00 77.25 476 THR A C 1
ATOM 3908 O O . THR A 1 476 ? 35.031 9.733 -55.295 1.00 77.25 476 THR A O 1
ATOM 3911 N N . HIS A 1 477 ? 35.523 9.474 -53.126 1.00 77.62 477 HIS A N 1
ATOM 3912 C CA . HIS A 1 477 ? 35.352 8.024 -53.085 1.00 77.62 477 HIS A CA 1
ATOM 3913 C C . HIS A 1 477 ? 33.968 7.655 -52.560 1.00 77.62 477 HIS A C 1
ATOM 3915 O O . HIS A 1 477 ? 33.494 8.224 -51.576 1.00 77.62 477 HIS A O 1
ATOM 3921 N N . PHE A 1 478 ? 33.356 6.640 -53.168 1.00 78.50 478 PHE A N 1
ATOM 3922 C CA . PHE A 1 478 ? 32.084 6.078 -52.728 1.00 78.50 478 PHE A CA 1
ATOM 3923 C C . PHE A 1 478 ? 32.294 4.667 -52.177 1.00 78.50 478 PHE A C 1
ATOM 3925 O O . PHE A 1 478 ? 32.847 3.804 -52.859 1.00 78.50 478 PHE A O 1
ATOM 3932 N N . LYS A 1 479 ? 31.805 4.409 -50.963 1.00 76.94 479 LYS A N 1
ATOM 3933 C CA . LYS A 1 479 ? 31.701 3.064 -50.389 1.00 76.94 479 LYS A CA 1
ATOM 3934 C C . LYS A 1 479 ? 30.236 2.635 -50.430 1.00 76.94 479 LYS A C 1
ATOM 3936 O O . LYS A 1 479 ? 29.371 3.266 -49.817 1.00 76.94 479 LYS A O 1
ATOM 3941 N N . ARG A 1 480 ? 29.956 1.559 -51.174 1.00 69.44 480 ARG A N 1
ATOM 3942 C CA . ARG A 1 480 ? 28.642 0.895 -51.160 1.00 69.44 480 ARG A CA 1
ATOM 3943 C C . ARG A 1 480 ? 28.391 0.300 -49.777 1.00 69.44 480 ARG A C 1
ATOM 3945 O O . ARG A 1 480 ? 29.328 -0.145 -49.116 1.00 69.44 480 ARG A O 1
ATOM 3952 N N . THR A 1 481 ? 27.133 0.262 -49.351 1.00 65.38 481 THR A N 1
ATOM 3953 C CA . THR A 1 481 ? 26.766 -0.441 -48.117 1.00 65.38 481 THR A CA 1
ATOM 3954 C C . THR A 1 481 ? 26.947 -1.950 -48.241 1.00 65.38 481 THR A C 1
ATOM 3956 O O . THR A 1 481 ? 26.918 -2.477 -49.353 1.00 65.38 481 THR A O 1
ATOM 3959 N N . SER A 1 482 ? 27.182 -2.613 -47.096 1.00 64.38 482 SER A N 1
ATOM 3960 C CA . SER A 1 482 ? 27.603 -4.022 -46.980 1.00 64.38 482 SER A CA 1
ATOM 3961 C C . SER A 1 482 ? 26.970 -4.968 -48.007 1.00 64.38 482 SER A C 1
ATOM 3963 O O . SER A 1 482 ? 25.796 -4.835 -48.367 1.00 64.38 482 SER A O 1
ATOM 3965 N N . ILE A 1 483 ? 27.713 -6.011 -48.391 1.00 59.31 483 ILE A N 1
ATOM 3966 C CA . ILE A 1 483 ? 27.310 -7.024 -49.388 1.00 59.31 483 ILE A CA 1
ATOM 3967 C C . ILE A 1 483 ? 25.922 -7.621 -49.082 1.00 59.31 483 ILE A C 1
ATOM 3969 O O . ILE A 1 483 ? 25.155 -7.918 -49.994 1.00 59.31 483 ILE A O 1
ATOM 3973 N N . LYS A 1 484 ? 25.559 -7.753 -47.797 1.00 61.09 484 LYS A N 1
ATOM 3974 C CA . LYS A 1 484 ? 24.290 -8.354 -47.357 1.00 61.09 484 LYS A CA 1
ATOM 3975 C C . LYS A 1 484 ? 23.157 -7.348 -47.094 1.00 61.09 484 LYS A C 1
ATOM 3977 O O . LYS A 1 484 ? 22.071 -7.809 -46.751 1.00 61.09 484 LYS A O 1
ATOM 3982 N N . LYS A 1 485 ? 23.383 -6.023 -47.199 1.00 72.81 485 LYS A N 1
ATOM 3983 C CA . LYS A 1 485 ? 22.444 -4.877 -46.985 1.00 72.81 485 LYS A CA 1
ATOM 3984 C C . LYS A 1 485 ? 21.559 -4.888 -45.714 1.00 72.81 485 LYS A C 1
ATOM 3986 O O . LYS A 1 485 ? 20.817 -3.936 -45.458 1.00 72.81 485 LYS A O 1
ATOM 3991 N N . SER A 1 486 ? 21.625 -5.938 -44.906 1.00 86.31 486 SER A N 1
ATOM 3992 C CA . SER A 1 486 ? 20.899 -6.139 -43.656 1.00 86.31 486 SER A CA 1
ATOM 3993 C C . SER A 1 486 ? 21.718 -5.616 -42.483 1.00 86.31 486 SER A C 1
ATOM 3995 O O . SER A 1 486 ? 22.946 -5.683 -42.512 1.00 86.31 486 SER A O 1
ATOM 3997 N N . LEU A 1 487 ? 21.048 -5.154 -41.423 1.00 87.31 487 LEU A N 1
ATOM 3998 C CA . LEU A 1 487 ? 21.723 -4.678 -40.213 1.00 87.31 487 LEU A CA 1
ATOM 3999 C C . LEU A 1 487 ? 22.681 -5.735 -39.644 1.00 87.31 487 LEU A C 1
ATOM 4001 O O . LEU A 1 487 ? 23.824 -5.423 -39.341 1.00 87.31 487 LEU A O 1
ATOM 4005 N N . ARG A 1 488 ? 22.259 -7.006 -39.592 1.00 85.75 488 ARG A N 1
ATOM 4006 C CA . ARG A 1 488 ? 23.124 -8.116 -39.157 1.00 85.75 488 ARG A CA 1
ATOM 4007 C C . ARG A 1 488 ? 24.377 -8.248 -40.025 1.00 85.75 488 ARG A C 1
ATOM 4009 O O . ARG A 1 488 ? 25.453 -8.463 -39.485 1.00 85.75 488 ARG A O 1
ATOM 4016 N N . GLY A 1 489 ? 24.240 -8.117 -41.346 1.00 84.75 489 GLY A N 1
ATOM 4017 C CA . GLY A 1 489 ? 25.376 -8.155 -42.267 1.00 84.75 489 GLY A CA 1
ATOM 4018 C C . GLY A 1 489 ? 26.354 -7.001 -42.046 1.00 84.75 489 GLY A C 1
ATOM 4019 O O . GLY A 1 489 ? 27.557 -7.230 -42.037 1.00 84.75 489 GLY A O 1
ATOM 4020 N N . ILE A 1 490 ? 25.836 -5.794 -41.795 1.00 87.75 490 ILE A N 1
ATOM 4021 C CA . ILE A 1 490 ? 26.650 -4.615 -41.471 1.00 87.75 490 ILE A CA 1
ATOM 4022 C C . ILE A 1 490 ? 27.389 -4.832 -40.144 1.00 87.75 490 ILE A C 1
ATOM 4024 O O . ILE A 1 490 ? 28.598 -4.668 -40.089 1.00 87.75 490 ILE A O 1
ATOM 4028 N N . LEU A 1 491 ? 26.700 -5.258 -39.083 1.00 88.44 491 LEU A N 1
ATOM 4029 C CA . LEU A 1 491 ? 27.331 -5.495 -37.779 1.00 88.44 491 LEU A CA 1
ATOM 4030 C C . LEU A 1 491 ? 28.437 -6.566 -37.863 1.00 88.44 491 LEU A C 1
ATOM 4032 O O . LEU A 1 491 ? 29.501 -6.396 -37.272 1.00 88.44 491 LEU A O 1
ATOM 4036 N N . GLN A 1 492 ? 28.227 -7.619 -38.661 1.00 86.00 492 GLN A N 1
ATOM 4037 C CA . GLN A 1 492 ? 29.233 -8.657 -38.919 1.00 86.00 492 GLN A CA 1
ATOM 4038 C C . GLN A 1 492 ? 30.457 -8.139 -39.688 1.00 86.00 492 GLN A C 1
ATOM 4040 O O . GLN A 1 492 ? 31.571 -8.494 -39.322 1.00 86.00 492 GLN A O 1
ATOM 4045 N N . GLU A 1 493 ? 30.279 -7.290 -40.710 1.00 85.44 493 GLU A N 1
ATOM 4046 C CA . GLU A 1 493 ? 31.395 -6.667 -41.456 1.00 85.44 493 GLU A CA 1
ATOM 4047 C C . GLU A 1 493 ? 32.332 -5.882 -40.524 1.00 85.44 493 GLU A C 1
ATOM 4049 O O . GLU A 1 493 ? 33.541 -5.830 -40.737 1.00 85.44 493 GLU A O 1
ATOM 4054 N N . TYR A 1 494 ? 31.774 -5.309 -39.458 1.00 85.56 494 TYR A N 1
ATOM 4055 C CA . TYR A 1 494 ? 32.500 -4.516 -38.471 1.00 85.56 494 TYR A CA 1
ATOM 4056 C C . TYR A 1 494 ? 32.905 -5.304 -37.214 1.00 85.56 494 TYR A C 1
ATOM 4058 O O . TYR A 1 494 ? 33.297 -4.692 -36.221 1.00 85.56 494 TYR A O 1
ATOM 4066 N N . ASN A 1 495 ? 32.871 -6.643 -37.263 1.00 83.50 495 ASN A N 1
ATOM 4067 C CA . ASN A 1 495 ? 33.256 -7.551 -36.174 1.00 83.50 495 ASN A CA 1
ATOM 4068 C C . ASN A 1 495 ? 32.476 -7.345 -34.863 1.00 83.50 495 ASN A C 1
ATOM 4070 O O . ASN A 1 495 ? 33.002 -7.580 -33.776 1.00 83.50 495 ASN A O 1
ATOM 4074 N N . ILE A 1 496 ? 31.214 -6.918 -34.944 1.00 84.19 496 ILE A N 1
ATOM 4075 C CA . ILE A 1 496 ? 30.346 -6.814 -33.769 1.00 84.19 496 ILE A CA 1
ATOM 4076 C C . ILE A 1 496 ? 29.715 -8.192 -33.519 1.00 84.19 496 ILE A C 1
ATOM 4078 O O . ILE A 1 496 ? 29.041 -8.722 -34.411 1.00 84.19 496 ILE A O 1
ATOM 4082 N N . PRO A 1 497 ? 29.924 -8.801 -32.335 1.00 76.50 497 PRO A N 1
ATOM 4083 C CA . PRO A 1 497 ? 29.435 -10.143 -32.046 1.00 76.50 497 PRO A CA 1
ATOM 4084 C C . PRO A 1 497 ? 27.909 -10.135 -32.021 1.00 76.50 497 PRO A C 1
ATOM 4086 O O . PRO A 1 497 ? 27.306 -9.453 -31.206 1.00 76.50 497 PRO A O 1
ATOM 4089 N N . MET A 1 498 ? 27.272 -10.888 -32.915 1.00 73.19 498 MET A N 1
ATOM 4090 C CA . MET A 1 498 ? 25.813 -10.987 -32.971 1.00 73.19 498 MET A CA 1
ATOM 4091 C C . MET A 1 498 ? 25.365 -12.315 -32.359 1.00 73.19 498 MET A C 1
ATOM 4093 O O . MET A 1 498 ? 25.665 -13.358 -32.952 1.00 73.19 498 MET A O 1
ATOM 4097 N N . PRO A 1 499 ? 24.616 -12.306 -31.239 1.00 67.44 499 PRO A N 1
ATOM 4098 C CA . PRO A 1 499 ? 24.000 -13.516 -30.710 1.00 67.44 499 PRO A CA 1
ATOM 4099 C C . PRO A 1 499 ? 23.132 -14.185 -31.781 1.00 67.44 499 PRO A C 1
ATOM 4101 O O . PRO A 1 499 ? 22.567 -13.517 -32.657 1.00 67.44 499 PRO A O 1
ATOM 4104 N N . ILE A 1 500 ? 23.006 -15.513 -31.726 1.00 65.38 500 ILE A N 1
ATOM 4105 C CA . ILE A 1 500 ? 22.053 -16.227 -32.578 1.00 65.38 500 ILE A CA 1
ATOM 4106 C C . ILE A 1 500 ? 20.665 -15.682 -32.240 1.00 65.38 500 ILE A C 1
ATOM 4108 O O . ILE A 1 500 ? 20.239 -15.747 -3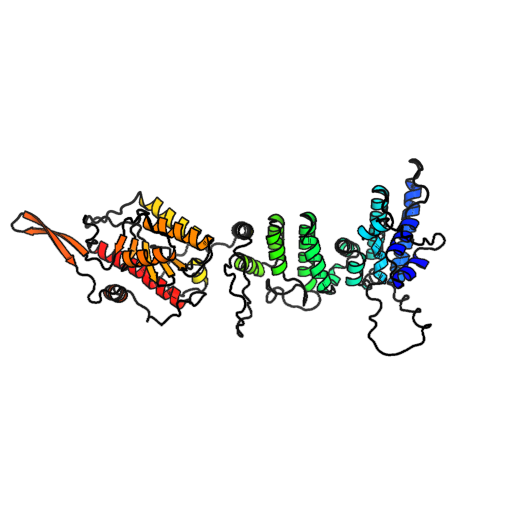1.091 1.00 65.38 500 ILE A O 1
ATOM 4112 N N . LYS A 1 501 ? 19.971 -15.117 -33.236 1.00 60.62 501 LYS A N 1
ATOM 4113 C CA . LYS A 1 501 ? 18.596 -14.645 -33.067 1.00 60.62 501 LYS A CA 1
ATOM 4114 C C . LYS A 1 501 ? 17.714 -15.860 -32.786 1.00 60.62 501 LYS A C 1
ATOM 4116 O O . LYS A 1 501 ? 17.268 -16.521 -33.725 1.00 60.62 501 LYS A O 1
ATOM 4121 N N . SER A 1 502 ? 17.488 -16.176 -31.516 1.00 59.94 502 SER A N 1
ATOM 4122 C CA . SER A 1 502 ? 16.398 -17.066 -31.140 1.00 59.94 502 SER A CA 1
ATOM 4123 C C . SER A 1 502 ? 15.088 -16.389 -31.557 1.00 59.94 502 SER A C 1
ATOM 4125 O O . SER A 1 502 ? 14.977 -15.158 -31.626 1.00 59.94 502 SER A O 1
ATOM 4127 N N . ARG A 1 503 ? 14.092 -17.187 -31.946 1.00 67.56 503 ARG A N 1
ATOM 4128 C CA . ARG A 1 503 ? 12.752 -16.662 -32.220 1.00 67.56 503 ARG A CA 1
ATOM 4129 C C . ARG A 1 503 ? 12.131 -16.271 -30.881 1.00 67.56 503 ARG A C 1
ATOM 4131 O O . ARG A 1 503 ? 11.477 -17.087 -30.244 1.00 67.56 503 ARG A O 1
ATOM 4138 N N . TRP A 1 504 ? 12.384 -15.044 -30.441 1.00 73.25 504 TRP A N 1
ATOM 4139 C CA . TRP A 1 504 ? 11.730 -14.485 -29.265 1.00 73.25 504 TRP A CA 1
ATOM 4140 C C . TRP A 1 504 ? 10.245 -14.281 -29.561 1.00 73.25 504 TRP A C 1
ATOM 4142 O O . TRP A 1 504 ? 9.888 -13.772 -30.626 1.00 73.25 504 TRP A O 1
ATOM 4152 N N . ASN A 1 505 ? 9.379 -14.647 -28.618 1.00 74.44 505 ASN A N 1
ATOM 4153 C CA . ASN A 1 505 ? 7.988 -14.221 -28.672 1.00 74.44 505 ASN A CA 1
ATOM 4154 C C . ASN A 1 505 ? 7.936 -12.713 -28.382 1.00 74.44 505 ASN A C 1
ATOM 4156 O O . ASN A 1 505 ? 8.193 -12.284 -27.258 1.00 74.44 505 ASN A O 1
ATOM 4160 N N . THR A 1 506 ? 7.620 -11.912 -29.400 1.00 74.69 506 THR A N 1
ATOM 4161 C CA . THR A 1 506 ? 7.587 -10.443 -29.320 1.00 74.69 506 THR A CA 1
ATOM 4162 C C . THR A 1 506 ? 6.511 -9.925 -28.366 1.00 74.69 506 THR A C 1
ATOM 4164 O O . THR A 1 506 ? 6.633 -8.825 -27.847 1.00 74.69 506 THR A O 1
ATOM 4167 N N . HIS A 1 507 ? 5.483 -10.718 -28.065 1.00 72.88 507 HIS A N 1
ATOM 4168 C CA . HIS A 1 507 ? 4.420 -10.332 -27.132 1.00 72.88 507 HIS A CA 1
ATOM 4169 C C . HIS A 1 507 ? 4.704 -10.719 -25.677 1.00 72.88 507 HIS A C 1
ATOM 4171 O O . HIS A 1 507 ? 3.930 -10.364 -24.793 1.00 72.88 507 HIS A O 1
ATOM 4177 N N . LEU A 1 508 ? 5.793 -11.446 -25.407 1.00 64.19 508 LEU A N 1
ATOM 4178 C CA . LEU A 1 508 ? 6.125 -11.879 -24.054 1.00 64.19 508 LEU A CA 1
ATOM 4179 C C . LEU A 1 508 ? 6.571 -10.681 -23.205 1.00 64.19 508 LEU A C 1
ATOM 4181 O O . LEU A 1 508 ? 7.445 -9.912 -23.622 1.00 64.19 508 LEU A O 1
ATOM 4185 N N . ARG A 1 509 ? 5.964 -10.530 -22.024 1.00 64.12 509 ARG A N 1
ATOM 4186 C CA . ARG A 1 509 ? 6.323 -9.543 -20.999 1.00 64.12 509 ARG A CA 1
ATOM 4187 C C . ARG A 1 509 ? 6.400 -10.228 -19.622 1.00 64.12 509 ARG A C 1
ATOM 4189 O O . ARG A 1 509 ? 5.554 -11.087 -19.371 1.00 64.12 509 ARG A O 1
ATOM 4196 N N . PRO A 1 510 ? 7.364 -9.871 -18.745 1.00 63.31 510 PRO A N 1
ATOM 4197 C CA . PRO A 1 510 ? 8.474 -8.932 -18.969 1.00 63.31 510 PRO A CA 1
ATOM 4198 C C . PRO A 1 510 ? 9.412 -9.381 -20.106 1.00 63.31 510 PRO A C 1
ATOM 4200 O O . PRO A 1 510 ? 9.404 -10.543 -20.511 1.00 63.31 510 PRO A O 1
ATOM 4203 N N . ILE A 1 511 ? 10.138 -8.431 -20.709 1.00 70.50 511 ILE A N 1
ATOM 4204 C CA . ILE A 1 511 ? 11.027 -8.715 -21.846 1.00 70.50 511 ILE A CA 1
ATOM 4205 C C . ILE A 1 511 ? 12.160 -9.621 -21.339 1.00 70.50 511 ILE A C 1
ATOM 4207 O O . ILE A 1 511 ? 12.815 -9.233 -20.380 1.00 70.50 511 ILE A O 1
ATOM 4211 N N . PRO A 1 512 ? 12.433 -10.784 -21.960 1.00 74.31 512 PRO A N 1
ATOM 4212 C CA . PRO A 1 512 ? 13.468 -11.691 -21.463 1.00 74.31 512 PRO A CA 1
ATOM 4213 C C . PRO A 1 512 ? 14.864 -11.053 -21.415 1.00 74.31 512 PRO A C 1
ATOM 4215 O O . PRO A 1 512 ? 15.275 -10.426 -22.397 1.00 74.31 512 PRO A O 1
ATOM 4218 N N . VAL A 1 513 ? 15.628 -11.324 -20.350 1.00 76.44 513 VAL A N 1
ATOM 4219 C CA . VAL A 1 513 ? 17.021 -10.870 -20.147 1.00 76.44 513 VAL A CA 1
ATOM 4220 C C . VAL A 1 513 ? 17.874 -11.055 -21.399 1.00 76.44 513 VAL A C 1
ATOM 4222 O O . VAL A 1 513 ? 18.576 -10.147 -21.840 1.00 76.44 513 VAL A O 1
ATOM 4225 N N . ASP A 1 514 ? 17.813 -12.232 -22.016 1.00 78.06 514 ASP A N 1
ATOM 4226 C CA . ASP A 1 514 ? 18.632 -12.550 -23.185 1.00 78.06 514 ASP A CA 1
ATOM 4227 C C . ASP A 1 514 ? 18.235 -11.737 -24.422 1.00 78.06 514 ASP A C 1
ATOM 4229 O O . ASP A 1 514 ? 19.085 -11.388 -25.249 1.00 78.06 514 ASP A O 1
ATOM 4233 N N . ARG A 1 515 ? 16.953 -11.363 -24.525 1.00 83.38 515 ARG A N 1
ATOM 4234 C CA . ARG A 1 515 ? 16.480 -10.428 -25.545 1.00 83.38 515 ARG A CA 1
ATOM 4235 C C . ARG A 1 515 ? 16.980 -9.019 -25.249 1.00 83.38 515 ARG A C 1
ATOM 4237 O O . ARG A 1 515 ? 17.446 -8.359 -26.173 1.00 83.38 515 ARG A O 1
ATOM 4244 N N . ILE A 1 516 ? 16.958 -8.576 -23.991 1.00 82.56 516 ILE A N 1
ATOM 4245 C CA . ILE A 1 516 ? 17.528 -7.281 -23.585 1.00 82.56 516 ILE A CA 1
ATOM 4246 C C . ILE A 1 516 ? 19.025 -7.238 -23.914 1.00 82.56 516 ILE A C 1
ATOM 4248 O O . ILE A 1 516 ? 19.465 -6.312 -24.588 1.00 82.56 516 ILE A O 1
ATOM 4252 N N . LYS A 1 517 ? 19.798 -8.274 -23.563 1.00 82.44 517 LYS A N 1
ATOM 4253 C CA . LYS A 1 517 ? 21.226 -8.396 -23.913 1.00 82.44 517 LYS A CA 1
ATOM 4254 C C . LYS A 1 517 ? 21.459 -8.308 -25.421 1.00 82.44 517 LYS A C 1
ATOM 4256 O O . LYS A 1 517 ? 22.342 -7.576 -25.868 1.00 82.44 517 LYS A O 1
ATOM 4261 N N . TYR A 1 518 ? 20.652 -9.016 -26.213 1.00 87.44 518 TYR A N 1
ATOM 4262 C CA . TYR A 1 518 ? 20.697 -8.920 -27.671 1.00 87.44 518 TYR A CA 1
ATOM 4263 C C . TYR A 1 518 ? 20.451 -7.480 -28.146 1.00 87.44 518 TYR A C 1
ATOM 4265 O O . TYR A 1 518 ? 21.270 -6.933 -28.885 1.00 87.44 518 TYR A O 1
ATOM 4273 N N . LEU A 1 519 ? 19.376 -6.838 -27.682 1.00 89.19 519 LEU A N 1
ATOM 4274 C CA . LEU A 1 519 ? 19.038 -5.454 -28.026 1.00 89.19 519 LEU A CA 1
ATOM 4275 C C . LEU A 1 519 ? 20.151 -4.480 -27.610 1.00 89.19 519 LEU A C 1
ATOM 4277 O O . LEU A 1 519 ? 20.459 -3.550 -28.360 1.00 89.19 519 LEU A O 1
ATOM 4281 N N . CYS A 1 520 ? 20.811 -4.742 -26.478 1.00 86.19 520 CYS A N 1
ATOM 4282 C CA . CYS A 1 520 ? 21.967 -3.993 -25.998 1.00 86.19 520 CYS A CA 1
ATOM 4283 C C . CYS A 1 520 ? 23.138 -4.005 -26.971 1.00 86.19 520 CYS A C 1
ATOM 4285 O O . CYS A 1 520 ? 23.686 -2.955 -27.323 1.00 86.19 520 CYS A O 1
ATOM 4287 N N . ILE A 1 521 ? 23.486 -5.198 -27.438 1.00 87.00 521 ILE A N 1
ATOM 4288 C CA . ILE A 1 521 ? 24.555 -5.399 -28.408 1.00 87.00 521 ILE A CA 1
ATOM 4289 C C . ILE A 1 521 ? 24.211 -4.719 -29.737 1.00 87.00 521 ILE A C 1
ATOM 4291 O O . ILE A 1 521 ? 25.063 -4.040 -30.310 1.00 87.00 521 ILE A O 1
ATOM 4295 N N . VAL A 1 522 ? 22.965 -4.840 -30.210 1.00 90.06 522 VAL A N 1
ATOM 4296 C CA . VAL A 1 522 ? 22.540 -4.216 -31.473 1.00 90.06 522 VAL A CA 1
ATOM 4297 C C . VAL A 1 522 ? 22.590 -2.691 -31.395 1.00 90.06 522 VAL A C 1
ATOM 4299 O O . VAL A 1 522 ? 23.195 -2.067 -32.267 1.00 90.06 522 VAL A O 1
ATOM 4302 N N . GLY A 1 523 ? 21.996 -2.084 -30.362 1.00 90.12 523 GLY A N 1
ATOM 4303 C CA . GLY A 1 523 ? 21.970 -0.626 -30.202 1.00 90.12 523 GLY A CA 1
ATOM 4304 C C . GLY A 1 523 ? 23.379 -0.031 -30.138 1.00 90.12 523 GLY A C 1
ATOM 4305 O O . GLY A 1 523 ? 23.747 0.808 -30.961 1.00 90.12 523 GLY A O 1
ATOM 4306 N N . ARG A 1 524 ? 24.232 -0.547 -29.245 1.00 88.88 524 ARG A N 1
ATOM 4307 C CA . ARG A 1 524 ? 25.630 -0.090 -29.147 1.00 88.88 524 ARG A CA 1
ATOM 4308 C C . ARG A 1 524 ? 26.433 -0.385 -30.412 1.00 88.88 524 ARG A C 1
ATOM 4310 O O . ARG A 1 524 ? 27.267 0.426 -30.814 1.00 88.88 524 ARG A O 1
ATOM 4317 N N . GLY A 1 525 ? 26.160 -1.514 -31.060 1.00 88.69 525 GLY A N 1
ATOM 4318 C CA . GLY A 1 525 ? 26.789 -1.895 -32.315 1.00 88.69 525 GLY A CA 1
ATOM 4319 C C . GLY A 1 525 ? 26.537 -0.885 -33.435 1.00 88.69 525 GLY A C 1
ATOM 4320 O O . GLY A 1 525 ? 27.471 -0.508 -34.138 1.00 88.69 525 GLY A O 1
ATOM 4321 N N . ILE A 1 526 ? 25.308 -0.375 -33.561 1.00 92.44 526 ILE A N 1
ATOM 4322 C CA . ILE A 1 526 ? 24.963 0.672 -34.539 1.00 92.44 526 ILE A CA 1
ATOM 4323 C C . ILE A 1 526 ? 25.826 1.924 -34.335 1.00 92.44 526 ILE A C 1
ATOM 4325 O O . ILE A 1 526 ? 26.388 2.440 -35.303 1.00 92.44 526 ILE A O 1
ATOM 4329 N N . LEU A 1 527 ? 25.971 2.391 -33.087 1.00 90.19 527 LEU A N 1
ATOM 4330 C CA . LEU A 1 527 ? 26.850 3.525 -32.777 1.00 90.19 527 LEU A CA 1
ATOM 4331 C C . LEU A 1 527 ? 28.309 3.222 -33.126 1.00 90.19 527 LEU A C 1
ATOM 4333 O O . LEU A 1 527 ? 28.973 4.057 -33.738 1.00 90.19 527 LEU A O 1
ATOM 4337 N N . ALA A 1 528 ? 28.809 2.041 -32.758 1.00 87.62 528 ALA A N 1
ATOM 4338 C CA . ALA A 1 528 ? 30.195 1.650 -33.002 1.00 87.62 528 ALA A CA 1
ATOM 4339 C C . ALA A 1 528 ? 30.548 1.652 -34.500 1.00 87.62 528 ALA A C 1
ATOM 4341 O O . ALA A 1 528 ? 31.617 2.137 -34.874 1.00 87.62 528 ALA A O 1
ATOM 4342 N N . VAL A 1 529 ? 29.635 1.180 -35.359 1.00 89.38 529 VAL A N 1
ATOM 4343 C CA . VAL A 1 529 ? 29.806 1.232 -36.821 1.00 89.38 529 VAL A CA 1
ATOM 4344 C C . VAL A 1 529 ? 29.940 2.674 -37.309 1.00 89.38 529 VAL A C 1
ATOM 4346 O O . VAL A 1 529 ? 30.865 2.977 -38.062 1.00 89.38 529 VAL A O 1
ATOM 4349 N N . GLU A 1 530 ? 29.051 3.575 -36.884 1.00 90.25 530 GLU A N 1
ATOM 4350 C CA . GLU A 1 530 ? 29.086 4.971 -37.338 1.00 90.25 530 GLU A CA 1
ATOM 4351 C C . GLU A 1 530 ? 30.324 5.717 -36.828 1.00 90.25 530 GLU A C 1
ATOM 4353 O O . GLU A 1 530 ? 30.960 6.437 -37.597 1.00 90.25 530 GLU A O 1
ATOM 4358 N N . TYR A 1 531 ? 30.719 5.514 -35.567 1.00 86.81 531 TYR A N 1
ATOM 4359 C CA . TYR A 1 531 ? 31.960 6.089 -35.041 1.00 86.81 531 TYR A CA 1
ATOM 4360 C C . TYR A 1 531 ? 33.176 5.628 -35.848 1.00 86.81 531 TYR A C 1
ATOM 4362 O O . TYR A 1 531 ? 34.017 6.452 -36.212 1.00 86.81 531 TYR A O 1
ATOM 4370 N N . ARG A 1 532 ? 33.246 4.334 -36.184 1.00 86.25 532 ARG A N 1
ATOM 4371 C CA . ARG A 1 532 ? 34.345 3.786 -36.980 1.00 86.25 532 ARG A CA 1
ATOM 4372 C C . ARG A 1 532 ? 34.360 4.346 -38.400 1.00 86.25 532 ARG A C 1
ATOM 4374 O O . ARG A 1 532 ? 35.400 4.826 -38.844 1.00 86.25 532 ARG A O 1
ATOM 4381 N N . LEU A 1 533 ? 33.210 4.380 -39.074 1.00 86.62 533 LEU A N 1
ATOM 4382 C CA . LEU A 1 533 ? 33.074 4.996 -40.398 1.00 86.62 533 LEU A CA 1
ATOM 4383 C C . LEU A 1 533 ? 33.579 6.444 -4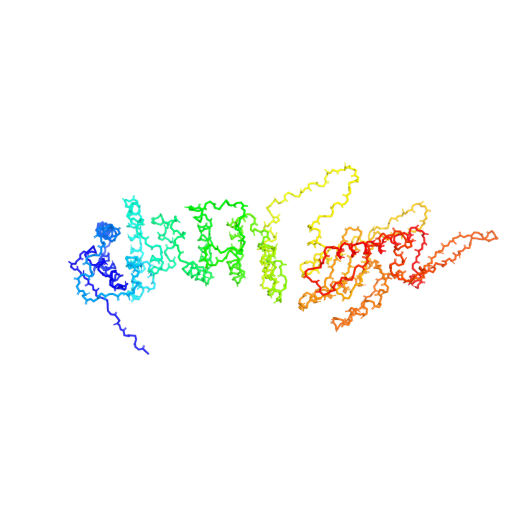0.403 1.00 86.62 533 LEU A C 1
ATOM 4385 O O . LEU A 1 533 ? 34.394 6.804 -41.250 1.00 86.62 533 LEU A O 1
ATOM 4389 N N . ARG A 1 534 ? 33.168 7.247 -39.417 1.00 85.19 534 ARG A N 1
ATOM 4390 C CA . ARG A 1 534 ? 33.614 8.641 -39.294 1.00 85.19 534 ARG A CA 1
ATOM 4391 C C . ARG A 1 534 ? 35.104 8.761 -38.999 1.00 85.19 534 ARG A C 1
ATOM 4393 O O . ARG A 1 534 ? 35.755 9.607 -39.604 1.00 85.19 534 ARG A O 1
ATOM 4400 N N . SER A 1 535 ? 35.660 7.911 -38.133 1.00 81.69 535 SER A N 1
ATOM 4401 C CA . SER A 1 535 ? 37.108 7.895 -37.865 1.00 81.69 535 SER A CA 1
ATOM 4402 C C . SER A 1 535 ? 37.939 7.530 -39.099 1.00 81.69 535 SER A C 1
ATOM 4404 O O . SER A 1 535 ? 39.045 8.026 -39.274 1.00 81.69 535 SER A O 1
ATOM 4406 N N . GLU A 1 536 ? 37.378 6.723 -40.000 1.00 82.56 536 GLU A N 1
ATOM 4407 C CA . GLU A 1 536 ? 37.986 6.355 -41.280 1.00 82.56 536 GLU A CA 1
ATOM 4408 C C . GLU A 1 536 ? 37.765 7.432 -42.370 1.00 82.56 536 GLU A C 1
ATOM 4410 O O . GLU A 1 536 ? 38.247 7.286 -43.499 1.00 82.56 536 GLU A O 1
ATOM 4415 N N . GLY A 1 537 ? 37.066 8.529 -42.047 1.00 80.50 537 GLY A N 1
ATOM 4416 C CA . GLY A 1 537 ? 36.781 9.658 -42.937 1.00 80.50 537 GLY A CA 1
ATOM 4417 C C . GLY A 1 537 ? 35.559 9.470 -43.841 1.00 80.50 537 GLY A C 1
ATOM 4418 O O . GLY A 1 537 ? 35.395 10.220 -44.801 1.00 80.50 537 GLY A O 1
ATOM 4419 N N . TRP A 1 538 ? 34.715 8.474 -43.572 1.00 82.88 538 TRP A N 1
ATOM 4420 C CA . TRP A 1 538 ? 33.482 8.233 -44.319 1.00 82.88 538 TRP A CA 1
ATOM 4421 C C . TRP A 1 538 ? 32.308 9.009 -43.714 1.00 82.88 538 TRP A C 1
ATOM 4423 O O . TRP A 1 538 ? 32.011 8.883 -42.526 1.00 82.88 538 TRP A O 1
ATOM 4433 N N . SER A 1 539 ? 31.587 9.755 -44.548 1.00 80.88 539 SER A N 1
ATOM 4434 C CA . SER A 1 539 ? 30.347 10.453 -44.197 1.00 80.88 539 SER A CA 1
ATOM 4435 C C . SER A 1 539 ? 29.135 9.867 -44.942 1.00 80.88 539 SER A C 1
ATOM 4437 O O . SER A 1 539 ? 29.293 9.207 -45.975 1.00 80.88 539 SER A O 1
ATOM 4439 N N . PRO A 1 540 ? 27.902 10.035 -44.427 1.00 78.56 540 PRO A N 1
ATOM 4440 C CA . PRO A 1 540 ? 26.690 9.652 -45.153 1.00 78.56 540 PRO A CA 1
ATOM 4441 C C . PRO A 1 540 ? 26.512 10.508 -46.417 1.00 78.56 540 PRO A C 1
ATOM 4443 O O . PRO A 1 540 ? 26.562 11.735 -46.347 1.00 78.56 540 PRO A O 1
ATOM 4446 N N . SER A 1 541 ? 26.240 9.879 -47.564 1.00 70.06 541 SER A N 1
ATOM 4447 C CA . SER A 1 541 ? 25.946 10.596 -48.823 1.00 70.06 541 SER A CA 1
ATOM 4448 C C . SER A 1 541 ? 24.733 11.528 -48.722 1.00 70.06 541 SER A C 1
ATOM 4450 O O . SER A 1 541 ? 24.716 12.576 -49.355 1.00 70.06 541 SER A O 1
ATOM 4452 N N . SER A 1 542 ? 23.761 11.184 -47.876 1.00 64.38 542 SER A N 1
ATOM 4453 C CA . SER A 1 542 ? 22.543 11.952 -47.595 1.00 64.38 542 SER A CA 1
ATOM 4454 C C . SER A 1 542 ? 22.778 13.272 -46.848 1.00 64.38 542 SER A C 1
ATOM 4456 O O . SER A 1 542 ? 21.861 14.072 -46.733 1.00 64.38 542 SER A O 1
ATOM 4458 N N . THR A 1 543 ? 23.998 13.529 -46.364 1.00 55.03 543 THR A N 1
ATOM 4459 C CA . THR A 1 543 ? 24.368 14.787 -45.682 1.00 55.03 543 THR A CA 1
ATOM 4460 C C . THR A 1 543 ? 25.084 15.797 -46.590 1.00 55.03 543 THR A C 1
ATOM 4462 O O . THR A 1 543 ? 25.607 16.790 -46.098 1.00 55.03 543 THR A O 1
ATOM 4465 N N . LEU A 1 544 ? 25.140 15.534 -47.904 1.00 42.25 544 LEU A N 1
ATOM 4466 C CA . LEU A 1 544 ? 25.830 16.359 -48.908 1.00 42.25 544 LEU A CA 1
ATOM 4467 C C . LEU A 1 544 ? 24.918 17.337 -49.677 1.00 42.25 544 LEU A C 1
ATOM 4469 O O . LEU A 1 544 ? 25.376 17.916 -50.661 1.00 42.25 544 LEU A O 1
ATOM 4473 N N . THR A 1 545 ? 23.662 17.507 -49.257 1.00 32.25 545 THR A N 1
ATOM 4474 C CA . THR A 1 545 ? 22.731 18.518 -49.795 1.00 32.25 545 THR A CA 1
ATOM 4475 C C . THR A 1 545 ? 22.715 19.775 -48.953 1.00 32.25 545 THR A C 1
ATOM 4477 O O . THR A 1 545 ? 22.539 19.618 -47.721 1.00 32.25 545 THR A O 1
#

Secondary structure (DSSP, 8-state):
-----------TTS-HHHHHHHHHHTT-HHHHHHHHHHHHS-S-TT--SS-HHHHHHHHHHHHHHHHHHHHHHHSGGGS-SSSTT----------S-TTTGGGGGGGG-HHHHHHH-TT--HHHHHHHHHHHHHHHHHHHHH-TTTGGG--HHHHHHHH-TTHHHHHHHHT-GGGGGGS-HHHHHHHHHHHHTS-HHHHHHHHHHHHHHHHHTTSSS---TTTS--TTS-SSTTS--HHHHHHHHHHTT-HHHHHHHHHHS-GGGHHHHHHHHTB--SS------TT-------BSSS-HHHHHHHHHHHHTS---PPPS------------GGGHHHHEE-SHHHHHHHHHHHHHHHHGGGS--B--TTS---B-S--EEEEEETTEEEEE-SS-EEEEETT---HHHHHHHHHHHHHHHHSSSPEEESSHHHHHHHHHHHTTS------SEEETTS-EEEEEEEEETTEEEEEEEEE---TT-SHHHHHHHTT----------TT-SSPPHHHHHHHHHHHHHHHHHHHHHHHTT-EEGGG--

Foldseek 3Di:
DDPDQDDADEDVVDFCLVPLLVCLLVLPLLNLLLHLLVQLDDPDPDDDDPCPVVNVVSLVVSLVSLLSSLLSLQPPVPPDPPPPPDDDDDDDDPDPSQLSSLSNVLNLAVVSNCSNPVPDDPVSSVSSVVSVLVSLLVSLVPVVPSLVSDRLQSNCVRNPLCVLVSCVSNVVLLCPLVHDQVSLQSQLVVLLPDDPVSLVVNLVVVLSLLVNVCPPDPPPPPDDQEQPDASHVNHDGVVVSLVSCQQSVDLVSLVSSCVRDDPVRLVVSLQQCVADDPPPDDDDDVPDPDDRHHHHPRHPVSNVSSVVVVVVPDPPDPDPDDDDDDDDDPDDPCVLVLAEQPDLVSLVVVLVVVVVLLVVQPDDFDQDVPDRQGDRPWAWEWDDDPFWIWIDIPPGIHTYGNVDPDPSSLVSVCVSVLCVQAGQHAYFYAPPVVRLVVVCVSSVHHRDHGHRYHHLQFKKKAWDFDDDPNDTDTDIDIDHRFPVSDLVRLLVVVVQDADDDDPDPSPDPPPDPVVVVNSVSSRVSRVVSVVVCSVVRIDGPVVPD

Organism: Theileria annulata (NCBI:txid5874)

pLDDT: mean 74.34, std 19.98, range [24.38, 95.69]

Sequence (545 aa):
MIRRYQKWPIYATKRLVEIIPQLCLQGQKHTVVANILFHLLPTNSHTSSTEIAHCSDWNNLFCNDYMETLNYLYNNHYKLNSVSNSTYSLIDRVKPDCGMKEIIFSPFNMKILNEVSPKIYSSQRDLLISSLEYSLLKFSKYYTNVKENIDINGLYTSVGIDFLKLIDLLNLDHKLCELSPQNVNDIFYTLFKGDEFNRITALHFLNSLLNNTNNGRKLDRNEEMDISTPLLHGSVRPLDILVMICEVECKKSLELFLNIIPRHMKPQCFLFLKSVDKHTGNFSSKHSNYKLYIGLLKYEWAFNECESMLNTTNYQSISPNDKTKPKDYTFDENLEYELVVNTVASLYKAFKTIKALVSNNSQTTEENELNCVKLPKNMISVHFEPDIVVVSTKKDMFVVDLLIRDTLYRSSLYELLNFIWACNIPKVGHQFLLNIAKLSTEFNQPFKHYNHIIDLKDNRVKRVKAYRDDTLQEITHFKRTSIKKSLRGILQEYNIPMPIKSRWNTHLRPIPVDRIKYLCIVGRGILAVEYRLRSEGWSPSSTLT